Protein AF-A0A0Q9SVJ9-F1 (afdb_monomer_lite)

Sequence (430 aa):
MSITWNEKWIKPFESTWSILEKIKYINQVSTKQLIFDDCLVYCAQCIDVGYHSFLHQLNIIDLCPFHQIKLERICLKCKLELPYRLAPHEFEQGFLCSCGESLLSEQKGASLFIDSWTIELCITDIRISNWLNLSMPKRIRIDKSIVLKQLLKNNTKVIDHLLSTTVESNRKSYINQKKILQKADINLYDEVYNTCRNILISYEKNILKTFLAEHSHCIKRLAGLYKRKGEVHFPDICPLAYAYIFWRESLYNINPFYNETAPLRKKNLKSLELPFYINKESIKDTILNIIASNEVSDRVLNWMISHMVWNVADSHFYEWLRIAKKYAPQSIRPVTKYDDFTANIKLFSFLKNEKDSILEYHVMEDPKTIKRSNIEIFCPYQESKLKYIHEDEISHLPMRLAIQLGLDSEKKKKTAEKYLAGLKVFSIVK

pLDDT: mean 75.58, std 14.05, range [34.28, 94.94]

Secondary structure (DSSP, 8-state):
------GGGPPTT--HHHHHHHHHHHTT--GGGTTB-SB--B-HHHHHTT---GGGGBTT--B-TTT-PBPB-B-TTT-PBPBSS--TTS-SSSSB-TTS-BSS-TTTTTT-SSS----------HHHHHHHT--HHHHHHHHTEEE-HHHHTT-TTHHHHHHHHTS--S--EEEE--------S--HHHHHHHHHHHHHHHHHHHHHHTTTGGGHHHHHHHHTTEEETT-SSPPPPPHHHHHHHHHHHHHHT--TTT-TT--S--SSPPTT--S--TTHHHHHHHHHHHHHHT-S-HHHHHHHHHHHHHHHHHHHHHHHHHHHHHHTTTT-EE---TT-GGGGPPPEEEEEETTTTEEEEEE---TTS--GGG-----TT-SGGGSSPPTTEEE--HHHHHHHTT--HHHHHHHHHHHHHH-STT-EE-

Foldseek 3Di:
DDQDDDPVVDDVVDDPVNVVVVSCVVVVHDPLNAQFDQFDKADLVQVQLVHGDPVRGGQLDQADQQPRHGIDQADPPPRDGHGPDDDPPDDPFPQAGPVRDHSYPPVRRPPNPDDDPPDDGDGPNPLVVCQVPDDPVLVVFLVQKQWQSLLSHNHNCLSVQSSVVSDPDDDKDKDFFDDADPDPDDLLQVVLQVLLVVLLVVLLVVCCVPVCVLPPLLLVCVLLQKDFPPDPDGDFHQLLSQLSQVLCCLFQVDDSLPCVPPDLDDPDDDRQDHSTDECSVSLSVSLVVVVVVVPGYSVVSSVVSSVVSSQSSVQSSLVSSVVSQPCRRVLADEPDDSHPSSHRGWTKIWTQDPVRSMIIIGTDDDPPNQDSVNDPGDGPQSDPVSSDRDPSIHGPRLLVVCVVVVHDPVCSVVSRVVVVVPPPRHPHDD

Radius of gyration: 26.93 Å; chains: 1; bounding box: 60×54×85 Å

Structure (mmCIF, N/CA/C/O backbone):
data_AF-A0A0Q9SVJ9-F1
#
_entry.id   AF-A0A0Q9SVJ9-F1
#
loop_
_atom_site.group_PDB
_atom_site.id
_atom_site.type_symbol
_atom_site.label_atom_id
_atom_site.label_alt_id
_atom_site.label_comp_id
_atom_site.label_asym_id
_atom_site.label_entity_id
_atom_site.label_seq_id
_atom_site.pdbx_PDB_ins_code
_atom_site.Cartn_x
_atom_site.Cartn_y
_atom_site.Cartn_z
_atom_site.occupancy
_atom_site.B_iso_or_equiv
_atom_site.auth_seq_id
_atom_site.auth_comp_id
_atom_site.auth_asym_id
_atom_site.auth_atom_id
_atom_site.pdbx_PDB_model_num
ATOM 1 N N . MET A 1 1 ? 21.377 4.747 -8.757 1.00 39.16 1 MET A N 1
ATOM 2 C CA . MET A 1 1 ? 22.098 3.535 -9.207 1.00 39.16 1 MET A CA 1
ATOM 3 C C . MET A 1 1 ? 22.224 3.638 -10.721 1.00 39.16 1 MET A C 1
ATOM 5 O O . MET A 1 1 ? 21.193 3.705 -11.373 1.00 39.16 1 MET A O 1
ATOM 9 N N . SER A 1 2 ? 23.427 3.789 -11.282 1.00 34.28 2 SER A N 1
ATOM 10 C CA . SER A 1 2 ? 23.587 3.819 -12.744 1.00 34.28 2 SER A CA 1
ATOM 11 C C . SER A 1 2 ? 23.559 2.387 -13.262 1.00 34.28 2 SER A C 1
ATOM 13 O O . SER A 1 2 ? 24.385 1.578 -12.839 1.00 34.28 2 SER A O 1
ATOM 15 N N . ILE A 1 3 ? 22.624 2.069 -14.153 1.00 47.22 3 ILE A N 1
ATOM 16 C CA . ILE A 1 3 ? 22.611 0.769 -14.820 1.00 47.22 3 ILE A CA 1
ATOM 17 C C . ILE A 1 3 ? 23.829 0.713 -15.745 1.00 47.22 3 ILE A C 1
ATOM 19 O O . ILE A 1 3 ? 23.938 1.478 -16.700 1.00 47.22 3 ILE A O 1
ATOM 23 N N . THR A 1 4 ? 24.763 -0.180 -15.444 1.00 56.12 4 THR A N 1
ATOM 24 C CA . THR A 1 4 ? 25.899 -0.496 -16.302 1.00 56.12 4 THR A CA 1
ATOM 25 C C . THR A 1 4 ? 25.384 -1.334 -17.465 1.00 56.12 4 THR A C 1
ATOM 27 O O . THR A 1 4 ? 24.852 -2.431 -17.266 1.00 56.12 4 THR A O 1
ATOM 30 N N . TRP A 1 5 ? 25.526 -0.795 -18.673 1.00 66.31 5 TRP A N 1
ATOM 31 C CA . TRP A 1 5 ? 25.048 -1.387 -19.915 1.00 66.31 5 TRP A CA 1
ATOM 32 C C . TRP A 1 5 ? 26.060 -1.172 -21.042 1.00 66.31 5 TRP A C 1
ATOM 34 O O . TRP A 1 5 ? 26.692 -0.119 -21.123 1.00 66.31 5 TRP A O 1
ATOM 44 N N . ASN A 1 6 ? 26.196 -2.160 -21.925 1.00 65.94 6 ASN A N 1
ATOM 45 C CA . ASN A 1 6 ? 26.972 -2.056 -23.154 1.00 65.94 6 ASN A CA 1
ATOM 46 C C . ASN A 1 6 ? 26.278 -2.881 -24.239 1.00 65.94 6 ASN A C 1
ATOM 48 O O . ASN A 1 6 ? 26.125 -4.093 -24.109 1.00 65.94 6 ASN A O 1
ATOM 52 N N . GLU A 1 7 ? 25.886 -2.223 -25.325 1.00 70.88 7 GLU A N 1
ATOM 53 C CA . GLU A 1 7 ? 25.170 -2.842 -26.446 1.00 70.88 7 GLU A CA 1
ATOM 54 C C . GLU A 1 7 ? 25.976 -3.968 -27.107 1.00 70.88 7 GLU A C 1
ATOM 56 O O . GLU A 1 7 ? 25.402 -4.935 -27.599 1.00 70.88 7 GLU A O 1
ATOM 61 N N . LYS A 1 8 ? 27.313 -3.919 -27.019 1.00 78.06 8 LYS A N 1
ATOM 62 C CA . LYS A 1 8 ? 28.206 -4.979 -27.514 1.00 78.06 8 LYS A CA 1
ATOM 63 C C . LYS A 1 8 ? 28.107 -6.283 -26.712 1.00 78.06 8 LYS A C 1
ATOM 65 O O . LYS A 1 8 ? 28.713 -7.278 -27.100 1.00 78.06 8 LYS A O 1
ATOM 70 N N . TRP A 1 9 ? 27.399 -6.295 -25.579 1.00 72.25 9 TRP A N 1
ATOM 71 C CA . TRP A 1 9 ? 27.166 -7.506 -24.787 1.00 72.25 9 TRP A CA 1
ATOM 72 C C . TRP A 1 9 ? 26.017 -8.367 -25.314 1.00 72.25 9 TRP A C 1
ATOM 74 O O . TRP A 1 9 ? 25.929 -9.530 -24.904 1.00 72.25 9 TRP A O 1
ATOM 84 N N . ILE A 1 10 ? 25.167 -7.825 -26.196 1.00 69.19 10 ILE A N 1
ATOM 85 C CA . ILE A 1 10 ? 24.099 -8.573 -26.863 1.00 69.19 10 ILE A CA 1
ATOM 86 C C . ILE A 1 10 ? 24.696 -9.344 -28.041 1.00 69.19 10 ILE A C 1
ATOM 88 O O . ILE A 1 10 ? 25.285 -8.756 -28.947 1.00 69.19 10 ILE A O 1
ATOM 92 N N . LYS A 1 11 ? 24.524 -10.666 -28.049 1.00 65.50 11 LYS A N 1
ATOM 93 C CA . LYS A 1 11 ? 24.837 -11.505 -29.210 1.00 65.50 11 LYS A CA 1
ATOM 94 C C . LYS A 1 11 ? 23.647 -11.553 -30.181 1.00 65.50 11 LYS A C 1
ATOM 96 O O . LYS A 1 11 ? 22.501 -11.459 -29.738 1.00 65.50 11 LYS A O 1
ATOM 101 N N . PRO A 1 12 ? 23.880 -11.749 -31.492 1.00 60.78 12 PRO A N 1
ATOM 102 C CA . PRO A 1 12 ? 22.803 -12.071 -32.423 1.00 60.78 12 PRO A CA 1
ATOM 103 C C . PRO A 1 12 ? 21.979 -13.257 -31.906 1.00 60.78 12 PRO A C 1
ATOM 105 O O . PRO A 1 12 ? 22.554 -14.232 -31.420 1.00 60.78 12 PRO A O 1
ATOM 108 N N . PHE A 1 13 ? 20.650 -13.154 -32.000 1.00 52.50 13 PHE A N 1
ATOM 109 C CA . PHE A 1 13 ? 19.688 -14.171 -31.538 1.00 52.50 13 PHE A CA 1
ATOM 110 C C . PHE A 1 13 ? 19.706 -14.449 -30.027 1.00 52.50 13 PHE A C 1
ATOM 112 O O . PHE A 1 13 ? 19.127 -15.429 -29.560 1.00 52.50 13 PHE A O 1
ATOM 119 N N . GLU A 1 14 ? 20.358 -13.592 -29.240 1.00 56.16 14 GLU A N 1
ATOM 120 C CA . GLU A 1 14 ? 20.321 -13.706 -27.792 1.00 56.16 14 GLU A CA 1
ATOM 121 C C . GLU A 1 14 ? 18.911 -13.421 -27.269 1.00 56.16 14 GLU A C 1
ATOM 123 O O . GLU A 1 14 ? 18.301 -12.400 -27.595 1.00 56.16 14 GLU A O 1
ATOM 128 N N . SER A 1 15 ? 18.390 -14.326 -26.437 1.00 53.69 15 SER A N 1
ATOM 129 C CA . SER A 1 15 ? 17.069 -14.136 -25.850 1.00 53.69 15 SER A CA 1
ATOM 130 C C . SER A 1 15 ? 17.055 -12.898 -24.959 1.00 53.69 15 SER A C 1
ATOM 132 O O . SER A 1 15 ? 18.019 -12.586 -24.251 1.00 53.69 15 SER A O 1
ATOM 134 N N . THR A 1 16 ? 15.916 -12.216 -24.925 1.00 53.47 16 THR A N 1
ATOM 135 C CA . THR A 1 16 ? 15.714 -11.045 -24.068 1.00 53.47 16 THR A CA 1
ATOM 136 C C . THR A 1 16 ? 15.983 -11.353 -22.589 1.00 53.47 16 THR A C 1
ATOM 138 O O . THR A 1 16 ? 16.441 -10.487 -21.847 1.00 53.47 16 THR A O 1
ATOM 141 N N . TRP A 1 17 ? 15.774 -12.604 -22.165 1.00 51.97 17 TRP A N 1
ATOM 142 C CA . TRP A 1 17 ? 16.113 -13.067 -20.822 1.00 51.97 17 TRP A CA 1
ATOM 143 C C . TRP A 1 17 ? 17.619 -13.154 -20.575 1.00 51.97 17 TRP A C 1
ATOM 145 O O . TRP A 1 17 ? 18.079 -12.730 -19.523 1.00 51.97 17 TRP A O 1
ATOM 155 N N . SER A 1 18 ? 18.404 -13.658 -21.527 1.00 56.38 18 SER A N 1
ATOM 156 C CA . SER A 1 18 ? 19.866 -13.695 -21.388 1.00 56.38 18 SER A CA 1
ATOM 157 C C . SER A 1 18 ? 20.445 -12.278 -21.289 1.00 56.38 18 SER A C 1
ATOM 159 O O . SER A 1 18 ? 21.304 -12.008 -20.447 1.00 56.38 18 SER A O 1
ATOM 161 N N . ILE A 1 19 ? 19.885 -11.335 -22.053 1.00 69.06 19 ILE A N 1
ATOM 162 C CA . ILE A 1 19 ? 20.212 -9.908 -21.950 1.00 69.06 19 ILE A CA 1
ATOM 163 C C . ILE A 1 19 ? 19.853 -9.363 -20.556 1.00 69.06 19 ILE A C 1
ATOM 165 O O . ILE A 1 19 ? 20.673 -8.695 -19.923 1.00 69.06 19 ILE A O 1
ATOM 169 N N . LEU A 1 20 ? 18.662 -9.683 -20.040 1.00 63.94 20 LEU A N 1
ATOM 170 C CA . LEU A 1 20 ? 18.225 -9.283 -18.701 1.00 63.94 20 LEU A CA 1
ATOM 171 C C . LEU A 1 20 ? 19.105 -9.889 -17.597 1.00 63.94 20 LEU A C 1
ATOM 173 O O . LEU A 1 20 ? 19.511 -9.171 -16.690 1.00 63.94 20 LEU A O 1
ATOM 177 N N . GLU A 1 21 ? 19.419 -11.182 -17.650 1.00 61.88 21 GLU A N 1
ATOM 178 C CA . GLU A 1 21 ? 20.285 -11.850 -16.673 1.00 61.88 21 GLU A CA 1
ATOM 179 C C . GLU A 1 21 ? 21.684 -11.239 -16.664 1.00 61.88 21 GLU A C 1
ATOM 181 O O . GLU A 1 21 ? 22.246 -11.039 -15.591 1.00 61.88 21 GLU A O 1
ATOM 186 N N . LYS A 1 22 ? 22.217 -10.843 -17.825 1.00 72.19 22 LYS A N 1
ATOM 187 C CA . LYS A 1 22 ? 23.472 -10.086 -17.899 1.00 72.19 22 LYS A CA 1
ATOM 188 C C . LYS A 1 22 ? 23.347 -8.720 -17.236 1.00 72.19 22 LYS A C 1
ATOM 190 O O . LYS A 1 22 ? 24.195 -8.374 -16.420 1.00 72.19 22 LYS A O 1
ATOM 195 N N . ILE A 1 23 ? 22.285 -7.964 -17.522 1.00 66.56 23 ILE A N 1
ATOM 196 C CA . ILE A 1 23 ? 22.036 -6.669 -16.868 1.00 66.56 23 ILE A CA 1
ATOM 197 C C . ILE A 1 23 ? 21.938 -6.858 -15.352 1.00 66.56 23 ILE A C 1
ATOM 199 O O . ILE A 1 23 ? 22.600 -6.147 -14.602 1.00 66.56 23 ILE A O 1
ATOM 203 N N . LYS A 1 24 ? 21.168 -7.842 -14.890 1.00 65.88 24 LYS A N 1
ATOM 204 C CA . LYS A 1 24 ? 21.011 -8.194 -13.475 1.00 65.88 24 LYS A CA 1
ATOM 205 C C . LYS A 1 24 ? 22.327 -8.546 -12.819 1.00 65.88 24 LYS A C 1
ATOM 207 O O . LYS A 1 24 ? 22.658 -7.981 -11.785 1.00 65.88 24 LYS A O 1
ATOM 212 N N . TYR A 1 25 ? 23.067 -9.460 -13.430 1.00 65.12 25 TYR A N 1
ATOM 213 C CA . TYR A 1 25 ? 24.343 -9.941 -12.934 1.00 65.12 25 TYR A CA 1
ATOM 214 C C . TYR A 1 25 ? 25.348 -8.794 -12.801 1.00 65.12 25 TYR A C 1
ATOM 216 O O . TYR A 1 25 ? 25.916 -8.588 -11.732 1.00 65.12 25 TYR A O 1
ATOM 224 N N . ILE A 1 26 ? 25.495 -7.987 -13.854 1.00 72.75 26 ILE A N 1
ATOM 225 C CA . ILE A 1 26 ? 26.450 -6.874 -13.909 1.00 72.75 26 ILE A CA 1
ATOM 226 C C . ILE A 1 26 ? 26.078 -5.770 -12.917 1.00 72.75 26 ILE A C 1
ATOM 228 O O . ILE A 1 26 ? 26.954 -5.156 -12.315 1.00 72.75 26 ILE A O 1
ATOM 232 N N . ASN A 1 27 ? 24.782 -5.542 -12.709 1.00 61.56 27 ASN A N 1
ATOM 233 C CA . ASN A 1 27 ? 24.285 -4.529 -11.780 1.00 61.56 27 ASN A CA 1
ATOM 234 C C . ASN A 1 27 ? 24.004 -5.077 -10.372 1.00 61.56 27 ASN A C 1
ATOM 236 O O . ASN A 1 27 ? 23.490 -4.344 -9.530 1.00 61.56 27 ASN A O 1
ATOM 240 N N . GLN A 1 28 ? 24.328 -6.350 -10.114 1.00 57.19 28 GLN A N 1
ATOM 241 C CA . GLN A 1 28 ? 24.055 -7.060 -8.859 1.00 57.19 28 GLN A CA 1
ATOM 242 C C . GLN A 1 28 ? 22.589 -6.942 -8.396 1.00 57.19 28 GLN A C 1
ATOM 244 O O . GLN A 1 28 ? 22.295 -6.859 -7.203 1.00 57.19 28 GLN A O 1
ATOM 249 N N . VAL A 1 29 ? 21.651 -6.942 -9.349 1.00 52.97 29 VAL A N 1
ATOM 250 C CA . VAL A 1 29 ? 20.211 -6.830 -9.091 1.00 52.97 29 VAL A CA 1
ATOM 251 C C . VAL A 1 29 ? 19.557 -8.209 -9.176 1.00 52.97 29 VAL A C 1
ATOM 253 O O . VAL A 1 29 ? 19.593 -8.886 -10.201 1.00 52.97 29 VAL A O 1
ATOM 256 N N . SER A 1 30 ? 18.912 -8.638 -8.097 1.00 51.91 30 SER A N 1
ATOM 257 C CA . SER A 1 30 ? 18.114 -9.870 -8.062 1.00 51.91 30 SER A CA 1
ATOM 258 C C . SER A 1 30 ? 16.785 -9.719 -8.816 1.00 51.91 30 SER A C 1
ATOM 260 O O . SER A 1 30 ? 16.233 -8.625 -8.903 1.00 51.91 30 SER A O 1
ATOM 262 N N . THR A 1 31 ? 16.199 -10.827 -9.298 1.00 48.56 31 THR A N 1
ATOM 263 C CA . THR A 1 31 ? 14.846 -10.823 -9.909 1.00 48.56 31 THR A CA 1
ATOM 264 C C . THR A 1 31 ? 13.824 -10.175 -8.983 1.00 48.56 31 THR A C 1
ATOM 266 O O . THR A 1 31 ? 13.029 -9.359 -9.416 1.00 48.56 31 THR A O 1
ATOM 269 N N . LYS A 1 32 ? 13.921 -10.461 -7.677 1.00 48.50 32 LYS A N 1
ATOM 270 C CA . LYS A 1 32 ? 13.047 -9.895 -6.644 1.00 48.50 32 LYS A CA 1
ATOM 271 C C . LYS A 1 32 ? 13.205 -8.387 -6.477 1.00 48.50 32 LYS A C 1
ATOM 273 O O . LYS A 1 32 ? 12.332 -7.772 -5.874 1.00 48.50 32 LYS A O 1
ATOM 278 N N . GLN A 1 33 ? 14.334 -7.802 -6.872 1.00 50.84 33 GLN A N 1
ATOM 279 C CA . GLN A 1 33 ? 14.562 -6.353 -6.854 1.00 50.84 33 GLN A CA 1
ATOM 280 C C . GLN A 1 33 ? 14.087 -5.682 -8.141 1.00 50.84 33 GLN A C 1
ATOM 282 O O . GLN A 1 33 ? 13.906 -4.468 -8.148 1.00 50.84 33 GLN A O 1
ATOM 287 N N . LEU A 1 34 ? 13.851 -6.457 -9.195 1.00 56.59 34 LEU A N 1
ATOM 288 C CA . LEU A 1 34 ? 13.285 -5.956 -10.425 1.00 56.59 34 LEU A CA 1
ATOM 289 C C . LEU A 1 34 ? 11.763 -6.139 -10.436 1.00 56.59 34 LEU A C 1
ATOM 291 O O . LEU A 1 34 ? 11.203 -7.028 -9.801 1.00 56.59 34 LEU A O 1
ATOM 295 N N . ILE A 1 35 ? 11.087 -5.267 -11.170 1.00 68.50 35 ILE A N 1
ATOM 296 C CA . ILE A 1 35 ? 9.631 -5.232 -11.318 1.00 68.50 35 ILE A CA 1
ATOM 297 C C . ILE A 1 35 ? 9.210 -6.296 -12.354 1.00 68.50 35 ILE A C 1
ATOM 299 O O . ILE A 1 35 ? 8.547 -5.956 -13.323 1.00 68.50 35 ILE A O 1
ATOM 303 N N . PHE A 1 36 ? 9.654 -7.552 -12.211 1.00 75.06 36 PHE A N 1
ATOM 304 C CA . PHE A 1 36 ? 9.292 -8.648 -13.126 1.00 75.06 36 PHE A CA 1
ATOM 305 C C . PHE A 1 36 ? 8.482 -9.731 -12.438 1.00 75.06 36 PHE A C 1
ATOM 307 O O . PHE A 1 36 ? 8.621 -9.966 -11.233 1.00 75.06 36 PHE A O 1
ATOM 314 N N . ASP A 1 37 ? 7.653 -10.393 -13.234 1.00 74.12 37 ASP A N 1
ATOM 315 C CA . ASP A 1 37 ? 6.854 -11.514 -12.778 1.00 74.12 37 ASP A CA 1
ATOM 316 C C . ASP A 1 37 ? 7.733 -12.769 -12.813 1.00 74.12 37 ASP A C 1
ATOM 318 O O . ASP A 1 37 ? 8.612 -12.915 -13.667 1.00 74.12 37 ASP A O 1
ATOM 322 N N . ASP A 1 38 ? 7.518 -13.682 -11.868 1.00 75.69 38 ASP A N 1
ATOM 323 C CA . ASP A 1 38 ? 8.218 -14.976 -11.847 1.00 75.69 38 ASP A CA 1
ATOM 324 C C . ASP A 1 38 ? 7.547 -15.999 -12.799 1.00 75.69 38 ASP A C 1
ATOM 326 O O . ASP A 1 38 ? 8.106 -17.059 -13.101 1.00 75.69 38 ASP A O 1
ATOM 330 N N . CYS A 1 39 ? 6.351 -15.667 -13.298 1.00 83.94 39 CYS A N 1
ATOM 331 C CA . CYS A 1 39 ? 5.562 -16.446 -14.256 1.00 83.94 39 CYS A CA 1
ATOM 332 C C . CYS A 1 39 ? 5.635 -15.832 -15.657 1.00 83.94 39 CYS A C 1
ATOM 334 O O . CYS A 1 39 ? 5.761 -14.621 -15.781 1.00 83.94 39 CYS A O 1
ATOM 336 N N . LEU A 1 40 ? 5.505 -16.631 -16.717 1.00 85.56 40 LEU A N 1
ATOM 337 C CA . LEU A 1 40 ? 5.358 -16.132 -18.081 1.00 85.56 40 LEU A CA 1
ATOM 338 C C . LEU A 1 40 ? 4.070 -15.325 -18.211 1.00 85.56 40 LEU A C 1
ATOM 340 O O . LEU A 1 40 ? 2.971 -15.873 -18.140 1.00 85.56 40 LEU A O 1
ATOM 344 N N . VAL A 1 41 ? 4.230 -14.024 -18.443 1.00 90.00 41 VAL A N 1
ATOM 345 C CA . VAL A 1 41 ? 3.128 -13.110 -18.728 1.00 90.00 41 VAL A CA 1
ATOM 346 C C . VAL A 1 41 ? 3.126 -12.813 -20.218 1.00 90.00 41 VAL A C 1
ATOM 348 O O . VAL A 1 41 ? 4.145 -12.403 -20.770 1.00 90.00 41 VAL A O 1
ATOM 351 N N . TYR A 1 42 ? 2.009 -13.041 -20.901 1.00 90.56 42 TYR A N 1
ATOM 352 C CA . TYR A 1 42 ? 1.941 -12.954 -22.357 1.00 90.56 42 TYR A CA 1
ATOM 353 C C . TYR A 1 42 ? 0.648 -12.304 -22.845 1.00 90.56 42 TYR A C 1
ATOM 355 O O . TYR A 1 42 ? -0.358 -12.226 -22.145 1.00 90.56 42 TYR A O 1
ATOM 363 N N . CYS A 1 43 ? 0.684 -11.824 -24.084 1.00 92.62 43 CYS A N 1
ATOM 364 C CA . CYS A 1 43 ? -0.491 -11.355 -24.800 1.00 92.62 43 CYS A CA 1
ATOM 365 C C . CYS A 1 43 ? -0.927 -12.442 -25.780 1.00 92.62 43 CYS A C 1
ATOM 367 O O . CYS A 1 43 ? -0.112 -12.871 -26.596 1.00 92.62 43 CYS A O 1
ATOM 369 N N . ALA A 1 44 ? -2.199 -12.847 -25.729 1.00 90.62 44 ALA A N 1
ATOM 370 C CA . ALA A 1 44 ? -2.745 -13.882 -26.607 1.00 90.62 44 ALA A CA 1
ATOM 371 C C . ALA A 1 44 ? -2.563 -13.551 -28.102 1.00 90.62 44 ALA A C 1
ATOM 373 O O . ALA A 1 44 ? -2.260 -14.432 -28.894 1.00 90.62 44 ALA A O 1
ATOM 374 N N . GLN A 1 45 ? -2.671 -12.275 -28.485 1.00 89.75 45 GLN A N 1
ATOM 375 C CA . GLN A 1 45 ? -2.485 -11.848 -29.878 1.00 89.75 45 GLN A CA 1
ATOM 376 C C . GLN A 1 45 ? -1.009 -11.784 -30.292 1.00 89.75 45 GLN A C 1
ATOM 378 O O . GLN A 1 45 ? -0.672 -12.130 -31.417 1.00 89.75 45 GLN A O 1
ATOM 383 N N . CYS A 1 46 ? -0.111 -11.370 -29.389 1.00 87.06 46 CYS A N 1
ATOM 384 C CA . CYS A 1 46 ? 1.326 -11.382 -29.674 1.00 87.06 46 CYS A CA 1
ATOM 385 C C . CYS A 1 46 ? 1.851 -12.813 -29.814 1.00 87.06 46 CYS A C 1
ATOM 387 O O . CYS A 1 46 ? 2.591 -13.111 -30.748 1.00 87.06 46 CYS A O 1
ATOM 389 N N . ILE A 1 47 ? 1.468 -13.695 -28.888 1.00 84.44 47 ILE A N 1
ATOM 390 C CA . ILE A 1 47 ? 1.985 -15.061 -28.874 1.00 84.44 47 ILE A CA 1
ATOM 391 C C . ILE A 1 47 ? 1.451 -15.866 -30.062 1.00 84.44 47 ILE A C 1
ATOM 393 O O . ILE A 1 47 ? 2.195 -16.664 -30.611 1.00 84.44 47 ILE A O 1
ATOM 397 N N . ASP A 1 48 ? 0.229 -15.586 -30.539 1.00 80.75 48 ASP A N 1
ATOM 398 C CA . ASP A 1 48 ? -0.341 -16.210 -31.744 1.00 80.75 48 ASP A CA 1
ATOM 399 C C . ASP A 1 48 ? 0.529 -16.015 -32.998 1.00 80.75 48 ASP A C 1
ATOM 401 O O . ASP A 1 48 ? 0.552 -16.860 -33.889 1.00 80.75 48 ASP A O 1
ATOM 405 N N . VAL A 1 49 ? 1.277 -14.912 -33.063 1.00 78.38 49 VAL A N 1
ATOM 406 C CA . VAL A 1 49 ? 2.212 -14.619 -34.159 1.00 78.38 49 VAL A CA 1
ATOM 407 C C . VAL A 1 49 ? 3.665 -14.962 -33.807 1.00 78.38 49 VAL A C 1
ATOM 409 O O . VAL A 1 49 ? 4.586 -14.526 -34.488 1.00 78.38 49 VAL A O 1
ATOM 412 N N . GLY A 1 50 ? 3.890 -15.726 -32.735 1.00 77.00 50 GLY A N 1
ATOM 413 C CA . GLY A 1 50 ? 5.223 -16.114 -32.269 1.00 77.00 50 GLY A CA 1
ATOM 414 C C . GLY A 1 50 ? 6.011 -14.993 -31.586 1.00 77.00 50 GLY A C 1
ATOM 415 O O . GLY A 1 50 ? 7.214 -15.137 -31.375 1.00 77.00 50 GLY A O 1
ATOM 416 N N . TYR A 1 51 ? 5.366 -13.879 -31.222 1.00 82.00 51 TYR A N 1
ATOM 417 C CA . TYR A 1 51 ? 6.019 -12.731 -30.597 1.00 82.00 51 TYR A CA 1
ATOM 418 C C . TYR A 1 51 ? 5.772 -12.673 -29.084 1.00 82.00 51 TYR A C 1
ATOM 420 O O . TYR A 1 51 ? 4.642 -12.743 -28.597 1.00 82.00 51 TYR A O 1
ATOM 428 N N . HIS A 1 52 ? 6.834 -12.436 -28.315 1.00 84.56 52 HIS A N 1
ATOM 429 C CA . HIS A 1 52 ? 6.743 -12.126 -26.890 1.00 84.56 52 HIS A CA 1
ATOM 430 C C . HIS A 1 52 ? 7.576 -10.890 -26.574 1.00 84.56 52 HIS A C 1
ATOM 432 O O . HIS A 1 52 ? 8.783 -10.855 -26.803 1.00 84.56 52 HIS A O 1
ATOM 438 N N . SER A 1 53 ? 6.915 -9.850 -26.069 1.00 84.94 53 SER A N 1
ATOM 439 C CA . SER A 1 53 ? 7.597 -8.627 -25.672 1.00 84.94 53 SER A CA 1
ATOM 440 C C . SER A 1 53 ? 8.097 -8.715 -24.245 1.00 84.94 53 SER A C 1
ATOM 442 O O . SER A 1 53 ? 7.360 -9.087 -23.333 1.00 84.94 53 SER A O 1
ATOM 444 N N . PHE A 1 54 ? 9.303 -8.197 -24.043 1.00 82.56 54 PHE A N 1
ATOM 445 C CA . PHE A 1 54 ? 9.847 -7.895 -22.727 1.00 82.56 54 PHE A CA 1
ATOM 446 C C . PHE A 1 54 ? 8.883 -7.128 -21.816 1.00 82.56 54 PHE A C 1
ATOM 448 O O . PHE A 1 54 ? 8.820 -7.382 -20.617 1.00 82.56 54 PHE A O 1
ATOM 455 N N . LEU A 1 55 ? 8.133 -6.182 -22.392 1.00 85.25 55 LEU A N 1
ATOM 456 C CA . LEU A 1 55 ? 7.231 -5.305 -21.651 1.00 85.25 55 LEU A CA 1
ATOM 457 C C . LEU A 1 55 ? 6.097 -6.081 -20.978 1.00 85.25 55 LEU A C 1
ATOM 459 O O . LEU A 1 55 ? 5.600 -5.642 -19.948 1.00 85.25 55 LEU A O 1
ATOM 463 N N . HIS A 1 56 ? 5.717 -7.247 -21.509 1.00 89.06 56 HIS A N 1
ATOM 464 C CA . HIS A 1 56 ? 4.709 -8.093 -20.872 1.00 89.06 56 HIS A CA 1
ATOM 465 C C . HIS A 1 56 ? 5.165 -8.610 -19.508 1.00 89.06 56 HIS A C 1
ATOM 467 O O . HIS A 1 56 ? 4.334 -8.870 -18.653 1.00 89.06 56 HIS A O 1
ATOM 473 N N . GLN A 1 57 ? 6.476 -8.742 -19.298 1.00 86.25 57 GLN A N 1
ATOM 474 C CA . GLN A 1 57 ? 7.030 -9.332 -18.087 1.00 86.25 57 GLN A CA 1
ATOM 475 C C . GLN A 1 57 ? 7.131 -8.333 -16.922 1.00 86.25 57 GLN A C 1
ATOM 477 O O . GLN A 1 57 ? 7.514 -8.732 -15.825 1.00 86.25 57 GLN A O 1
ATOM 482 N N . LEU A 1 58 ? 6.823 -7.046 -17.143 1.00 82.44 58 LEU A N 1
ATOM 483 C CA . LEU A 1 58 ? 6.902 -5.995 -16.127 1.00 82.44 58 LEU A CA 1
ATOM 484 C C . LEU A 1 58 ? 5.623 -5.933 -15.270 1.00 82.44 58 LEU A C 1
ATOM 486 O O . LEU A 1 58 ? 4.558 -5.626 -15.791 1.00 82.44 58 LEU A O 1
ATOM 490 N N . ASN A 1 59 ? 5.724 -6.057 -13.940 1.00 81.56 59 ASN A N 1
ATOM 491 C CA . ASN A 1 59 ? 4.559 -6.116 -13.015 1.00 81.56 59 ASN A CA 1
ATOM 492 C C . ASN A 1 59 ? 3.751 -4.811 -12.914 1.00 81.56 59 ASN A C 1
ATOM 494 O O . ASN A 1 59 ? 2.727 -4.751 -12.230 1.00 81.56 59 ASN A O 1
ATOM 498 N N . ILE A 1 60 ? 4.250 -3.744 -13.537 1.00 81.44 60 ILE A N 1
ATOM 499 C CA . ILE A 1 60 ? 3.589 -2.437 -13.649 1.00 81.44 60 ILE A CA 1
ATOM 500 C C . ILE A 1 60 ? 2.777 -2.305 -14.945 1.00 81.44 60 ILE A C 1
ATOM 502 O O . ILE A 1 60 ? 2.110 -1.289 -15.128 1.00 81.44 60 ILE A O 1
ATOM 506 N N . ILE A 1 61 ? 2.825 -3.310 -15.826 1.00 87.00 61 ILE A N 1
ATOM 507 C CA . ILE A 1 61 ? 2.102 -3.376 -17.097 1.00 87.00 61 ILE A CA 1
ATOM 508 C C . ILE A 1 61 ? 1.114 -4.546 -17.021 1.00 87.00 61 ILE A C 1
ATOM 510 O O . ILE A 1 61 ? 1.510 -5.701 -16.951 1.00 87.00 61 ILE A O 1
ATOM 514 N N . ASP A 1 62 ? -0.186 -4.251 -17.026 1.00 89.44 62 ASP A N 1
ATOM 515 C CA . ASP A 1 62 ? -1.269 -5.248 -16.999 1.00 89.44 62 ASP A CA 1
ATOM 516 C C . ASP A 1 62 ? -1.969 -5.430 -18.353 1.00 89.44 62 ASP A C 1
ATOM 518 O O . ASP A 1 62 ? -2.659 -6.430 -18.573 1.00 89.44 62 ASP A O 1
ATOM 522 N N . LEU A 1 63 ? -1.778 -4.471 -19.261 1.00 93.31 63 LEU A N 1
ATOM 523 C CA . LEU A 1 63 ? -2.280 -4.487 -20.629 1.00 93.31 63 LEU A CA 1
ATOM 524 C C . LEU A 1 63 ? -1.119 -4.594 -21.616 1.00 93.31 63 LEU A C 1
ATOM 526 O O . LEU A 1 63 ? -0.080 -3.958 -21.458 1.00 93.31 63 LEU A O 1
ATOM 530 N N . CYS A 1 64 ? -1.309 -5.375 -22.674 1.00 94.44 64 CYS A N 1
ATOM 531 C CA . CYS A 1 64 ? -0.357 -5.474 -23.766 1.00 94.44 64 CYS A CA 1
ATOM 532 C C . CYS A 1 64 ? -0.128 -4.086 -24.391 1.00 94.44 64 CYS A C 1
ATOM 534 O O . CYS A 1 64 ? -1.087 -3.494 -24.887 1.00 94.44 64 CYS A O 1
ATOM 536 N N . PRO A 1 65 ? 1.117 -3.584 -24.461 1.00 92.88 65 PRO A N 1
ATOM 537 C CA . PRO A 1 65 ? 1.389 -2.248 -24.986 1.00 92.88 65 PRO A CA 1
ATOM 538 C C . PRO A 1 65 ? 1.135 -2.116 -26.493 1.00 92.88 65 PRO A C 1
ATOM 540 O O . PRO A 1 65 ? 1.096 -0.997 -26.994 1.00 92.88 65 PRO A O 1
ATOM 543 N N . PHE A 1 66 ? 0.956 -3.231 -27.206 1.00 92.69 66 PHE A N 1
ATOM 544 C CA . PHE A 1 66 ? 0.659 -3.271 -28.641 1.00 92.69 66 PHE A CA 1
ATOM 545 C C . PHE A 1 66 ? -0.846 -3.404 -28.906 1.00 92.69 66 PHE A C 1
ATOM 547 O O . PHE A 1 66 ? -1.393 -2.684 -29.735 1.00 92.69 66 PHE A O 1
ATOM 554 N N . HIS A 1 67 ? -1.531 -4.273 -28.157 1.00 94.19 67 HIS A N 1
ATOM 555 C CA . HIS A 1 67 ? -2.924 -4.660 -28.424 1.00 94.19 67 HIS A CA 1
ATOM 556 C C . HIS A 1 67 ? -3.947 -4.103 -27.417 1.00 94.19 67 HIS A C 1
ATOM 558 O O . HIS A 1 67 ? -5.143 -4.275 -27.615 1.00 94.19 67 HIS A O 1
ATOM 564 N N . GLN A 1 68 ? -3.507 -3.470 -26.321 1.00 94.31 68 GLN A N 1
ATOM 565 C CA . GLN A 1 68 ? -4.358 -2.953 -25.232 1.00 94.31 68 GLN A CA 1
ATOM 566 C C . GLN A 1 68 ? -5.287 -3.992 -24.575 1.00 94.31 68 GLN A C 1
ATOM 568 O O . GLN A 1 68 ? -6.265 -3.636 -23.919 1.00 94.31 68 GLN A O 1
ATOM 573 N N . ILE A 1 69 ? -4.978 -5.284 -24.712 1.00 94.69 69 ILE A N 1
ATOM 574 C CA . ILE A 1 69 ? -5.705 -6.372 -24.049 1.00 94.69 69 ILE A CA 1
ATOM 575 C C . ILE A 1 69 ? -4.991 -6.816 -22.777 1.00 94.69 69 ILE A C 1
ATOM 577 O O . ILE A 1 69 ? -3.774 -6.674 -22.662 1.00 94.69 69 ILE A O 1
ATOM 581 N N . LYS A 1 70 ? -5.745 -7.383 -21.834 1.00 94.94 70 LYS A N 1
ATOM 582 C CA . LYS A 1 70 ? -5.201 -7.909 -20.581 1.00 94.94 70 LYS A CA 1
ATOM 583 C C . LYS A 1 70 ? -4.146 -8.982 -20.849 1.00 94.94 70 LYS A C 1
ATOM 585 O O . LYS A 1 70 ? -4.347 -9.860 -21.685 1.00 94.94 70 LYS A O 1
ATOM 590 N N . LEU A 1 71 ? -3.033 -8.892 -20.131 1.00 93.50 71 LEU A N 1
ATOM 591 C CA . LEU A 1 71 ? -1.994 -9.908 -20.164 1.00 93.50 71 LEU A CA 1
ATOM 592 C C . LEU A 1 71 ? -2.405 -11.139 -19.351 1.00 93.50 71 LEU A C 1
ATOM 594 O O . LEU A 1 71 ? -2.975 -11.032 -18.261 1.00 93.50 71 LEU A O 1
ATOM 598 N N . GLU A 1 72 ? -2.087 -12.307 -19.893 1.00 92.62 72 GLU A N 1
ATOM 599 C CA . GLU A 1 72 ? -2.398 -13.608 -19.318 1.00 92.62 72 GLU A CA 1
ATOM 600 C C . GLU A 1 72 ? -1.158 -14.223 -18.671 1.00 92.62 72 GLU A C 1
ATOM 602 O O . GLU A 1 72 ? -0.034 -14.018 -19.125 1.00 92.62 72 GLU A O 1
ATOM 607 N N . ARG A 1 73 ? -1.374 -14.999 -17.606 1.00 90.69 73 ARG A N 1
ATOM 608 C CA . ARG A 1 73 ? -0.318 -15.735 -16.880 1.00 90.69 73 ARG A CA 1
ATOM 609 C C . ARG A 1 73 ? -0.607 -17.225 -16.719 1.00 90.69 73 ARG A C 1
ATOM 611 O O . ARG A 1 73 ? 0.202 -17.960 -16.162 1.00 90.69 73 ARG A O 1
ATOM 618 N N . ILE A 1 74 ? -1.785 -17.657 -17.165 1.00 91.00 74 ILE A N 1
ATOM 619 C CA . ILE A 1 74 ? -2.269 -19.027 -17.014 1.00 91.00 74 ILE A CA 1
ATOM 620 C C . ILE A 1 74 ? -2.334 -19.730 -18.366 1.00 91.00 74 ILE A C 1
ATOM 622 O O . ILE A 1 74 ? -2.571 -19.110 -19.406 1.00 91.00 74 ILE A O 1
ATOM 626 N N . CYS A 1 75 ? -2.166 -21.046 -18.341 1.00 87.56 75 CYS A N 1
ATOM 627 C CA . CYS A 1 75 ? -2.480 -21.894 -19.481 1.00 87.56 75 CYS A CA 1
ATOM 628 C C . CYS A 1 75 ? -3.999 -21.974 -19.684 1.00 87.56 75 CYS A C 1
ATOM 630 O O . CYS A 1 75 ? -4.752 -22.203 -18.734 1.00 87.56 75 CYS A O 1
ATOM 632 N N . LEU A 1 76 ? -4.466 -21.865 -20.930 1.00 86.19 76 LEU A N 1
ATOM 633 C CA . LEU A 1 76 ? -5.893 -21.968 -21.243 1.00 86.19 76 LEU A CA 1
ATOM 634 C C . LEU A 1 76 ? -6.465 -23.373 -21.002 1.00 86.19 76 LEU A C 1
ATOM 636 O O . LEU A 1 76 ? -7.650 -23.473 -20.679 1.00 86.19 76 LEU A O 1
ATOM 640 N N . LYS A 1 77 ? -5.640 -24.424 -21.079 1.00 89.06 77 LYS A N 1
ATOM 641 C CA . LYS A 1 77 ? -6.044 -25.820 -20.866 1.00 89.06 77 LYS A CA 1
ATOM 642 C C . LYS A 1 77 ? -5.974 -26.250 -19.406 1.00 89.06 77 LYS A C 1
ATOM 644 O O . LYS A 1 77 ? -7.005 -26.550 -18.816 1.00 89.06 77 LYS A O 1
ATOM 649 N N . CYS A 1 78 ? -4.785 -26.252 -18.799 1.00 89.81 78 CYS A N 1
ATOM 650 C CA . CYS A 1 78 ? -4.621 -26.750 -17.426 1.00 89.81 78 CYS A CA 1
ATOM 651 C C . CYS A 1 78 ? -4.934 -25.711 -16.338 1.00 89.81 78 CYS A C 1
ATOM 653 O O . CYS A 1 78 ? -4.998 -26.071 -15.167 1.00 89.81 78 CYS A O 1
ATOM 655 N N . LYS A 1 79 ? -5.123 -24.431 -16.703 1.00 91.69 79 LYS A N 1
ATOM 656 C CA . LYS A 1 79 ? -5.389 -23.304 -15.785 1.00 91.69 79 LYS A CA 1
ATOM 657 C C . LYS A 1 79 ? -4.299 -23.042 -14.734 1.00 91.69 79 LYS A C 1
ATOM 659 O O . LYS A 1 79 ? -4.514 -22.233 -13.835 1.00 91.69 79 LYS A O 1
ATOM 664 N N . LEU A 1 80 ? -3.135 -23.679 -14.859 1.00 88.94 80 LEU A N 1
ATOM 665 C CA . LEU A 1 80 ? -1.974 -23.424 -14.008 1.00 88.94 80 LEU A CA 1
ATOM 666 C C . LEU A 1 80 ? -1.202 -22.196 -14.500 1.00 88.94 80 LEU A C 1
ATOM 668 O O . LEU A 1 80 ? -1.195 -21.900 -15.699 1.00 88.94 80 LEU A O 1
ATOM 672 N N . GLU A 1 81 ? -0.554 -21.497 -13.566 1.00 88.69 81 GLU A N 1
ATOM 673 C CA . GLU A 1 81 ? 0.391 -20.429 -13.889 1.00 88.69 81 GLU A CA 1
ATOM 674 C C . GLU A 1 81 ? 1.578 -20.995 -14.670 1.00 88.69 81 GLU A C 1
ATOM 676 O O . GLU A 1 81 ? 2.096 -22.070 -14.362 1.00 88.69 81 GLU A O 1
ATOM 681 N N . LEU A 1 82 ? 1.991 -20.274 -15.707 1.00 84.00 82 LEU A N 1
ATOM 682 C CA . LEU A 1 82 ? 3.101 -20.681 -16.554 1.00 84.00 82 LEU A CA 1
ATOM 683 C C . LEU A 1 82 ? 4.409 -20.232 -15.901 1.00 84.00 82 LEU A C 1
ATOM 685 O O . LEU A 1 82 ? 4.602 -19.028 -15.742 1.00 84.00 82 LEU A O 1
ATOM 689 N N . PRO A 1 83 ? 5.332 -21.131 -15.528 1.00 77.69 83 PRO A N 1
ATOM 690 C CA . PRO A 1 83 ? 6.632 -20.703 -15.028 1.00 77.69 83 PRO A CA 1
ATOM 691 C C . PRO A 1 83 ? 7.386 -19.956 -16.135 1.00 77.69 83 PRO A C 1
ATOM 693 O O . PRO A 1 83 ? 7.422 -20.410 -17.276 1.00 77.69 83 PRO A O 1
ATOM 696 N N . TYR A 1 84 ? 8.018 -18.818 -15.815 1.00 70.88 84 TYR A N 1
ATOM 697 C CA . TYR A 1 84 ? 8.811 -18.083 -16.813 1.00 70.88 84 TYR A CA 1
ATOM 698 C C . TYR A 1 84 ? 10.018 -18.906 -17.297 1.00 70.88 84 TYR A C 1
ATOM 700 O O . TYR A 1 84 ? 10.434 -18.826 -18.451 1.00 70.88 84 TYR A O 1
ATOM 708 N N . ARG A 1 85 ? 10.574 -19.742 -16.408 1.00 64.56 85 ARG A N 1
ATOM 709 C CA . ARG A 1 85 ? 11.593 -20.736 -16.756 1.00 64.56 85 ARG A CA 1
ATOM 710 C C . ARG A 1 85 ? 10.919 -21.990 -17.299 1.00 64.56 85 ARG A C 1
ATOM 712 O O . ARG A 1 85 ? 10.511 -22.860 -16.536 1.00 64.56 85 ARG A O 1
ATOM 719 N N . LEU A 1 86 ? 10.850 -22.070 -18.618 1.00 56.62 86 LEU A N 1
ATOM 720 C CA . LEU A 1 86 ? 10.555 -23.304 -19.331 1.00 56.62 86 LEU A CA 1
ATOM 721 C C . LEU A 1 86 ? 11.742 -24.275 -19.148 1.00 56.62 86 LEU A C 1
ATOM 723 O O . LEU A 1 86 ? 12.900 -23.857 -19.228 1.00 56.62 86 LEU A O 1
ATOM 727 N N . ALA A 1 87 ? 11.473 -25.537 -18.796 1.00 50.28 87 ALA A N 1
ATOM 728 C CA . ALA A 1 87 ? 12.498 -26.531 -18.474 1.00 50.28 87 ALA A CA 1
ATOM 729 C C . ALA A 1 87 ? 13.529 -26.698 -19.621 1.00 50.28 87 ALA A C 1
ATOM 731 O O . ALA A 1 87 ? 13.133 -26.738 -20.786 1.00 50.28 87 ALA A O 1
ATOM 732 N N . PRO A 1 88 ? 14.843 -26.834 -19.330 1.00 50.66 88 PRO A N 1
ATOM 733 C CA . PRO A 1 88 ? 15.905 -26.811 -20.348 1.00 50.66 88 PRO A CA 1
ATOM 734 C C . PRO A 1 88 ? 15.880 -27.952 -21.380 1.00 50.66 88 PRO A C 1
ATOM 736 O O . PRO A 1 88 ? 16.678 -27.927 -22.310 1.00 50.66 88 PRO A O 1
ATOM 739 N N . HIS A 1 89 ? 15.041 -28.972 -21.190 1.00 45.78 89 HIS A N 1
ATOM 740 C CA . HIS A 1 89 ? 15.073 -30.237 -21.938 1.00 45.78 89 HIS A CA 1
ATOM 741 C C . HIS A 1 89 ? 13.748 -30.567 -22.647 1.00 45.78 89 HIS A C 1
ATOM 743 O O . HIS A 1 89 ? 13.639 -31.636 -23.235 1.00 45.78 89 HIS A O 1
ATOM 749 N N . GLU A 1 90 ? 12.748 -29.680 -22.606 1.00 44.91 90 GLU A N 1
ATOM 750 C CA . GLU A 1 90 ? 11.380 -30.004 -23.055 1.00 44.91 90 GLU A CA 1
ATOM 751 C C . GLU A 1 90 ? 10.942 -29.308 -24.357 1.00 44.91 90 GLU A C 1
ATOM 753 O O . GLU A 1 90 ? 9.820 -29.522 -24.806 1.00 44.91 90 GLU A O 1
ATOM 758 N N . PHE A 1 91 ? 11.792 -28.500 -25.003 1.00 49.16 91 PHE A N 1
ATOM 759 C CA . PHE A 1 91 ? 11.330 -27.588 -26.058 1.00 49.16 91 PHE A CA 1
ATOM 760 C C . PHE A 1 91 ? 12.191 -27.620 -27.324 1.00 49.16 91 PHE A C 1
ATOM 762 O O . PHE A 1 91 ? 13.021 -26.745 -27.551 1.00 49.16 91 PHE A O 1
ATOM 769 N N . GLU A 1 92 ? 11.910 -28.582 -28.206 1.00 50.84 92 GLU A N 1
ATOM 770 C CA . GLU A 1 92 ? 12.116 -28.398 -29.654 1.00 50.84 92 GLU A CA 1
ATOM 771 C C . GLU A 1 92 ? 11.137 -27.344 -30.227 1.00 50.84 92 GLU A C 1
ATOM 773 O O . GLU A 1 92 ? 11.330 -26.845 -31.332 1.00 50.84 92 GLU A O 1
ATOM 778 N N . GLN A 1 93 ? 10.105 -26.961 -29.460 1.00 57.03 93 GLN A N 1
ATOM 779 C CA . GLN A 1 93 ? 9.082 -25.975 -29.820 1.00 57.03 93 GLN A CA 1
ATOM 780 C C . GLN A 1 93 ? 8.935 -24.927 -28.704 1.00 57.03 93 GLN A C 1
ATOM 782 O O . GLN A 1 93 ? 8.724 -25.270 -27.541 1.00 57.03 93 GLN A O 1
ATOM 787 N N . GLY A 1 94 ? 9.065 -23.639 -29.038 1.00 65.94 94 GLY A N 1
ATOM 788 C CA . GLY A 1 94 ? 8.898 -22.540 -28.078 1.00 65.94 94 GLY A CA 1
ATOM 789 C C . GLY A 1 94 ? 7.447 -22.367 -27.601 1.00 65.94 94 GLY A C 1
ATOM 790 O O . GLY A 1 94 ? 6.513 -22.775 -28.281 1.00 65.94 94 GLY A O 1
ATOM 791 N N . PHE A 1 95 ? 7.258 -21.708 -26.450 1.00 74.56 95 PHE A N 1
ATOM 792 C CA . PHE A 1 95 ? 5.942 -21.329 -25.901 1.00 74.56 95 PHE A CA 1
ATOM 793 C C . PHE A 1 95 ? 4.969 -22.490 -25.619 1.00 74.56 95 PHE A C 1
ATOM 795 O O . PHE A 1 95 ? 3.771 -22.390 -25.874 1.00 74.56 95 PHE A O 1
ATOM 802 N N . LEU A 1 96 ? 5.467 -23.580 -25.045 1.00 78.12 96 LEU A N 1
ATOM 803 C CA . LEU A 1 96 ? 4.658 -24.715 -24.602 1.00 78.12 96 LEU A CA 1
ATOM 804 C C . LEU A 1 96 ? 4.456 -24.676 -23.073 1.00 78.12 96 LEU A C 1
ATOM 806 O O . LEU A 1 96 ? 5.350 -24.318 -22.304 1.00 78.12 96 LEU A O 1
ATOM 810 N N . CYS A 1 97 ? 3.265 -25.052 -22.614 1.00 80.94 97 CYS A N 1
ATOM 811 C CA . CYS A 1 97 ? 2.968 -25.265 -21.200 1.00 80.94 97 CYS A CA 1
ATOM 812 C C . CYS A 1 97 ? 3.484 -26.637 -20.732 1.00 80.94 97 CYS A C 1
ATOM 814 O O . CYS A 1 97 ? 3.481 -27.591 -21.502 1.00 80.94 97 CYS A O 1
ATOM 816 N N . SER A 1 98 ? 3.778 -26.797 -19.436 1.00 80.94 98 SER A N 1
ATOM 817 C CA . SER A 1 98 ? 4.114 -28.098 -18.824 1.00 80.94 98 SER A CA 1
ATOM 818 C C . SER A 1 98 ? 3.021 -29.171 -18.962 1.00 80.94 98 SER A C 1
ATOM 820 O O . SER A 1 98 ? 3.287 -30.344 -18.737 1.00 80.94 98 SER A O 1
ATOM 822 N N . CYS A 1 99 ? 1.783 -28.802 -19.321 1.00 83.69 99 CYS A N 1
ATOM 823 C CA . CYS A 1 99 ? 0.730 -29.770 -19.661 1.00 83.69 99 CYS A CA 1
ATOM 824 C C . CYS A 1 99 ? 0.752 -30.229 -21.134 1.00 83.69 99 CYS A C 1
ATOM 826 O O . CYS A 1 99 ? -0.158 -30.939 -21.561 1.00 83.69 99 CYS A O 1
ATOM 828 N N . GLY A 1 100 ? 1.745 -29.789 -21.913 1.00 80.81 100 GLY A N 1
ATOM 829 C CA . GLY A 1 100 ? 1.882 -30.057 -23.345 1.00 80.81 100 GLY A CA 1
ATOM 830 C C . GLY A 1 100 ? 1.056 -29.137 -24.248 1.00 80.81 100 GLY A C 1
ATOM 831 O O . GLY A 1 100 ? 1.104 -29.283 -25.462 1.00 80.81 100 GLY A O 1
ATOM 832 N N . GLU A 1 101 ? 0.288 -28.198 -23.686 1.00 84.81 101 GLU A N 1
ATOM 833 C CA . GLU A 1 101 ? -0.488 -27.248 -24.487 1.00 84.81 101 GLU A CA 1
ATOM 834 C C . GLU A 1 101 ? 0.408 -26.188 -25.127 1.00 84.81 101 GLU A C 1
ATOM 836 O O . GLU A 1 101 ? 1.147 -25.497 -24.420 1.00 84.81 101 GLU A O 1
ATOM 841 N N . SER A 1 102 ? 0.287 -26.019 -26.442 1.00 81.00 102 SER A N 1
ATOM 842 C CA . SER A 1 102 ? 0.923 -24.919 -27.160 1.00 81.00 102 SER A CA 1
ATOM 843 C C . SER A 1 102 ? 0.203 -23.605 -26.911 1.00 81.00 102 SER A C 1
ATOM 845 O O . SER A 1 102 ? -1.021 -23.527 -26.980 1.00 81.00 102 SER A O 1
ATOM 847 N N . LEU A 1 103 ? 0.971 -22.552 -26.636 1.00 79.69 103 LEU A N 1
ATOM 848 C CA . LEU A 1 103 ? 0.445 -21.189 -26.620 1.00 79.69 103 LEU A CA 1
ATOM 849 C C . LEU A 1 103 ? 0.388 -20.589 -28.035 1.00 79.69 103 LEU A C 1
ATOM 851 O O . LEU A 1 103 ? -0.266 -19.568 -28.228 1.00 79.69 103 LEU A O 1
ATOM 855 N N . LEU A 1 104 ? 1.062 -21.208 -29.013 1.00 76.62 104 LEU A N 1
ATOM 856 C CA . LEU A 1 104 ? 0.950 -20.873 -30.433 1.00 76.62 104 LEU A CA 1
ATOM 857 C C . LEU A 1 104 ? -0.294 -21.542 -31.018 1.00 76.62 104 LEU A C 1
ATOM 859 O O . LEU A 1 104 ? -0.544 -22.716 -30.733 1.00 76.62 104 LEU A O 1
ATOM 863 N N . SER A 1 105 ? -1.024 -20.850 -31.894 1.00 67.50 105 SER A N 1
ATOM 864 C CA . SER A 1 105 ? -2.073 -21.507 -32.673 1.00 67.50 105 SER A CA 1
ATOM 865 C C . SER A 1 105 ? -1.480 -22.529 -33.649 1.00 67.50 105 SER A C 1
ATOM 867 O O . SER A 1 105 ? -0.435 -22.310 -34.271 1.00 67.50 105 SER A O 1
ATOM 869 N N . GLU A 1 106 ? -2.179 -23.657 -33.802 1.00 57.06 106 GLU A N 1
ATOM 870 C CA . GLU A 1 106 ? -1.767 -24.812 -34.617 1.00 57.06 106 GLU A CA 1
ATOM 871 C C . GLU A 1 106 ? -1.443 -24.455 -36.080 1.00 57.06 106 GLU A C 1
ATOM 873 O O . GLU A 1 106 ? -0.686 -25.162 -36.738 1.00 57.06 106 GLU A O 1
ATOM 878 N N . GLN A 1 107 ? -1.963 -23.335 -36.594 1.00 51.62 107 GLN A N 1
ATOM 879 C CA . GLN A 1 107 ? -1.779 -22.918 -37.986 1.00 51.62 107 GLN A CA 1
ATOM 880 C C . GLN A 1 107 ? -0.430 -22.237 -38.279 1.00 51.62 107 GLN A C 1
ATOM 882 O O . GLN A 1 107 ? -0.086 -22.090 -39.448 1.00 51.62 107 GLN A O 1
ATOM 887 N N . LYS A 1 108 ? 0.336 -21.807 -37.264 1.00 53.78 108 LYS A N 1
ATOM 888 C CA . LYS A 1 108 ? 1.535 -20.960 -37.463 1.00 53.78 108 LYS A CA 1
ATOM 889 C C . LYS A 1 108 ? 2.823 -21.508 -36.837 1.00 53.78 108 LYS A C 1
ATOM 891 O O . LYS A 1 108 ? 3.902 -20.997 -37.125 1.00 53.78 108 LYS A O 1
ATOM 896 N N . GLY A 1 109 ? 2.741 -22.563 -36.023 1.00 49.75 109 GLY A N 1
ATOM 897 C CA . GLY A 1 109 ? 3.876 -23.085 -35.245 1.00 49.75 109 GLY A CA 1
ATOM 898 C C . GLY A 1 109 ? 5.040 -23.669 -36.061 1.00 49.75 109 GLY A C 1
ATOM 899 O O . GLY A 1 109 ? 6.159 -23.708 -35.559 1.00 49.75 109 GLY A O 1
ATOM 900 N N . ALA A 1 110 ? 4.812 -24.077 -37.315 1.00 46.94 110 ALA A N 1
ATOM 901 C CA . ALA A 1 110 ? 5.833 -24.717 -38.155 1.00 46.94 110 ALA A CA 1
ATOM 902 C C . ALA A 1 110 ? 6.458 -23.794 -39.221 1.00 46.94 110 ALA A C 1
ATOM 904 O O . ALA A 1 110 ? 7.569 -24.056 -39.669 1.00 46.94 110 ALA A O 1
ATOM 905 N N . SER A 1 111 ? 5.785 -22.707 -39.622 1.00 49.94 111 SER A N 1
ATOM 906 C CA . SER A 1 111 ? 6.234 -21.823 -40.715 1.00 49.94 111 SER A CA 1
ATOM 907 C C . SER A 1 111 ? 6.899 -20.522 -40.247 1.00 49.94 111 SER A C 1
ATOM 909 O O . SER A 1 111 ? 7.329 -19.726 -41.075 1.00 49.94 111 SER A O 1
ATOM 911 N N . LEU A 1 112 ? 6.965 -20.271 -38.935 1.00 50.97 112 LEU A N 1
ATOM 912 C CA . LEU A 1 112 ? 7.503 -19.027 -38.369 1.00 50.97 112 LEU A CA 1
ATOM 913 C C . LEU A 1 112 ? 9.031 -19.008 -38.238 1.00 50.97 112 LEU A C 1
ATOM 915 O O . LEU A 1 112 ? 9.590 -17.981 -37.867 1.00 50.97 112 LEU A O 1
ATOM 919 N N . PHE A 1 113 ? 9.741 -20.094 -38.531 1.00 53.41 113 PHE A N 1
ATOM 920 C CA . PHE A 1 113 ? 11.194 -20.103 -38.394 1.00 53.41 113 PHE A CA 1
ATOM 921 C C . PHE A 1 113 ? 11.874 -19.704 -39.712 1.00 53.41 113 PHE A C 1
ATOM 923 O O . PHE A 1 113 ? 11.989 -20.502 -40.633 1.00 53.41 113 PHE A O 1
ATOM 930 N N . ILE A 1 114 ? 12.365 -18.455 -39.708 1.00 51.75 114 ILE A N 1
ATOM 931 C CA . ILE A 1 114 ? 13.565 -17.925 -40.389 1.00 51.75 114 ILE A CA 1
ATOM 932 C C . ILE A 1 114 ? 13.344 -16.966 -41.577 1.00 51.75 114 ILE A C 1
ATOM 934 O O . ILE A 1 114 ? 14.006 -15.930 -41.582 1.00 51.75 114 ILE A O 1
ATOM 938 N N . ASP A 1 115 ? 12.383 -17.162 -42.485 1.00 48.91 115 ASP A N 1
ATOM 939 C CA . ASP A 1 115 ? 12.431 -16.393 -43.753 1.00 48.91 115 ASP A CA 1
ATOM 940 C C . ASP A 1 115 ? 11.562 -15.117 -43.830 1.00 48.91 115 ASP A C 1
ATOM 942 O O . ASP A 1 115 ? 11.752 -14.301 -44.732 1.00 48.91 115 ASP A O 1
ATOM 946 N N . SER A 1 116 ? 10.642 -14.870 -42.886 1.00 49.25 116 SER A N 1
ATOM 947 C CA . SER A 1 116 ? 9.777 -13.673 -42.939 1.00 49.25 116 SER A CA 1
ATOM 948 C C . SER A 1 116 ? 9.238 -13.209 -41.577 1.00 49.25 116 SER A C 1
ATOM 950 O O . SER A 1 116 ? 8.026 -13.104 -41.374 1.00 49.25 116 SER A O 1
ATOM 952 N N . TRP A 1 117 ? 10.115 -12.897 -40.618 1.00 56.31 117 TRP A N 1
ATOM 953 C CA . TRP A 1 117 ? 9.710 -12.136 -39.422 1.00 56.31 117 TRP A CA 1
ATOM 954 C C . TRP A 1 117 ? 9.433 -10.670 -39.802 1.00 56.31 117 TRP A C 1
ATOM 956 O O . TRP A 1 117 ? 10.219 -9.777 -39.510 1.00 56.31 117 TRP A O 1
ATOM 966 N N . THR A 1 118 ? 8.316 -10.414 -40.485 1.00 56.38 118 THR A N 1
ATOM 967 C CA . THR A 1 118 ? 7.878 -9.073 -40.922 1.00 56.38 118 THR A CA 1
ATOM 968 C C . THR A 1 118 ? 6.766 -8.515 -40.034 1.00 56.38 118 THR A C 1
ATOM 970 O O . THR A 1 118 ? 5.882 -7.798 -40.498 1.00 56.38 118 THR A O 1
ATOM 973 N N . ILE A 1 119 ? 6.749 -8.895 -38.756 1.00 66.62 119 ILE A N 1
ATOM 974 C CA . ILE A 1 119 ? 5.724 -8.436 -37.820 1.00 66.62 119 ILE A CA 1
ATOM 975 C C . ILE A 1 119 ? 6.092 -7.026 -37.351 1.00 66.62 119 ILE A C 1
ATOM 977 O O . ILE A 1 119 ? 6.956 -6.842 -36.494 1.00 66.62 119 ILE A O 1
ATOM 981 N N . GLU A 1 120 ? 5.409 -6.027 -37.904 1.00 74.56 120 GLU A N 1
ATOM 982 C CA . GLU A 1 120 ? 5.469 -4.650 -37.421 1.00 74.56 120 GLU A CA 1
ATOM 983 C C . GLU A 1 120 ? 4.456 -4.456 -36.287 1.00 74.56 120 GLU A C 1
ATOM 985 O O . GLU A 1 120 ? 3.266 -4.231 -36.509 1.00 74.56 120 GLU A O 1
ATOM 990 N N . LEU A 1 121 ? 4.928 -4.559 -35.043 1.00 80.81 121 LEU A N 1
ATOM 991 C CA . LEU A 1 121 ? 4.147 -4.188 -33.864 1.00 80.81 121 LEU A CA 1
ATOM 992 C C . LEU A 1 121 ? 4.592 -2.820 -33.354 1.00 80.81 121 LEU A C 1
ATOM 994 O O . LEU A 1 121 ? 5.710 -2.647 -32.868 1.00 80.81 121 LEU A O 1
ATOM 998 N N . CYS A 1 122 ? 3.676 -1.858 -33.406 1.00 87.38 122 CYS A N 1
ATOM 999 C CA . CYS A 1 122 ? 3.869 -0.528 -32.841 1.00 87.38 122 CYS A CA 1
ATOM 1000 C C . CYS A 1 122 ? 3.265 -0.449 -31.436 1.00 87.38 122 CYS A C 1
ATOM 1002 O O . CYS A 1 122 ? 2.193 -0.993 -31.170 1.00 87.38 122 CYS A O 1
ATOM 1004 N N . ILE A 1 123 ? 3.945 0.250 -30.526 1.00 89.12 123 ILE A N 1
ATOM 1005 C CA . ILE A 1 123 ? 3.422 0.506 -29.180 1.00 89.12 123 ILE A CA 1
ATOM 1006 C C . ILE A 1 123 ? 2.243 1.474 -29.296 1.00 89.12 123 ILE A C 1
ATOM 1008 O O . ILE A 1 123 ? 2.418 2.638 -29.654 1.00 89.12 123 ILE A O 1
ATOM 1012 N N . THR A 1 124 ? 1.049 0.985 -28.974 1.00 92.56 124 THR A N 1
ATOM 1013 C CA . THR A 1 124 ? -0.202 1.751 -28.970 1.00 92.56 124 THR A CA 1
ATOM 1014 C C . THR A 1 124 ? -0.495 2.373 -27.605 1.00 92.56 124 THR A C 1
ATOM 1016 O O . THR A 1 124 ? -1.229 3.358 -27.534 1.00 92.56 124 THR A O 1
ATOM 1019 N N . ASP A 1 125 ? 0.092 1.854 -26.517 1.00 89.44 125 ASP A N 1
ATOM 1020 C CA . ASP A 1 125 ? -0.051 2.468 -25.192 1.00 89.44 125 ASP A CA 1
ATOM 1021 C C . ASP A 1 125 ? 0.736 3.783 -25.140 1.00 89.44 125 ASP A C 1
ATOM 1023 O O . ASP A 1 125 ? 1.970 3.792 -25.077 1.00 89.44 125 ASP A O 1
ATOM 1027 N N . ILE A 1 126 ? 0.018 4.906 -25.117 1.00 90.19 126 ILE A N 1
ATOM 1028 C CA . ILE A 1 126 ? 0.620 6.240 -25.051 1.00 90.19 126 ILE A CA 1
ATOM 1029 C C . ILE A 1 126 ? 1.482 6.435 -23.797 1.00 90.19 126 ILE A C 1
ATOM 1031 O O . ILE A 1 126 ? 2.487 7.139 -23.849 1.00 90.19 126 ILE A O 1
ATOM 1035 N N . ARG A 1 127 ? 1.143 5.795 -22.672 1.00 89.44 127 ARG A N 1
ATOM 1036 C CA . ARG A 1 127 ? 1.901 5.903 -21.416 1.00 89.44 127 ARG A CA 1
ATOM 1037 C C . ARG A 1 127 ? 3.242 5.200 -21.558 1.00 89.44 127 ARG A C 1
ATOM 1039 O O . ARG A 1 127 ? 4.277 5.780 -21.239 1.00 89.44 127 ARG A O 1
ATOM 1046 N N . ILE A 1 128 ? 3.231 3.979 -22.093 1.00 84.75 128 ILE A N 1
ATOM 1047 C CA . ILE A 1 128 ? 4.456 3.209 -22.345 1.00 84.75 128 ILE A CA 1
ATOM 1048 C C . ILE A 1 128 ? 5.312 3.902 -23.402 1.00 84.75 128 ILE A C 1
ATOM 1050 O O . ILE A 1 128 ? 6.514 4.059 -23.204 1.00 84.75 128 ILE A O 1
ATOM 1054 N N . SER A 1 129 ? 4.695 4.387 -24.481 1.00 86.06 129 SER A N 1
ATOM 1055 C CA . SER A 1 129 ? 5.388 5.156 -25.514 1.00 86.06 129 SER A CA 1
ATOM 1056 C C . SER A 1 129 ? 6.059 6.404 -24.928 1.00 86.06 129 SER A C 1
ATOM 1058 O O . SER A 1 129 ? 7.255 6.613 -25.126 1.00 86.06 129 SER A O 1
ATOM 1060 N N . ASN A 1 130 ? 5.342 7.192 -24.122 1.00 86.00 130 ASN A N 1
ATOM 1061 C CA . ASN A 1 130 ? 5.900 8.373 -23.459 1.00 86.00 130 ASN A CA 1
ATOM 1062 C C . ASN A 1 130 ? 7.044 8.025 -22.501 1.00 86.00 130 ASN A C 1
ATOM 1064 O O . ASN A 1 130 ? 8.022 8.767 -22.422 1.00 86.00 130 ASN A O 1
ATOM 1068 N N . TRP A 1 131 ? 6.934 6.909 -21.778 1.00 81.06 131 TRP A N 1
ATOM 1069 C CA . TRP A 1 131 ? 7.968 6.438 -20.859 1.00 81.06 131 TRP A CA 1
ATOM 1070 C C . TRP A 1 131 ? 9.251 6.022 -21.586 1.00 81.06 131 TRP A C 1
ATOM 1072 O O . TRP A 1 131 ? 10.342 6.452 -21.204 1.00 81.06 131 TRP A O 1
ATOM 1082 N N . LEU A 1 132 ? 9.138 5.262 -22.675 1.00 78.94 132 LEU A N 1
ATOM 1083 C CA . LEU A 1 132 ? 10.294 4.854 -23.479 1.00 78.94 132 LEU A CA 1
ATOM 1084 C C . LEU A 1 132 ? 10.948 6.051 -24.191 1.00 78.94 132 LEU A C 1
ATOM 1086 O O . LEU A 1 132 ? 12.173 6.111 -24.317 1.00 78.94 132 LEU A O 1
ATOM 1090 N N . ASN A 1 133 ? 10.154 7.055 -24.570 1.00 81.06 133 ASN A N 1
ATOM 1091 C CA . ASN A 1 133 ? 10.608 8.256 -25.275 1.00 81.06 133 ASN A CA 1
ATOM 1092 C C . ASN A 1 133 ? 10.993 9.432 -24.353 1.00 81.06 133 ASN A C 1
ATOM 1094 O O . ASN A 1 133 ? 11.110 10.572 -24.807 1.00 81.06 133 ASN A O 1
ATOM 1098 N N . LEU A 1 134 ? 11.217 9.195 -23.055 1.00 76.19 134 LEU A N 1
ATOM 1099 C CA . LEU A 1 134 ? 11.671 10.247 -22.141 1.00 76.19 134 LEU A CA 1
ATOM 1100 C C . LEU A 1 134 ? 13.023 10.836 -22.564 1.00 76.19 134 LEU A C 1
ATOM 1102 O O . LEU A 1 134 ? 13.965 10.101 -22.863 1.00 76.19 134 LEU A O 1
ATOM 1106 N N . SER A 1 135 ? 13.152 12.164 -22.490 1.00 82.75 135 SER A N 1
ATOM 1107 C CA . SER A 1 135 ? 14.433 12.849 -22.686 1.00 82.75 135 SER A CA 1
ATOM 1108 C C . SER A 1 135 ? 15.433 12.505 -21.578 1.00 82.75 135 SER A C 1
ATOM 1110 O O . SER A 1 135 ? 15.044 12.187 -20.451 1.00 82.75 135 SER A O 1
ATOM 1112 N N . MET A 1 136 ? 16.735 12.616 -21.866 1.00 75.44 136 MET A N 1
ATOM 1113 C CA . MET A 1 136 ? 17.789 12.265 -20.904 1.00 75.44 136 MET A CA 1
ATOM 1114 C C . MET A 1 136 ? 17.643 12.966 -19.536 1.00 75.44 136 MET A C 1
ATOM 1116 O O . MET A 1 136 ? 17.710 12.274 -18.519 1.00 75.44 136 MET A O 1
ATOM 1120 N N . PRO A 1 137 ? 17.333 14.279 -19.452 1.00 78.81 137 PRO A N 1
ATOM 1121 C CA . PRO A 1 137 ? 17.091 14.928 -18.160 1.00 78.81 137 PRO A CA 1
ATOM 1122 C C . PRO A 1 137 ? 15.916 14.321 -17.377 1.00 78.81 137 PRO A C 1
ATOM 1124 O O . PRO A 1 137 ? 15.979 14.205 -16.154 1.00 78.81 137 PRO A O 1
ATOM 1127 N N . LYS A 1 138 ? 14.846 13.899 -18.067 1.00 79.88 138 LYS A N 1
ATOM 1128 C CA . LYS A 1 138 ? 13.688 13.254 -17.431 1.00 79.88 138 LYS A CA 1
ATOM 1129 C C . LYS A 1 138 ? 14.013 11.834 -16.959 1.00 79.88 138 LYS A C 1
ATOM 1131 O O . LYS A 1 138 ? 13.562 11.454 -15.883 1.00 79.88 138 LYS A O 1
ATOM 1136 N N . ARG A 1 139 ? 14.819 11.079 -17.718 1.00 73.00 139 ARG A N 1
ATOM 1137 C CA . ARG A 1 139 ? 15.299 9.739 -17.324 1.00 73.00 139 ARG A CA 1
ATOM 1138 C C . ARG A 1 139 ? 16.143 9.803 -16.055 1.00 73.00 139 ARG A C 1
ATOM 1140 O O . ARG A 1 139 ? 15.791 9.161 -15.075 1.00 73.00 139 ARG A O 1
ATOM 1147 N N . ILE A 1 140 ? 17.154 10.677 -16.024 1.00 70.25 140 ILE A N 1
ATOM 1148 C CA . ILE A 1 140 ? 18.007 10.892 -14.838 1.00 70.25 140 ILE A CA 1
ATOM 1149 C C . ILE A 1 140 ? 17.156 11.230 -13.607 1.00 70.25 140 ILE A C 1
ATOM 1151 O O . ILE A 1 140 ? 17.402 10.728 -12.511 1.00 70.25 140 ILE A O 1
ATOM 1155 N N . ARG A 1 141 ? 16.128 12.067 -13.784 1.00 76.12 141 ARG A N 1
ATOM 1156 C CA . ARG A 1 141 ? 15.206 12.441 -12.709 1.00 76.12 141 ARG A CA 1
ATOM 1157 C C . ARG A 1 141 ? 14.420 11.241 -12.161 1.00 76.12 141 ARG A C 1
ATOM 1159 O O . ARG A 1 141 ? 14.306 11.124 -10.944 1.00 76.12 141 ARG A O 1
ATOM 1166 N N . ILE A 1 142 ? 13.919 10.349 -13.019 1.00 76.94 142 ILE A N 1
ATOM 1167 C CA . ILE A 1 142 ? 13.239 9.111 -12.595 1.00 76.94 142 ILE A CA 1
ATOM 1168 C C . ILE A 1 142 ? 14.221 8.120 -11.959 1.00 76.94 142 ILE A C 1
ATOM 1170 O O . ILE A 1 142 ? 13.901 7.544 -10.923 1.00 76.94 142 ILE A O 1
ATOM 1174 N N . ASP A 1 143 ? 15.426 7.960 -12.505 1.00 72.44 143 ASP A N 1
ATOM 1175 C CA . ASP A 1 143 ? 16.444 7.033 -11.980 1.00 72.44 143 ASP A CA 1
ATOM 1176 C C . ASP A 1 143 ? 16.904 7.396 -10.560 1.00 72.44 143 ASP A C 1
ATOM 1178 O O . ASP A 1 143 ? 17.363 6.546 -9.793 1.00 72.44 143 ASP A O 1
ATOM 1182 N N . LYS A 1 144 ? 16.781 8.677 -10.199 1.00 73.94 144 LYS A N 1
ATOM 1183 C CA . LYS A 1 144 ? 17.049 9.204 -8.854 1.00 73.94 144 LYS A CA 1
ATOM 1184 C C . LYS A 1 144 ? 15.811 9.248 -7.963 1.00 73.94 144 LYS A C 1
ATOM 1186 O O . LYS A 1 144 ? 15.888 9.754 -6.843 1.00 73.94 144 LYS A O 1
ATOM 1191 N N . SER A 1 145 ? 14.671 8.761 -8.446 1.00 77.94 145 SER A N 1
ATOM 1192 C CA . SER A 1 145 ? 13.455 8.691 -7.650 1.00 77.94 145 SER A CA 1
ATOM 1193 C C . SER A 1 145 ? 13.520 7.534 -6.656 1.00 77.94 145 SER A C 1
ATOM 1195 O O . SER A 1 145 ? 13.970 6.430 -6.959 1.00 77.94 145 SER A O 1
ATOM 1197 N N . ILE A 1 146 ? 13.058 7.793 -5.438 1.00 81.12 146 ILE A N 1
ATOM 1198 C CA . ILE A 1 146 ? 12.932 6.794 -4.384 1.00 81.12 146 ILE A CA 1
ATOM 1199 C C . ILE A 1 146 ? 11.453 6.451 -4.274 1.00 81.12 146 ILE A C 1
ATOM 1201 O O . ILE A 1 146 ? 10.644 7.286 -3.859 1.00 81.12 146 ILE A O 1
ATOM 1205 N N . VAL A 1 147 ? 11.115 5.219 -4.649 1.00 78.69 147 VAL A N 1
ATOM 1206 C CA . VAL A 1 147 ? 9.762 4.657 -4.583 1.00 78.69 147 VAL A CA 1
ATOM 1207 C C . VAL A 1 147 ? 9.775 3.462 -3.637 1.00 78.69 147 VAL A C 1
ATOM 1209 O O . VAL A 1 147 ? 10.704 2.654 -3.645 1.00 78.69 147 VAL A O 1
ATOM 1212 N N . LEU A 1 148 ? 8.737 3.334 -2.809 1.00 76.81 148 LEU A N 1
ATOM 1213 C CA . LEU A 1 148 ? 8.554 2.135 -1.997 1.00 76.81 148 LEU A CA 1
ATOM 1214 C C . LEU A 1 148 ? 8.368 0.922 -2.909 1.00 76.81 148 LEU A C 1
ATOM 1216 O O . LEU A 1 148 ? 7.439 0.885 -3.711 1.00 76.81 148 LEU A O 1
ATOM 1220 N N . LYS A 1 149 ? 9.201 -0.103 -2.736 1.00 75.25 149 LYS A N 1
ATOM 1221 C CA . LYS A 1 149 ? 9.168 -1.320 -3.558 1.00 75.25 149 LYS A CA 1
ATOM 1222 C C . LYS A 1 149 ? 7.777 -1.952 -3.632 1.00 75.25 149 LYS A C 1
ATOM 1224 O O . LYS A 1 149 ? 7.344 -2.367 -4.700 1.00 75.25 149 LYS A O 1
ATOM 1229 N N . GLN A 1 150 ? 7.056 -1.983 -2.514 1.00 74.75 150 GLN A N 1
ATOM 1230 C CA . GLN A 1 150 ? 5.706 -2.538 -2.473 1.00 74.75 150 GLN A CA 1
ATOM 1231 C C . GLN A 1 150 ? 4.703 -1.774 -3.352 1.00 74.75 150 GLN A C 1
ATOM 1233 O O . GLN A 1 150 ? 3.760 -2.378 -3.848 1.00 74.75 150 GLN A O 1
ATOM 1238 N N . LEU A 1 151 ? 4.919 -0.475 -3.585 1.00 74.56 151 LEU A N 1
ATOM 1239 C CA . LEU A 1 151 ? 4.085 0.333 -4.479 1.00 74.56 151 LEU A CA 1
ATOM 1240 C C . LEU A 1 151 ? 4.299 -0.007 -5.955 1.00 74.56 151 LEU A C 1
ATOM 1242 O O . LEU A 1 151 ? 3.443 0.306 -6.771 1.00 74.56 151 LEU A O 1
ATOM 1246 N N . LEU A 1 152 ? 5.425 -0.640 -6.296 1.00 75.00 152 LEU A N 1
ATOM 1247 C CA . LEU A 1 152 ? 5.720 -1.092 -7.656 1.00 75.00 152 LEU A CA 1
ATOM 1248 C C . LEU A 1 152 ? 5.018 -2.414 -7.982 1.00 75.00 152 LEU A C 1
ATOM 1250 O O . LEU A 1 152 ? 4.860 -2.762 -9.147 1.00 75.00 152 LEU A O 1
ATOM 1254 N N . LYS A 1 153 ? 4.609 -3.176 -6.962 1.00 73.12 153 LYS A N 1
ATOM 1255 C CA . LYS A 1 153 ? 3.996 -4.486 -7.155 1.00 73.12 153 LYS A CA 1
ATOM 1256 C C . LYS A 1 153 ? 2.513 -4.323 -7.484 1.00 73.12 153 LYS A C 1
ATOM 1258 O O . LYS A 1 153 ? 1.760 -3.801 -6.668 1.00 73.12 153 LYS A O 1
ATOM 1263 N N . ASN A 1 154 ? 2.095 -4.828 -8.645 1.00 66.44 154 ASN A N 1
ATOM 1264 C CA . ASN A 1 154 ? 0.695 -4.887 -9.080 1.00 66.44 154 ASN A CA 1
ATOM 1265 C C . ASN A 1 154 ? -0.009 -3.519 -9.133 1.00 66.44 154 ASN A C 1
ATOM 1267 O O . ASN A 1 154 ? -1.224 -3.444 -8.946 1.00 66.44 154 ASN A O 1
ATOM 1271 N N . ASN A 1 155 ? 0.738 -2.435 -9.364 1.00 74.94 155 ASN A N 1
ATOM 1272 C CA . ASN A 1 155 ? 0.166 -1.099 -9.462 1.00 74.94 155 ASN A CA 1
ATOM 1273 C C . ASN A 1 155 ? 0.395 -0.513 -10.856 1.00 74.94 155 ASN A C 1
ATOM 1275 O O . ASN A 1 155 ? 1.476 -0.047 -11.208 1.00 74.94 155 ASN A O 1
ATOM 1279 N N . THR A 1 156 ? -0.676 -0.510 -11.638 1.00 77.94 156 THR A N 1
ATOM 1280 C CA . THR A 1 156 ? -0.684 -0.119 -13.053 1.00 77.94 156 THR A CA 1
ATOM 1281 C C . THR A 1 156 ? -0.534 1.385 -13.256 1.00 77.94 156 THR A C 1
ATOM 1283 O O . THR A 1 156 ? -0.304 1.852 -14.367 1.00 77.94 156 THR A O 1
ATOM 1286 N N . LYS A 1 157 ? -0.627 2.161 -12.171 1.00 84.25 157 LYS A N 1
ATOM 1287 C CA . LYS A 1 157 ? -0.507 3.621 -12.184 1.00 84.25 157 LYS A CA 1
ATOM 1288 C C . LYS A 1 157 ? 0.903 4.105 -11.876 1.00 84.25 157 LYS A C 1
ATOM 1290 O O . LYS A 1 157 ? 1.138 5.307 -11.822 1.00 84.25 157 LYS A O 1
ATOM 1295 N N . VAL A 1 158 ? 1.851 3.194 -11.657 1.00 83.12 158 VAL A N 1
ATOM 1296 C CA . VAL A 1 158 ? 3.250 3.551 -11.380 1.00 83.12 158 VAL A CA 1
ATOM 1297 C C . VAL A 1 158 ? 3.839 4.346 -12.534 1.00 83.12 158 VAL A C 1
ATOM 1299 O O . VAL A 1 158 ? 4.481 5.363 -12.296 1.00 83.12 158 VAL A O 1
ATOM 1302 N N . ILE A 1 159 ? 3.581 3.929 -13.775 1.00 84.06 159 ILE A N 1
ATOM 1303 C CA . ILE A 1 159 ? 4.085 4.630 -14.960 1.00 84.06 159 ILE A CA 1
ATOM 1304 C C . ILE A 1 159 ? 3.470 6.027 -15.047 1.00 84.06 159 ILE A C 1
ATOM 1306 O O . ILE A 1 159 ? 4.205 6.998 -15.204 1.00 84.06 159 ILE A O 1
ATOM 1310 N N . ASP A 1 160 ? 2.157 6.148 -14.843 1.00 86.62 160 ASP A N 1
ATOM 1311 C CA . ASP A 1 160 ? 1.468 7.443 -14.808 1.00 86.62 160 ASP A CA 1
ATOM 1312 C C . ASP A 1 160 ? 2.039 8.366 -13.720 1.00 86.62 160 ASP A C 1
ATOM 1314 O O . ASP A 1 160 ? 2.341 9.532 -13.983 1.00 86.62 160 ASP A O 1
ATOM 1318 N N . HIS A 1 161 ? 2.267 7.835 -12.512 1.00 85.62 161 HIS A N 1
ATOM 1319 C CA . HIS A 1 161 ? 2.890 8.566 -11.408 1.00 85.62 161 HIS A CA 1
ATOM 1320 C C . HIS A 1 161 ? 4.292 9.048 -11.788 1.00 85.62 161 HIS A C 1
ATOM 1322 O O . HIS A 1 161 ? 4.566 10.246 -11.714 1.00 85.62 161 HIS A O 1
ATOM 1328 N N . LEU A 1 162 ? 5.164 8.154 -12.261 1.00 83.44 162 LEU A N 1
ATOM 1329 C CA . LEU A 1 162 ? 6.532 8.497 -12.653 1.00 83.44 162 LEU A CA 1
ATOM 1330 C C . LEU A 1 162 ? 6.556 9.552 -13.761 1.00 83.44 162 LEU A C 1
ATOM 1332 O O . LEU A 1 162 ? 7.263 10.551 -13.628 1.00 83.44 162 LEU A O 1
ATOM 1336 N N . LEU A 1 163 ? 5.739 9.392 -14.804 1.00 85.06 163 LEU A N 1
ATOM 1337 C CA . LEU A 1 163 ? 5.604 10.377 -15.876 1.00 85.06 163 LEU A CA 1
ATOM 1338 C C . LEU A 1 163 ? 5.128 11.730 -15.342 1.00 85.06 163 LEU A C 1
ATOM 1340 O O . LEU A 1 163 ? 5.705 12.759 -15.703 1.00 85.06 163 LEU A O 1
ATOM 1344 N N . SER A 1 164 ? 4.151 11.746 -14.432 1.00 86.31 164 SER A N 1
ATOM 1345 C CA . SER A 1 164 ? 3.645 12.983 -13.827 1.00 86.31 164 SER A CA 1
ATOM 1346 C C . SER A 1 164 ? 4.721 13.738 -13.037 1.00 86.31 164 SER A C 1
ATOM 1348 O O . SER A 1 164 ? 4.747 14.968 -13.060 1.00 86.31 164 SER A O 1
ATOM 1350 N N . THR A 1 165 ? 5.677 13.024 -12.426 1.00 82.06 165 THR A N 1
ATOM 1351 C CA . THR A 1 165 ? 6.796 13.642 -11.687 1.00 82.06 165 THR A CA 1
ATOM 1352 C C . THR A 1 165 ? 7.844 14.309 -12.586 1.00 82.06 165 THR A C 1
ATOM 1354 O O . THR A 1 165 ? 8.662 15.108 -12.107 1.00 82.06 165 THR A O 1
ATOM 1357 N N . THR A 1 166 ? 7.829 13.996 -13.889 1.00 81.12 166 THR A N 1
ATOM 1358 C CA . THR A 1 166 ? 8.688 14.641 -14.899 1.00 81.12 166 THR A CA 1
ATOM 1359 C C . THR A 1 166 ? 8.140 15.978 -15.385 1.00 81.12 166 THR A C 1
ATOM 1361 O O . THR A 1 166 ? 8.864 16.729 -16.040 1.00 81.12 166 THR A O 1
ATOM 1364 N N . VAL A 1 167 ? 6.880 16.280 -15.070 1.00 78.81 167 VAL A N 1
ATOM 1365 C CA . VAL A 1 167 ? 6.232 17.554 -15.372 1.00 78.81 167 VAL A CA 1
ATOM 1366 C C . VAL A 1 167 ? 6.274 18.422 -14.114 1.00 78.81 167 VAL A C 1
ATOM 1368 O O . VAL A 1 167 ? 6.056 17.949 -12.997 1.00 78.81 167 VAL A O 1
ATOM 1371 N N . GLU A 1 168 ? 6.562 19.712 -14.265 1.00 63.97 168 GLU A N 1
ATOM 1372 C CA . GLU A 1 168 ? 6.392 20.672 -13.177 1.00 63.97 168 GLU A CA 1
ATOM 1373 C C . GLU A 1 168 ? 4.893 20.823 -12.874 1.00 63.97 168 GLU A C 1
ATOM 1375 O O . GLU A 1 168 ? 4.197 21.584 -13.533 1.00 63.97 168 GLU A O 1
ATOM 1380 N N . SER A 1 169 ? 4.360 20.049 -11.922 1.00 55.31 169 SER A N 1
ATOM 1381 C CA . SER A 1 169 ? 2.946 20.129 -11.527 1.00 55.31 169 SER A CA 1
ATOM 1382 C C . SER A 1 169 ? 2.732 20.257 -10.007 1.00 55.31 169 SER A C 1
ATOM 1384 O O . SER A 1 169 ? 3.653 20.109 -9.201 1.00 55.31 169 SER A O 1
ATOM 1386 N N . ASN A 1 170 ? 1.494 20.613 -9.642 1.00 47.62 170 ASN A N 1
ATOM 1387 C CA . ASN A 1 170 ? 1.106 21.590 -8.609 1.00 47.62 170 ASN A CA 1
ATOM 1388 C C . ASN A 1 170 ? 1.121 21.150 -7.131 1.00 47.62 170 ASN A C 1
ATOM 1390 O O . ASN A 1 170 ? 0.673 21.912 -6.273 1.00 47.62 170 ASN A O 1
ATOM 1394 N N . ARG A 1 171 ? 1.606 19.954 -6.779 1.00 54.59 171 ARG A N 1
ATOM 1395 C CA . ARG A 1 171 ? 1.667 19.517 -5.368 1.00 54.59 171 ARG A CA 1
ATOM 1396 C C . ARG A 1 171 ? 3.016 18.925 -5.024 1.00 54.59 171 ARG A C 1
ATOM 1398 O O . ARG A 1 171 ? 3.201 17.714 -5.003 1.00 54.59 171 ARG A O 1
ATOM 1405 N N . LYS A 1 172 ? 3.942 19.824 -4.722 1.00 66.69 172 LYS A N 1
ATOM 1406 C CA . LYS A 1 172 ? 5.286 19.494 -4.275 1.00 66.69 172 LYS A CA 1
ATOM 1407 C C . LYS A 1 172 ? 5.449 20.013 -2.857 1.00 66.69 172 LYS A C 1
ATOM 1409 O O . LYS A 1 172 ? 5.184 21.183 -2.586 1.00 66.69 172 LYS A O 1
ATOM 1414 N N . SER A 1 173 ? 5.871 19.143 -1.951 1.00 71.00 173 SER A N 1
ATOM 1415 C CA . SER A 1 173 ? 6.524 19.598 -0.730 1.00 71.00 173 SER A CA 1
ATOM 1416 C C . SER A 1 173 ? 8.028 19.433 -0.904 1.00 71.00 173 SER A C 1
ATOM 1418 O O . SER A 1 173 ? 8.496 18.544 -1.620 1.00 71.00 173 SER A O 1
ATOM 1420 N N . TYR A 1 174 ? 8.774 20.339 -0.284 1.00 75.81 174 TYR A N 1
ATOM 1421 C CA . TYR A 1 174 ? 10.207 20.458 -0.482 1.00 75.81 174 TYR A CA 1
ATOM 1422 C C . TYR A 1 174 ? 10.925 20.412 0.854 1.00 75.81 174 TYR A C 1
ATOM 1424 O O . TYR A 1 174 ? 10.451 20.967 1.851 1.00 75.81 174 TYR A O 1
ATOM 1432 N N . ILE A 1 175 ? 12.106 19.808 0.857 1.00 77.88 175 ILE A N 1
ATOM 1433 C CA . ILE A 1 175 ? 13.055 19.957 1.951 1.00 77.88 175 ILE A CA 1
ATOM 1434 C C . ILE A 1 175 ? 14.454 20.218 1.404 1.00 77.88 175 ILE A C 1
ATOM 1436 O O . ILE A 1 175 ? 14.910 19.568 0.465 1.00 77.88 175 ILE A O 1
ATOM 1440 N N . ASN A 1 176 ? 15.130 21.202 1.995 1.00 73.31 176 ASN A N 1
ATOM 1441 C CA . ASN A 1 176 ? 16.490 21.568 1.624 1.00 73.31 176 ASN A CA 1
ATOM 1442 C C . ASN A 1 176 ? 17.493 20.609 2.293 1.00 73.31 176 ASN A C 1
ATOM 1444 O O . ASN A 1 176 ? 17.456 20.422 3.517 1.00 73.31 176 ASN A O 1
ATOM 1448 N N . GLN A 1 177 ? 18.383 20.008 1.500 1.00 64.62 177 GLN A N 1
ATOM 1449 C CA . GLN A 1 177 ? 19.479 19.183 2.001 1.00 64.62 177 GLN A CA 1
ATOM 1450 C C . GLN A 1 177 ? 20.602 20.086 2.544 1.00 64.62 177 GLN A C 1
ATOM 1452 O O . GLN A 1 177 ? 21.495 20.508 1.814 1.00 64.62 177 GLN A O 1
ATOM 1457 N N . LYS A 1 178 ? 20.603 20.378 3.854 1.00 65.50 178 LYS A N 1
ATOM 1458 C CA . LYS A 1 178 ? 21.806 20.940 4.503 1.00 65.50 178 LYS A CA 1
ATOM 1459 C C . LYS A 1 178 ? 22.944 19.907 4.481 1.00 65.50 178 LYS A C 1
ATOM 1461 O O . LYS A 1 178 ? 22.669 18.711 4.598 1.00 65.50 178 LYS A O 1
ATOM 1466 N N . LYS A 1 179 ? 24.199 20.380 4.375 1.00 57.00 179 LYS A N 1
ATOM 1467 C CA . LYS A 1 179 ? 25.422 19.551 4.427 1.00 57.00 179 LYS A CA 1
ATOM 1468 C C . LYS A 1 179 ? 25.359 18.545 5.583 1.00 57.00 179 LYS A C 1
ATOM 1470 O O . LYS A 1 179 ? 24.970 18.908 6.693 1.00 57.00 179 LYS A O 1
ATOM 1475 N N . ILE A 1 180 ? 25.762 17.307 5.294 1.00 56.72 180 ILE A N 1
ATOM 1476 C CA . ILE A 1 180 ? 25.886 16.209 6.256 1.00 56.72 180 ILE A CA 1
ATOM 1477 C C . ILE A 1 180 ? 26.919 16.633 7.305 1.00 56.72 180 ILE A C 1
ATOM 1479 O O . ILE A 1 180 ? 28.117 16.656 7.037 1.00 56.72 180 ILE A O 1
ATOM 1483 N N . LEU A 1 181 ? 26.454 17.029 8.488 1.00 46.34 181 LEU A N 1
ATOM 1484 C CA . LEU A 1 181 ? 27.312 17.119 9.660 1.00 46.34 181 LEU A CA 1
ATOM 1485 C C . LEU A 1 181 ? 27.421 15.694 10.192 1.00 46.34 181 LEU A C 1
ATOM 1487 O O . LEU A 1 181 ? 26.414 15.143 10.628 1.00 46.34 181 LEU A O 1
ATOM 1491 N N . GLN A 1 182 ? 28.610 15.093 10.108 1.00 49.12 182 GLN A N 1
ATOM 1492 C CA . GLN A 1 182 ? 28.886 13.816 10.764 1.00 49.12 182 GLN A CA 1
ATOM 1493 C C . GLN A 1 182 ? 28.636 13.998 12.263 1.00 49.12 182 GLN A C 1
ATOM 1495 O O . GLN A 1 182 ? 29.441 14.606 12.967 1.00 49.12 182 GLN A O 1
ATOM 1500 N N . LYS A 1 183 ? 27.483 13.536 12.747 1.00 50.59 183 LYS A N 1
ATOM 1501 C CA . LYS A 1 183 ? 27.246 13.402 14.178 1.00 50.59 183 LYS A CA 1
ATOM 1502 C C . LYS A 1 183 ? 27.739 12.035 14.619 1.00 50.59 183 LYS A C 1
ATOM 1504 O O . LYS A 1 183 ? 27.322 11.016 14.079 1.00 50.59 183 LYS A O 1
ATOM 1509 N N . ALA A 1 184 ? 28.614 12.054 15.615 1.00 47.09 184 ALA A N 1
ATOM 1510 C CA . ALA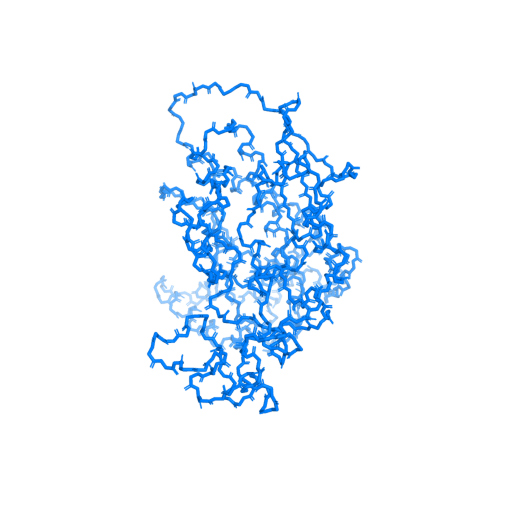 A 1 184 ? 28.946 10.896 16.421 1.00 47.09 184 ALA A CA 1
ATOM 1511 C C . ALA A 1 184 ? 27.767 10.548 17.358 1.00 47.09 184 ALA A C 1
ATOM 1513 O O . ALA A 1 184 ? 27.108 11.439 17.897 1.00 47.09 184 ALA A O 1
ATOM 1514 N N . ASP A 1 185 ? 27.539 9.246 17.538 1.00 50.41 185 ASP A N 1
ATOM 1515 C CA . ASP A 1 185 ? 26.922 8.612 18.715 1.00 50.41 185 ASP A CA 1
ATOM 1516 C C . ASP A 1 185 ? 25.425 8.802 19.027 1.00 50.41 185 ASP A C 1
ATOM 1518 O O . ASP A 1 185 ? 25.009 8.647 20.176 1.00 50.41 185 ASP A O 1
ATOM 1522 N N . ILE A 1 186 ? 24.559 9.016 18.031 1.00 56.53 186 ILE A N 1
ATOM 1523 C CA . ILE A 1 186 ? 23.118 8.737 18.199 1.00 56.53 186 ILE A CA 1
ATOM 1524 C C . ILE A 1 186 ? 22.796 7.404 17.524 1.00 56.53 186 ILE A C 1
ATOM 1526 O O . ILE A 1 186 ? 23.135 7.192 16.361 1.00 56.53 186 ILE A O 1
ATOM 1530 N N . ASN A 1 187 ? 22.128 6.500 18.250 1.00 77.00 187 ASN A N 1
ATOM 1531 C CA . ASN A 1 187 ? 21.591 5.264 17.687 1.00 77.00 187 ASN A CA 1
ATOM 1532 C C . ASN A 1 187 ? 20.510 5.621 16.654 1.00 77.00 187 ASN A C 1
ATOM 1534 O O . ASN A 1 187 ? 19.334 5.755 16.992 1.00 77.00 187 ASN A O 1
ATOM 1538 N N . LEU A 1 188 ? 20.919 5.803 15.395 1.00 79.38 188 LEU A N 1
ATOM 1539 C CA . LEU A 1 188 ? 20.070 6.155 14.251 1.00 79.38 188 LEU A CA 1
ATOM 1540 C C . LEU A 1 188 ? 18.790 5.306 14.193 1.00 79.38 188 LEU A C 1
ATOM 1542 O O . LEU A 1 188 ? 17.728 5.790 13.810 1.00 79.38 188 LEU A O 1
ATOM 1546 N N . TYR A 1 189 ? 18.855 4.047 14.629 1.00 81.44 189 TYR A N 1
ATOM 1547 C CA . TYR A 1 189 ? 17.696 3.159 14.670 1.00 81.44 189 TYR A CA 1
ATOM 1548 C C . TYR A 1 189 ? 16.655 3.555 15.717 1.00 81.44 189 TYR A C 1
ATOM 1550 O O . TYR A 1 189 ? 15.458 3.460 15.440 1.00 81.44 189 TYR A O 1
ATOM 1558 N N . ASP A 1 190 ? 17.081 4.037 16.885 1.00 82.81 190 ASP A N 1
ATOM 1559 C CA . ASP A 1 190 ? 16.162 4.562 17.896 1.00 82.81 190 ASP A CA 1
ATOM 1560 C C . ASP A 1 190 ? 15.487 5.838 17.391 1.00 82.81 190 ASP A C 1
ATOM 1562 O O . ASP A 1 190 ? 14.296 6.049 17.628 1.00 82.81 190 ASP A O 1
ATOM 1566 N N . GLU A 1 191 ? 16.216 6.679 16.655 1.00 85.81 191 GLU A N 1
ATOM 1567 C CA . GLU A 1 191 ? 15.651 7.870 16.023 1.00 85.81 191 GLU A CA 1
ATOM 1568 C C . GLU A 1 191 ? 14.608 7.495 14.964 1.00 85.81 191 GLU A C 1
ATOM 1570 O O . GLU A 1 191 ? 13.476 7.974 15.030 1.00 85.81 191 GLU A O 1
ATOM 1575 N N . VAL A 1 192 ? 14.927 6.557 14.066 1.00 87.56 192 VAL A N 1
ATOM 1576 C CA . VAL A 1 192 ? 13.984 6.028 13.068 1.00 87.56 192 VAL A CA 1
ATOM 1577 C C . VAL A 1 192 ? 12.727 5.466 13.740 1.00 87.56 192 VAL A C 1
ATOM 1579 O O . VAL A 1 192 ? 11.608 5.805 13.335 1.00 87.56 192 VAL A O 1
ATOM 1582 N N . TYR A 1 193 ? 12.880 4.648 14.788 1.00 89.44 193 TYR A N 1
ATOM 1583 C CA . TYR A 1 193 ? 11.752 4.083 15.533 1.00 89.44 193 TYR A CA 1
ATOM 1584 C C . TYR A 1 193 ? 10.883 5.180 16.157 1.00 89.44 193 TYR A C 1
ATOM 1586 O O . TYR A 1 193 ? 9.656 5.171 16.008 1.00 89.44 193 TYR A O 1
ATOM 1594 N N . ASN A 1 194 ? 11.505 6.143 16.842 1.00 88.62 194 ASN A N 1
ATOM 1595 C CA . ASN A 1 194 ? 10.801 7.232 17.511 1.00 88.62 194 ASN A CA 1
ATOM 1596 C C . ASN A 1 194 ? 10.096 8.153 16.511 1.00 88.62 194 ASN A C 1
ATOM 1598 O O . ASN A 1 194 ? 8.946 8.524 16.754 1.00 88.62 194 ASN A O 1
ATOM 1602 N N . THR A 1 195 ? 10.720 8.459 15.373 1.00 91.50 195 THR A N 1
ATOM 1603 C CA . THR A 1 195 ? 10.101 9.206 14.272 1.00 91.50 195 THR A CA 1
ATOM 1604 C C . THR A 1 195 ? 8.862 8.474 13.769 1.00 91.50 195 THR A C 1
ATOM 1606 O O . THR A 1 195 ? 7.769 9.042 13.794 1.00 91.50 195 THR A O 1
ATOM 1609 N N . CYS A 1 196 ? 8.977 7.186 13.420 1.00 92.31 196 CYS A N 1
ATOM 1610 C CA . CYS A 1 196 ? 7.831 6.380 12.986 1.00 92.31 196 CYS A CA 1
ATOM 1611 C C . CYS A 1 196 ? 6.700 6.395 14.025 1.00 92.31 196 CYS A C 1
ATOM 1613 O O . CYS A 1 196 ? 5.540 6.644 13.701 1.00 92.31 196 CYS A O 1
ATOM 1615 N N . ARG A 1 197 ? 7.037 6.170 15.299 1.00 91.00 197 ARG A N 1
ATOM 1616 C CA . ARG A 1 197 ? 6.074 6.118 16.403 1.00 91.00 197 ARG A CA 1
ATOM 1617 C C . ARG A 1 197 ? 5.357 7.450 16.596 1.00 91.00 197 ARG A C 1
ATOM 1619 O O . ARG A 1 197 ? 4.139 7.473 16.759 1.00 91.00 197 ARG A O 1
ATOM 1626 N N . ASN A 1 198 ? 6.097 8.554 16.606 1.00 92.50 198 ASN A N 1
ATOM 1627 C CA . ASN A 1 198 ? 5.532 9.883 16.818 1.00 92.50 198 ASN A CA 1
ATOM 1628 C C . ASN A 1 198 ? 4.597 10.275 15.672 1.00 92.50 198 ASN A C 1
ATOM 1630 O O . ASN A 1 198 ? 3.541 10.858 15.921 1.00 92.50 198 ASN A O 1
ATOM 1634 N N . ILE A 1 199 ? 4.936 9.900 14.437 1.00 94.69 199 ILE A N 1
ATOM 1635 C CA . ILE A 1 199 ? 4.083 10.116 13.266 1.00 94.69 199 ILE A CA 1
ATOM 1636 C C . ILE A 1 199 ? 2.790 9.312 13.371 1.00 94.69 199 ILE A C 1
ATOM 1638 O O . ILE A 1 199 ? 1.720 9.886 13.187 1.00 94.69 199 ILE A O 1
ATOM 1642 N N . LEU A 1 200 ? 2.852 8.037 13.761 1.00 92.94 200 LEU A N 1
ATOM 1643 C CA . LEU A 1 200 ? 1.652 7.219 13.961 1.00 92.94 200 LEU A CA 1
ATOM 1644 C C . LEU A 1 200 ? 0.747 7.748 15.079 1.00 92.94 200 LEU A C 1
ATOM 1646 O O . LEU A 1 200 ? -0.463 7.840 14.892 1.00 92.94 200 LEU A O 1
ATOM 1650 N N . ILE A 1 201 ? 1.320 8.183 16.205 1.00 91.31 201 ILE A N 1
ATOM 1651 C CA . ILE A 1 201 ? 0.560 8.831 17.287 1.00 91.31 201 ILE A CA 1
ATOM 1652 C C . ILE A 1 201 ? -0.094 10.127 16.794 1.00 91.31 201 ILE A C 1
ATOM 1654 O O . ILE A 1 201 ? -1.226 10.440 17.163 1.00 91.31 201 ILE A O 1
ATOM 1658 N N . SER A 1 202 ? 0.620 10.904 15.979 1.00 94.56 202 SER A N 1
ATOM 1659 C CA . SER A 1 202 ? 0.114 12.168 15.439 1.00 94.56 202 SER A CA 1
ATOM 1660 C C . SER A 1 202 ? -1.011 11.926 14.434 1.00 94.56 202 SER A C 1
ATOM 1662 O O . SER A 1 202 ? -2.032 12.609 14.491 1.00 94.56 202 SER A O 1
ATOM 1664 N N . TYR A 1 203 ? -0.864 10.914 13.577 1.00 94.19 203 TYR A N 1
ATOM 1665 C CA . TYR A 1 203 ? -1.901 10.454 12.660 1.00 94.19 203 TYR A CA 1
ATOM 1666 C C . TYR A 1 203 ? -3.149 9.983 13.417 1.00 94.19 203 TYR A C 1
ATOM 1668 O O . TYR A 1 203 ? -4.252 10.445 13.134 1.00 94.19 203 TYR A O 1
ATOM 1676 N N . GLU A 1 204 ? -2.977 9.142 14.439 1.00 92.88 204 GLU A N 1
ATOM 1677 C CA . GLU A 1 204 ? -4.071 8.645 15.276 1.00 92.88 204 GLU A CA 1
ATOM 1678 C C . GLU A 1 204 ? -4.839 9.790 15.957 1.00 92.88 204 GLU A C 1
ATOM 1680 O O . GLU A 1 204 ? -6.067 9.860 15.901 1.00 92.88 204 GLU A O 1
ATOM 1685 N N . LYS A 1 205 ? -4.121 10.748 16.555 1.00 92.75 205 LYS A N 1
ATOM 1686 C CA . LYS A 1 205 ? -4.741 11.947 17.138 1.00 92.75 205 LYS A CA 1
ATOM 1687 C C . LYS A 1 205 ? -5.484 12.766 16.087 1.00 92.75 205 LYS A C 1
ATOM 1689 O O . LYS A 1 205 ? -6.551 13.297 16.385 1.00 92.75 205 LYS A O 1
ATOM 1694 N N . ASN A 1 206 ? -4.927 12.885 14.884 1.00 93.50 206 ASN A N 1
ATOM 1695 C CA . ASN A 1 206 ? -5.549 13.618 13.792 1.00 93.50 206 ASN A CA 1
ATOM 1696 C C . ASN A 1 206 ? -6.878 12.974 13.376 1.00 93.50 206 ASN A C 1
ATOM 1698 O O . ASN A 1 206 ? -7.885 13.676 13.330 1.00 93.50 206 ASN A O 1
ATOM 1702 N N . ILE A 1 207 ? -6.924 11.656 13.147 1.00 92.19 207 ILE A N 1
ATOM 1703 C CA . ILE A 1 207 ? -8.179 10.974 12.780 1.00 92.19 207 ILE A CA 1
ATOM 1704 C C . ILE A 1 207 ? -9.218 11.040 13.905 1.00 92.19 207 ILE A C 1
ATOM 1706 O O . ILE A 1 207 ? -10.388 11.277 13.620 1.00 92.19 207 ILE A O 1
ATOM 1710 N N . LEU A 1 208 ? -8.803 10.927 15.174 1.00 90.88 208 LEU A N 1
ATOM 1711 C CA . LEU A 1 208 ? -9.702 11.023 16.330 1.00 90.88 208 LEU A CA 1
ATOM 1712 C C . LEU A 1 208 ? -10.303 12.421 16.506 1.00 90.88 208 LEU A C 1
ATOM 1714 O O . LEU A 1 208 ? -11.469 12.538 16.860 1.00 90.88 208 LEU A O 1
ATOM 1718 N N . LYS A 1 209 ? -9.525 13.478 16.249 1.00 91.19 209 LYS A N 1
ATOM 1719 C CA . LYS A 1 209 ? -9.978 14.873 16.390 1.00 91.19 209 LYS A CA 1
ATOM 1720 C C . LYS A 1 209 ? -10.742 15.410 15.187 1.00 91.19 209 LYS A C 1
ATOM 1722 O O . LYS A 1 209 ? -11.420 16.419 15.319 1.00 91.19 209 LYS A O 1
ATOM 1727 N N . THR A 1 210 ? -10.581 14.793 14.022 1.00 88.50 210 THR A N 1
ATOM 1728 C CA . THR A 1 210 ? -11.210 15.266 12.784 1.00 88.50 210 THR A CA 1
ATOM 1729 C C . THR A 1 210 ? -12.331 14.326 12.375 1.00 88.50 210 THR A C 1
ATOM 1731 O O . THR A 1 210 ? -13.501 14.612 12.592 1.00 88.50 210 THR A O 1
ATOM 1734 N N . PHE A 1 211 ? -11.974 13.174 11.822 1.00 84.19 211 PHE A N 1
ATOM 1735 C CA . PHE A 1 211 ? -12.906 12.262 11.175 1.00 84.19 211 PHE A CA 1
ATOM 1736 C C . PHE A 1 211 ? -13.764 11.455 12.159 1.00 84.19 211 PHE A C 1
ATOM 1738 O O . PHE A 1 211 ? -14.901 11.114 11.855 1.00 84.19 211 PHE A O 1
ATOM 1745 N N . LEU A 1 212 ? -13.235 11.159 13.347 1.00 89.69 212 LEU A N 1
ATOM 1746 C CA . LEU A 1 212 ? -13.887 10.315 14.353 1.00 89.69 212 LEU A CA 1
ATOM 1747 C C . LEU A 1 212 ? -14.334 11.098 15.597 1.00 89.69 212 LEU A C 1
ATOM 1749 O O . LEU A 1 212 ? -14.711 10.472 16.589 1.00 89.69 212 LEU A O 1
ATOM 1753 N N . ALA A 1 213 ? -14.311 12.436 15.560 1.00 89.31 213 ALA A N 1
ATOM 1754 C CA . ALA A 1 213 ? -14.610 13.281 16.722 1.00 89.31 213 ALA A CA 1
ATOM 1755 C C . ALA A 1 213 ? -15.991 12.960 17.323 1.00 89.31 213 ALA A C 1
ATOM 1757 O O . ALA A 1 213 ? -16.115 12.679 18.517 1.00 89.31 213 ALA A O 1
ATOM 1758 N N . GLU A 1 214 ? -17.001 12.857 16.458 1.00 89.12 214 GLU A N 1
ATOM 1759 C CA . GLU A 1 214 ? -18.379 12.515 16.829 1.00 89.12 214 GLU A CA 1
ATOM 1760 C C . GLU A 1 214 ? -18.592 11.022 17.128 1.00 89.12 214 GLU A C 1
ATOM 1762 O O . GLU A 1 214 ? -19.661 10.628 17.589 1.00 89.12 214 GLU A O 1
ATOM 1767 N N . HIS A 1 215 ? -17.580 10.178 16.912 1.00 91.38 215 HIS A N 1
ATOM 1768 C CA . HIS A 1 215 ? -17.662 8.718 17.037 1.00 91.38 215 HIS A CA 1
ATOM 1769 C C . HIS A 1 215 ? -16.844 8.159 18.203 1.00 91.38 215 HIS A C 1
ATOM 1771 O O . HIS A 1 215 ? -16.728 6.942 18.349 1.00 91.38 215 HIS A O 1
ATOM 1777 N N . SER A 1 216 ? -16.318 9.020 19.077 1.00 89.56 216 SER A N 1
ATOM 1778 C CA . SER A 1 216 ? -15.614 8.615 20.302 1.00 89.56 216 SER A CA 1
ATOM 1779 C C . SER A 1 216 ? -16.430 7.629 21.153 1.00 89.56 216 SER A C 1
ATOM 1781 O O . SER A 1 216 ? -15.908 6.611 21.613 1.00 89.56 216 SER A O 1
ATOM 1783 N N . HIS A 1 217 ? -17.735 7.870 21.290 1.00 89.62 217 HIS A N 1
ATOM 1784 C CA . HIS A 1 217 ? -18.656 6.977 21.991 1.00 89.62 217 HIS A CA 1
ATOM 1785 C C . HIS A 1 217 ? -18.857 5.635 21.266 1.00 89.62 217 HIS A C 1
ATOM 1787 O O . HIS A 1 217 ? -18.856 4.592 21.915 1.00 89.62 217 HIS A O 1
ATOM 1793 N N . CYS A 1 218 ? -18.956 5.636 19.930 1.00 91.62 218 CYS A N 1
ATOM 1794 C CA . CYS A 1 218 ? -19.054 4.417 19.122 1.00 91.62 218 CYS A CA 1
ATOM 1795 C C . CYS A 1 218 ? -17.813 3.536 19.310 1.00 91.62 218 CYS A C 1
ATOM 1797 O O . CYS A 1 218 ? -17.925 2.322 19.470 1.00 91.62 218 CYS A O 1
ATOM 1799 N N . ILE A 1 219 ? -16.629 4.159 19.312 1.00 90.88 219 ILE A N 1
ATOM 1800 C CA . ILE A 1 219 ? -15.349 3.484 19.547 1.00 90.88 219 ILE A CA 1
ATOM 1801 C C . ILE A 1 219 ? -15.344 2.860 20.940 1.00 90.88 219 ILE A C 1
ATOM 1803 O O . ILE A 1 219 ? -15.025 1.683 21.071 1.00 90.88 219 ILE A O 1
ATOM 1807 N N . LYS A 1 220 ? -15.751 3.610 21.971 1.00 87.62 220 LYS A N 1
ATOM 1808 C CA . LYS A 1 220 ? -15.837 3.101 23.347 1.00 87.62 220 LYS A CA 1
ATOM 1809 C C . LYS A 1 220 ? -16.831 1.939 23.474 1.00 87.62 220 LYS A C 1
ATOM 1811 O O . LYS A 1 220 ? -16.509 0.945 24.121 1.00 87.62 220 LYS A O 1
ATOM 1816 N N . ARG A 1 221 ? -18.006 2.043 22.842 1.00 88.81 221 ARG A N 1
ATOM 1817 C CA . ARG A 1 221 ? -19.041 0.995 22.828 1.00 88.81 221 ARG A CA 1
ATOM 1818 C C . ARG A 1 221 ? -18.512 -0.294 22.194 1.00 88.81 221 ARG A C 1
ATOM 1820 O O . ARG A 1 221 ? -18.636 -1.356 22.799 1.00 88.81 221 ARG A O 1
ATOM 1827 N N . LEU A 1 222 ? -17.874 -0.189 21.026 1.00 88.38 222 LEU A N 1
ATOM 1828 C CA . LEU A 1 222 ? -17.321 -1.337 20.307 1.00 88.38 222 LEU A CA 1
ATOM 1829 C C . LEU A 1 222 ? -16.108 -1.944 21.026 1.00 88.38 222 LEU A C 1
ATOM 1831 O O . LEU A 1 222 ? -16.081 -3.150 21.244 1.00 88.38 222 LEU A O 1
ATOM 1835 N N . ALA A 1 223 ? -15.135 -1.126 21.442 1.00 86.69 223 ALA A N 1
ATOM 1836 C CA . ALA A 1 223 ? -13.950 -1.597 22.166 1.00 86.69 223 ALA A CA 1
ATOM 1837 C C . ALA A 1 223 ? -14.327 -2.281 23.485 1.00 86.69 223 ALA A C 1
ATOM 1839 O O . ALA A 1 223 ? -13.753 -3.305 23.835 1.00 86.69 223 ALA A O 1
ATOM 1840 N N . GLY A 1 224 ? -15.329 -1.747 24.188 1.00 84.75 224 GLY A N 1
ATOM 1841 C CA . GLY A 1 224 ? -15.825 -2.307 25.438 1.00 84.75 224 GLY A CA 1
ATOM 1842 C C . GLY A 1 224 ? -16.816 -3.463 25.286 1.00 84.75 224 GLY A C 1
ATOM 1843 O O . GLY A 1 224 ? -17.257 -3.987 26.312 1.00 84.75 224 GLY A O 1
ATOM 1844 N N . LEU A 1 225 ? -17.184 -3.843 24.054 1.00 85.62 225 LEU A N 1
ATOM 1845 C CA . LEU A 1 225 ? -18.228 -4.833 23.758 1.00 85.62 225 LEU A CA 1
ATOM 1846 C C . LEU A 1 225 ? -19.481 -4.607 24.620 1.00 85.62 225 LEU A C 1
ATOM 1848 O O . LEU A 1 225 ? -19.947 -5.515 25.309 1.00 85.62 225 LEU A O 1
ATOM 1852 N N . TYR A 1 226 ? -19.969 -3.367 24.670 1.00 87.00 226 TYR A N 1
ATOM 1853 C CA . TYR A 1 226 ? -21.126 -3.029 25.496 1.00 87.00 226 TYR A CA 1
ATOM 1854 C C . TYR A 1 226 ? -22.415 -3.579 24.888 1.00 87.00 226 TYR A C 1
ATOM 1856 O O . TYR A 1 226 ? -22.610 -3.541 23.672 1.00 87.00 226 TYR A O 1
ATOM 1864 N N . LYS A 1 227 ? -23.284 -4.090 25.757 1.00 86.88 227 LYS A N 1
ATOM 1865 C CA . LYS A 1 227 ? -24.590 -4.646 25.407 1.00 86.88 227 LYS A CA 1
ATOM 1866 C C . LYS A 1 227 ? -25.532 -4.507 26.601 1.00 86.88 227 LYS A C 1
ATOM 1868 O O . LYS A 1 227 ? -25.086 -4.613 27.747 1.00 86.88 227 LYS A O 1
ATOM 1873 N N . ARG A 1 228 ? -26.823 -4.270 26.359 1.00 84.88 228 ARG A N 1
ATOM 1874 C CA . ARG A 1 228 ? -27.807 -4.169 27.444 1.00 84.88 228 ARG A CA 1
ATOM 1875 C C . ARG A 1 228 ? -28.064 -5.519 28.090 1.00 84.88 228 ARG A C 1
ATOM 1877 O O . ARG A 1 228 ? -28.070 -6.571 27.440 1.00 84.88 228 ARG A O 1
ATOM 1884 N N . LYS A 1 229 ? -28.304 -5.490 29.397 1.00 81.00 229 LYS A N 1
ATOM 1885 C CA . LYS A 1 229 ? -28.627 -6.689 30.168 1.00 81.00 229 LYS A CA 1
ATOM 1886 C C . LYS A 1 229 ? -29.915 -7.336 29.636 1.00 81.00 229 LYS A C 1
ATOM 1888 O O . LYS A 1 229 ? -30.963 -6.708 29.602 1.00 81.00 229 LYS A O 1
ATOM 1893 N N . GLY A 1 230 ? -29.832 -8.613 29.258 1.00 78.19 230 GLY A N 1
ATOM 1894 C CA . GLY A 1 230 ? -30.979 -9.399 28.782 1.00 78.19 230 GLY A CA 1
ATOM 1895 C C . GLY A 1 230 ? -31.179 -9.415 27.263 1.00 78.19 230 GLY A C 1
ATOM 1896 O O . GLY A 1 230 ? -31.937 -10.248 26.775 1.00 78.19 230 GLY A O 1
ATOM 1897 N N . GLU A 1 231 ? -30.469 -8.583 26.495 1.00 82.75 231 GLU A N 1
ATOM 1898 C CA . GLU A 1 231 ? -30.513 -8.677 25.034 1.00 82.75 231 GLU A CA 1
ATOM 1899 C C . GLU A 1 231 ? -29.829 -9.959 24.539 1.00 82.75 231 GLU A C 1
ATOM 1901 O O . GLU A 1 231 ? -28.891 -10.476 25.154 1.00 82.75 231 GLU A O 1
ATOM 1906 N N . VAL A 1 232 ? -30.268 -10.483 23.393 1.00 78.88 232 VAL A N 1
ATOM 1907 C CA . VAL A 1 232 ? -29.660 -11.673 22.769 1.00 78.88 232 VAL A CA 1
ATOM 1908 C C . VAL A 1 232 ? -28.498 -11.275 21.856 1.00 78.88 232 VAL A C 1
ATOM 1910 O O . VAL A 1 232 ? -27.426 -11.883 21.9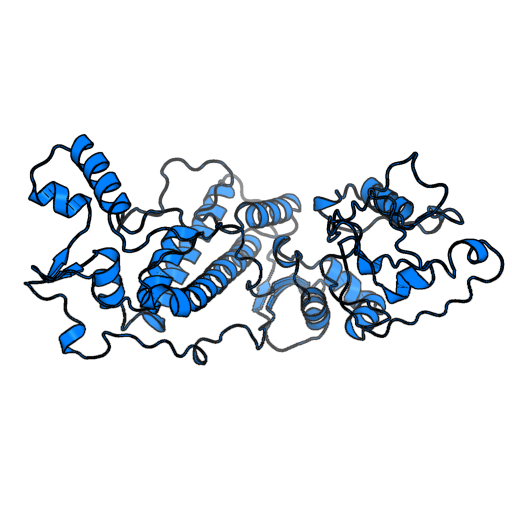16 1.00 78.88 232 VAL A O 1
ATOM 1913 N N . HIS A 1 233 ? -28.645 -10.189 21.099 1.00 80.81 233 HIS A N 1
ATOM 1914 C CA . HIS A 1 233 ? -27.662 -9.723 20.117 1.00 80.81 233 HIS A CA 1
ATOM 1915 C C . HIS A 1 233 ? -26.873 -8.508 20.617 1.00 80.81 233 HIS A C 1
ATOM 1917 O O . HIS A 1 233 ? -27.308 -7.817 21.530 1.00 80.81 233 HIS A O 1
ATOM 1923 N N . PHE A 1 234 ? -25.677 -8.296 20.065 1.00 83.69 234 PHE A N 1
ATOM 1924 C CA . PHE A 1 234 ? -24.940 -7.049 20.274 1.00 83.69 234 PHE A CA 1
ATOM 1925 C C . PHE A 1 234 ? -25.581 -5.933 19.447 1.00 83.69 234 PHE A C 1
ATOM 1927 O O . PHE A 1 234 ? -26.193 -6.234 18.419 1.00 83.69 234 PHE A O 1
ATOM 1934 N N . PRO A 1 235 ? -25.444 -4.670 19.874 1.00 85.31 235 PRO A N 1
ATOM 1935 C CA . PRO A 1 235 ? -26.021 -3.558 19.142 1.00 85.31 235 PRO A CA 1
ATOM 1936 C C . PRO A 1 235 ? -25.260 -3.318 17.829 1.00 85.31 235 PRO A C 1
ATOM 1938 O O . PRO A 1 235 ? -24.112 -3.747 17.669 1.00 85.31 235 PRO A O 1
ATOM 1941 N N . ASP A 1 236 ? -25.896 -2.609 16.896 1.00 89.12 236 ASP A N 1
ATOM 1942 C CA . ASP A 1 236 ? -25.348 -2.363 15.560 1.00 89.12 236 ASP A CA 1
ATOM 1943 C C . ASP A 1 236 ? -23.955 -1.733 15.608 1.00 89.12 236 ASP A C 1
ATOM 1945 O O . ASP A 1 236 ? -23.667 -0.823 16.390 1.00 89.12 236 ASP A O 1
ATOM 1949 N N . ILE A 1 237 ? -23.054 -2.181 14.738 1.00 91.19 237 ILE A N 1
ATOM 1950 C CA . ILE A 1 237 ? -21.680 -1.692 14.761 1.00 91.19 237 ILE A CA 1
ATOM 1951 C C . ILE A 1 237 ? -21.540 -0.466 13.859 1.00 91.19 237 ILE A C 1
ATOM 1953 O O . ILE A 1 237 ? -21.729 -0.532 12.647 1.00 91.19 237 ILE A O 1
ATOM 1957 N N . CYS A 1 238 ? -21.113 0.656 14.443 1.00 92.50 238 CYS A N 1
ATOM 1958 C CA . CYS A 1 238 ? -20.722 1.836 13.680 1.00 92.50 238 CYS A CA 1
ATOM 1959 C C . CYS A 1 238 ? -19.514 1.518 12.774 1.00 92.50 238 CYS A C 1
ATOM 1961 O O . CYS A 1 238 ? -18.445 1.183 13.301 1.00 92.50 238 CYS A O 1
ATOM 1963 N N . PRO A 1 239 ? -19.616 1.679 11.438 1.00 93.44 239 PRO A N 1
ATOM 1964 C CA . PRO A 1 239 ? -18.517 1.333 10.537 1.00 93.44 239 PRO A CA 1
ATOM 1965 C C . PRO A 1 239 ? -17.251 2.177 10.767 1.00 93.44 239 PRO A C 1
ATOM 1967 O O . PRO A 1 239 ? -16.141 1.697 10.557 1.00 93.44 239 PRO A O 1
ATOM 1970 N N . LEU A 1 240 ? -17.381 3.409 11.268 1.00 93.00 240 LEU A N 1
ATOM 1971 C CA . LEU A 1 240 ? -16.233 4.260 11.608 1.00 93.00 240 LEU A CA 1
ATOM 1972 C C . LEU A 1 240 ? -15.465 3.743 12.829 1.00 93.00 240 LEU A C 1
ATOM 1974 O O . LEU A 1 240 ? -14.234 3.690 12.820 1.00 93.00 240 LEU A O 1
ATOM 1978 N N . ALA A 1 241 ? -16.190 3.312 13.863 1.00 92.75 241 ALA A N 1
ATOM 1979 C CA . ALA A 1 241 ? -15.588 2.685 15.035 1.00 92.75 241 ALA A CA 1
ATOM 1980 C C . ALA A 1 241 ? -14.946 1.340 14.679 1.00 92.75 241 ALA A C 1
ATOM 1982 O O . ALA A 1 241 ? -13.831 1.061 15.120 1.00 92.75 241 ALA A O 1
ATOM 1983 N N . TYR A 1 242 ? -15.624 0.549 13.839 1.00 93.19 242 TYR A N 1
ATOM 1984 C CA . TYR A 1 242 ? -15.104 -0.704 13.297 1.00 93.19 242 TYR A CA 1
ATOM 1985 C C . TYR A 1 242 ? -13.772 -0.471 12.580 1.00 93.19 242 TYR A C 1
ATOM 1987 O O . TYR A 1 242 ? -12.768 -1.092 12.923 1.00 93.19 242 TYR A O 1
ATOM 1995 N N . ALA A 1 243 ? -13.743 0.465 11.626 1.00 92.94 243 ALA A N 1
ATOM 1996 C CA . ALA A 1 243 ? -12.547 0.761 10.852 1.00 92.94 243 ALA A CA 1
ATOM 1997 C C . ALA A 1 243 ? -11.377 1.170 11.750 1.00 92.94 243 ALA A C 1
ATOM 1999 O O . ALA A 1 243 ? -10.284 0.642 11.594 1.00 92.94 243 ALA A O 1
ATOM 2000 N N . TYR A 1 244 ? -11.606 2.055 12.724 1.00 93.38 244 TYR A N 1
ATOM 2001 C CA . TYR A 1 244 ? -10.565 2.498 13.654 1.00 93.38 244 TYR A CA 1
ATOM 2002 C C . TYR A 1 244 ? -10.007 1.359 14.516 1.00 93.38 244 TYR A C 1
ATOM 2004 O O . TYR A 1 244 ? -8.788 1.216 14.628 1.00 93.38 244 TYR A O 1
ATOM 2012 N N . ILE A 1 245 ? -10.880 0.541 15.110 1.00 90.31 245 ILE A N 1
ATOM 2013 C CA . ILE A 1 245 ? -10.464 -0.553 15.995 1.00 90.31 245 ILE A CA 1
ATOM 2014 C C . ILE A 1 245 ? -9.624 -1.579 15.236 1.00 90.31 245 ILE A C 1
ATOM 2016 O O . ILE A 1 245 ? -8.525 -1.922 15.679 1.00 90.31 245 ILE A O 1
ATOM 2020 N N . PHE A 1 246 ? -10.094 -2.014 14.068 1.00 89.81 246 PHE A N 1
ATOM 2021 C CA . PHE A 1 246 ? -9.389 -3.031 13.297 1.00 89.81 246 PHE A CA 1
ATOM 2022 C C . PHE A 1 246 ? -8.175 -2.481 12.543 1.00 89.81 246 PHE A C 1
ATOM 2024 O O . PHE A 1 246 ? -7.191 -3.204 12.386 1.00 89.81 246 PHE A O 1
ATOM 2031 N N . TRP A 1 247 ? -8.169 -1.194 12.178 1.00 91.25 247 TRP A N 1
ATOM 2032 C CA . TRP A 1 247 ? -6.969 -0.491 11.714 1.00 91.25 247 TRP A CA 1
ATOM 2033 C C . TRP A 1 247 ? -5.872 -0.487 12.779 1.00 91.25 247 TRP A C 1
ATOM 2035 O O . TRP A 1 247 ? -4.730 -0.816 12.471 1.00 91.25 247 TRP A O 1
ATOM 2045 N N . ARG A 1 248 ? -6.196 -0.173 14.043 1.00 88.69 248 ARG A N 1
ATOM 2046 C CA . ARG A 1 248 ? -5.209 -0.217 15.137 1.00 88.69 248 ARG A CA 1
ATOM 2047 C C . ARG A 1 248 ? -4.703 -1.621 15.394 1.00 88.69 248 ARG A C 1
ATOM 2049 O O . ARG A 1 248 ? -3.500 -1.804 15.571 1.00 88.69 248 ARG A O 1
ATOM 2056 N N . GLU A 1 249 ? -5.610 -2.591 15.424 1.00 85.88 249 GLU A N 1
ATOM 2057 C CA . GLU A 1 249 ? -5.252 -3.994 15.600 1.00 85.88 249 GLU A CA 1
ATOM 2058 C C . GLU A 1 249 ? -4.251 -4.444 14.540 1.00 85.88 249 GLU A C 1
ATOM 2060 O O . GLU A 1 249 ? -3.186 -4.944 14.884 1.00 85.88 249 GLU A O 1
ATOM 2065 N N . SER A 1 250 ? -4.558 -4.219 13.265 1.00 86.19 250 SER A N 1
ATOM 2066 C CA . SER A 1 250 ? -3.709 -4.646 12.149 1.00 86.19 250 SER A CA 1
ATOM 2067 C C . SER A 1 250 ? -2.411 -3.851 12.034 1.00 86.19 250 SER A C 1
ATOM 2069 O O . SER A 1 250 ? -1.363 -4.421 11.733 1.00 86.19 250 SER A O 1
ATOM 2071 N N . LEU A 1 251 ? -2.439 -2.549 12.322 1.00 87.06 251 LEU A N 1
ATOM 2072 C CA . LEU A 1 251 ? -1.250 -1.707 12.266 1.00 87.06 251 LEU A CA 1
ATOM 2073 C C . LEU A 1 251 ? -0.252 -2.054 13.378 1.00 87.06 251 LEU A C 1
ATOM 2075 O O . LEU A 1 251 ? 0.947 -2.141 13.114 1.00 87.06 251 LEU A O 1
ATOM 2079 N N . TYR A 1 252 ? -0.733 -2.267 14.606 1.00 84.00 252 TYR A N 1
ATOM 2080 C CA . TYR A 1 252 ? 0.111 -2.469 15.790 1.00 84.00 252 TYR A CA 1
ATOM 2081 C C . TYR A 1 252 ? 0.211 -3.929 16.253 1.00 84.00 252 TYR A C 1
ATOM 2083 O O . TYR A 1 252 ? 0.945 -4.206 17.202 1.00 84.00 252 TYR A O 1
ATOM 2091 N N . ASN A 1 253 ? -0.509 -4.851 15.609 1.00 80.94 253 ASN A N 1
ATOM 2092 C CA . ASN A 1 253 ? -0.682 -6.240 16.041 1.00 80.94 253 ASN A CA 1
ATOM 2093 C C . ASN A 1 253 ? -1.095 -6.338 17.524 1.00 80.94 253 ASN A C 1
ATOM 2095 O O . ASN A 1 253 ? -0.487 -7.057 18.319 1.00 80.94 253 ASN A O 1
ATOM 2099 N N . ILE A 1 254 ? -2.097 -5.542 17.910 1.00 77.75 254 ILE A N 1
ATOM 2100 C CA . ILE A 1 254 ? -2.658 -5.515 19.268 1.00 77.75 254 ILE A CA 1
ATOM 2101 C C . ILE A 1 254 ? -4.073 -6.074 19.254 1.00 77.75 254 ILE A C 1
ATOM 2103 O O . ILE A 1 254 ? -4.854 -5.738 18.373 1.00 77.75 254 ILE A O 1
ATOM 2107 N N . ASN A 1 255 ? -4.443 -6.873 20.254 1.00 76.25 255 ASN A N 1
ATOM 2108 C CA . ASN A 1 255 ? -5.836 -7.283 20.376 1.00 76.25 255 ASN A CA 1
ATOM 2109 C C . ASN A 1 255 ? -6.664 -6.128 20.980 1.00 76.25 255 ASN A C 1
ATOM 2111 O O . ASN A 1 255 ? -6.401 -5.736 22.127 1.00 76.25 255 ASN A O 1
ATOM 2115 N N . PRO A 1 256 ? -7.663 -5.600 20.251 1.00 73.12 256 PRO A N 1
ATOM 2116 C CA . PRO A 1 256 ? -8.403 -4.416 20.671 1.00 73.12 256 PRO A CA 1
ATOM 2117 C C . PRO A 1 256 ? -9.288 -4.653 21.903 1.00 73.12 256 PRO A C 1
ATOM 2119 O O . PRO A 1 256 ? -9.671 -3.689 22.557 1.00 73.12 256 PRO A O 1
ATOM 2122 N N . PHE A 1 257 ? -9.562 -5.913 22.258 1.00 74.00 257 PHE A N 1
ATOM 2123 C CA . PHE A 1 257 ? -10.448 -6.295 23.364 1.00 74.00 257 PHE A CA 1
ATOM 2124 C C . PHE A 1 257 ? -9.708 -6.720 24.643 1.00 74.00 257 PHE A C 1
ATOM 2126 O O . PHE A 1 257 ? -10.335 -7.060 25.644 1.00 74.00 257 PHE A O 1
ATOM 2133 N N . TYR A 1 258 ? -8.374 -6.714 24.641 1.00 63.88 258 TYR A N 1
ATOM 2134 C CA . TYR A 1 258 ? -7.583 -6.968 25.856 1.00 63.88 258 TYR A CA 1
ATOM 2135 C C . TYR A 1 258 ? -6.828 -5.734 26.336 1.00 63.88 258 TYR A C 1
ATOM 2137 O O . TYR A 1 258 ? -6.632 -5.569 27.537 1.00 63.88 258 TYR A O 1
ATOM 2145 N N . ASN A 1 259 ? -6.407 -4.874 25.408 1.00 58.00 259 ASN A N 1
ATOM 2146 C CA . ASN A 1 259 ? -5.446 -3.813 25.672 1.00 58.00 259 ASN A CA 1
ATOM 2147 C C . ASN A 1 259 ? -5.939 -2.470 25.115 1.00 58.00 259 ASN A C 1
ATOM 2149 O O . ASN A 1 259 ? -5.407 -1.971 24.125 1.00 58.00 259 ASN A O 1
ATOM 2153 N N . GLU A 1 260 ? -6.914 -1.845 25.783 1.00 52.38 260 GLU A N 1
ATOM 2154 C CA . GLU A 1 260 ? -7.372 -0.484 25.441 1.00 52.38 260 GLU A CA 1
ATOM 2155 C C . GLU A 1 260 ? -6.212 0.542 25.485 1.00 52.38 260 GLU A C 1
ATOM 2157 O O . GLU A 1 260 ? -6.212 1.530 24.747 1.00 52.38 260 GLU A O 1
ATOM 2162 N N . THR A 1 261 ? -5.192 0.289 26.316 1.00 50.75 261 THR A N 1
ATOM 2163 C CA . THR A 1 261 ? -4.138 1.250 26.685 1.00 50.75 261 THR A CA 1
ATOM 2164 C C . THR A 1 261 ? -2.706 0.746 26.493 1.00 50.75 261 THR A C 1
ATOM 2166 O O . THR A 1 261 ? -1.781 1.407 26.972 1.00 50.75 261 THR A O 1
ATOM 2169 N N . ALA A 1 262 ? -2.478 -0.391 25.815 1.00 54.50 262 ALA A N 1
ATOM 2170 C CA . ALA A 1 262 ? -1.112 -0.903 25.659 1.00 54.50 262 ALA A CA 1
ATOM 2171 C C . ALA A 1 262 ? -0.217 0.173 25.017 1.00 54.50 262 ALA A C 1
ATOM 2173 O O . ALA A 1 262 ? -0.484 0.614 23.893 1.00 54.50 262 ALA A O 1
ATOM 2174 N N . PRO A 1 263 ? 0.830 0.638 25.719 1.00 53.12 263 PRO A N 1
ATOM 2175 C CA . PRO A 1 263 ? 1.677 1.684 25.191 1.00 53.12 263 PRO A CA 1
ATOM 2176 C C . PRO A 1 263 ? 2.425 1.152 23.968 1.00 53.12 263 PRO A C 1
ATOM 2178 O O . PRO A 1 263 ? 2.995 0.065 24.005 1.00 53.12 263 PRO A O 1
ATOM 2181 N N . LEU A 1 264 ? 2.543 1.974 22.921 1.00 58.97 264 LEU A N 1
ATOM 2182 C CA . LEU A 1 264 ? 3.428 1.736 21.763 1.00 58.97 264 LEU A CA 1
ATOM 2183 C C . LEU A 1 264 ? 4.929 1.728 22.134 1.00 58.97 264 LEU A C 1
ATOM 2185 O O . LEU A 1 264 ? 5.794 1.999 21.301 1.00 58.97 264 LEU A O 1
ATOM 2189 N N . ARG A 1 265 ? 5.267 1.559 23.414 1.00 57.84 265 ARG A N 1
ATOM 2190 C CA . ARG A 1 265 ? 6.617 1.705 23.948 1.00 57.84 265 ARG A CA 1
ATOM 2191 C C . ARG A 1 265 ? 7.146 0.328 24.325 1.00 57.84 265 ARG A C 1
ATOM 2193 O O . ARG A 1 265 ? 6.765 -0.224 25.353 1.00 57.84 265 ARG A O 1
ATOM 2200 N N . LYS A 1 266 ? 8.045 -0.204 23.498 1.00 61.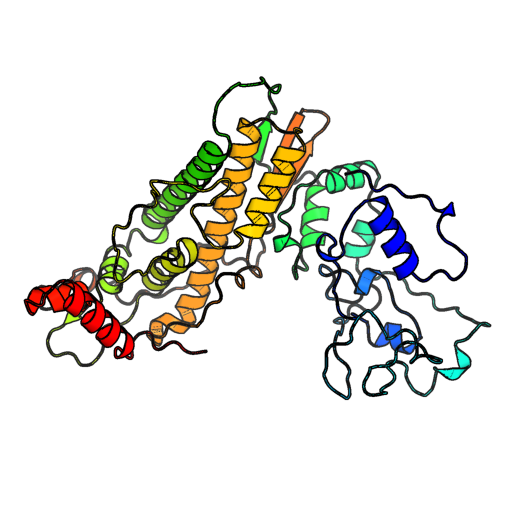81 266 LYS A N 1
ATOM 2201 C CA . LYS A 1 266 ? 8.867 -1.366 23.843 1.00 61.81 266 LYS A CA 1
ATOM 2202 C C . LYS A 1 266 ? 10.076 -0.894 24.651 1.00 61.81 266 LYS A C 1
ATOM 2204 O O . LYS A 1 266 ? 10.651 0.144 24.339 1.00 61.81 266 LYS A O 1
ATOM 2209 N N . LYS A 1 267 ? 10.417 -1.622 25.721 1.00 55.75 267 LYS A N 1
ATOM 2210 C CA . LYS A 1 267 ? 11.566 -1.302 26.589 1.00 55.75 267 LYS A CA 1
ATOM 2211 C C . LYS A 1 267 ? 12.904 -1.816 26.035 1.00 55.75 267 LYS A C 1
ATOM 2213 O O . LYS A 1 267 ? 13.925 -1.284 26.431 1.00 55.75 267 LYS A O 1
ATOM 2218 N N . ASN A 1 268 ? 12.879 -2.759 25.086 1.00 61.97 268 ASN A N 1
ATOM 2219 C CA . ASN A 1 268 ? 14.057 -3.328 24.426 1.00 61.97 268 ASN A CA 1
ATOM 2220 C C . ASN A 1 268 ? 13.799 -3.377 22.915 1.00 61.97 268 ASN A C 1
ATOM 2222 O O . ASN A 1 268 ? 13.078 -4.262 22.452 1.00 61.97 268 ASN A O 1
ATOM 2226 N N . LEU A 1 269 ? 14.320 -2.403 22.167 1.00 65.31 269 LEU A N 1
ATOM 2227 C CA . LEU A 1 269 ? 14.196 -2.374 20.711 1.00 65.31 269 LEU A CA 1
ATOM 2228 C C . LEU A 1 269 ? 15.279 -3.252 20.094 1.00 65.31 269 LEU A C 1
ATOM 2230 O O . LEU A 1 269 ? 16.458 -3.111 20.415 1.00 65.31 269 LEU A O 1
ATOM 2234 N N . LYS A 1 270 ? 14.886 -4.158 19.197 1.00 68.88 270 LYS A N 1
ATOM 2235 C CA . LYS A 1 270 ? 15.862 -4.785 18.299 1.00 68.88 270 LYS A CA 1
ATOM 2236 C C . LYS A 1 270 ? 16.295 -3.758 17.249 1.00 68.88 270 LYS A C 1
ATOM 2238 O O . LYS A 1 270 ? 15.511 -2.885 16.876 1.00 68.88 270 LYS A O 1
ATOM 2243 N N . SER A 1 271 ? 17.517 -3.880 16.734 1.00 67.25 271 SER A N 1
ATOM 2244 C CA . SER A 1 271 ? 18.001 -3.029 15.639 1.00 67.25 271 SER A CA 1
ATOM 2245 C C . SER A 1 271 ? 17.014 -3.048 14.462 1.00 67.25 271 SER A C 1
ATOM 2247 O O . SER A 1 271 ? 16.610 -4.124 14.012 1.00 67.25 271 SER A O 1
ATOM 2249 N N . LEU A 1 272 ? 16.619 -1.863 13.974 1.00 69.25 272 LEU A N 1
ATOM 2250 C CA . LEU A 1 272 ? 15.641 -1.680 12.883 1.00 69.25 272 LEU A CA 1
ATOM 2251 C C . LEU A 1 272 ? 14.242 -2.265 13.119 1.00 69.25 272 LEU A C 1
ATOM 2253 O O . LEU A 1 272 ? 13.507 -2.580 12.177 1.00 69.25 272 LEU A O 1
ATOM 2257 N N . GLU A 1 273 ? 13.832 -2.407 14.373 1.00 82.31 273 GL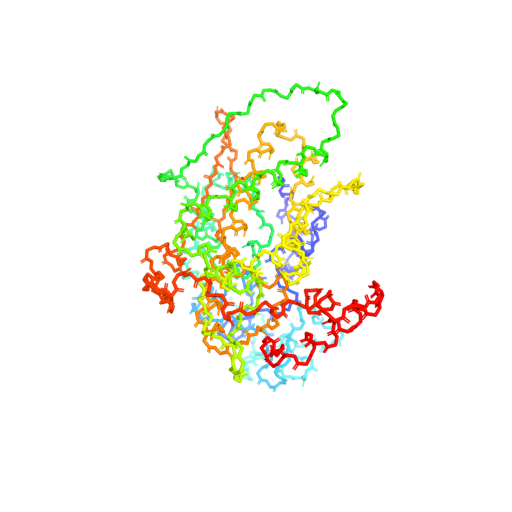U A N 1
ATOM 2258 C CA . GLU A 1 273 ? 12.429 -2.658 14.660 1.00 82.31 273 GLU A CA 1
ATOM 2259 C C . GLU A 1 273 ? 11.579 -1.439 14.256 1.00 82.31 273 GLU A C 1
ATOM 2261 O O . GLU A 1 273 ? 11.980 -0.297 14.458 1.00 82.31 273 GLU A O 1
ATOM 2266 N N . LEU A 1 274 ? 10.402 -1.673 13.668 1.00 85.19 274 LEU A N 1
ATOM 2267 C CA . LEU A 1 274 ? 9.421 -0.629 13.356 1.00 85.19 274 LEU A CA 1
ATOM 2268 C C . LEU A 1 274 ? 8.223 -0.760 14.310 1.00 85.19 274 LEU A C 1
ATOM 2270 O O . LEU A 1 274 ? 7.882 -1.880 14.704 1.00 85.19 274 LEU A O 1
ATOM 2274 N N . PRO A 1 275 ? 7.554 0.347 14.684 1.00 85.38 275 PRO A N 1
ATOM 2275 C CA . PRO A 1 275 ? 6.441 0.327 15.636 1.00 85.38 275 PRO A CA 1
ATOM 2276 C C . PRO A 1 275 ? 5.116 -0.175 15.035 1.00 85.38 275 PRO A C 1
ATOM 2278 O O . PRO A 1 275 ? 4.075 -0.045 15.672 1.00 85.38 275 PRO A O 1
ATOM 2281 N N . PHE A 1 276 ? 5.137 -0.720 13.818 1.00 84.88 276 PHE A N 1
ATOM 2282 C CA . PHE A 1 276 ? 3.973 -1.206 13.085 1.00 84.88 276 PHE A CA 1
ATOM 2283 C C . PHE A 1 276 ? 4.342 -2.425 12.227 1.00 84.88 276 PHE A C 1
ATOM 2285 O O . PHE A 1 276 ? 5.523 -2.700 11.997 1.00 84.88 276 PHE A O 1
ATOM 2292 N N . TYR A 1 277 ? 3.331 -3.159 11.764 1.00 84.56 277 TYR A N 1
ATOM 2293 C CA . TYR A 1 277 ? 3.515 -4.443 11.072 1.00 84.56 277 TYR A CA 1
ATOM 2294 C C . TYR A 1 277 ? 3.270 -4.382 9.561 1.00 84.56 277 TYR A C 1
ATOM 2296 O O . TYR A 1 277 ? 3.807 -5.199 8.823 1.00 84.56 277 TYR A O 1
ATOM 2304 N N . ILE A 1 278 ? 2.527 -3.387 9.086 1.00 81.62 278 ILE A N 1
ATOM 2305 C CA . ILE A 1 278 ? 2.102 -3.295 7.684 1.00 81.62 278 ILE A CA 1
ATOM 2306 C C . ILE A 1 278 ? 3.240 -2.814 6.800 1.00 81.62 278 ILE A C 1
ATOM 2308 O O . ILE A 1 278 ? 3.843 -1.781 7.084 1.00 81.62 278 ILE A O 1
ATOM 2312 N N . ASN A 1 279 ? 3.518 -3.545 5.717 1.00 77.00 279 ASN A N 1
ATOM 2313 C CA . ASN A 1 279 ? 4.633 -3.274 4.800 1.00 77.00 279 ASN A CA 1
ATOM 2314 C C . ASN A 1 279 ? 5.978 -3.110 5.516 1.00 77.00 279 ASN A C 1
ATOM 2316 O O . ASN A 1 279 ? 6.875 -2.427 5.012 1.00 77.00 279 ASN A O 1
ATOM 2320 N N . LYS A 1 280 ? 6.112 -3.715 6.702 1.00 85.19 280 LYS A N 1
ATOM 2321 C CA . LYS A 1 280 ? 7.250 -3.513 7.593 1.00 85.19 280 LYS A CA 1
ATOM 2322 C C . LYS A 1 280 ? 8.564 -3.788 6.871 1.00 85.19 280 LYS A C 1
ATOM 2324 O O . LYS A 1 280 ? 9.442 -2.934 6.895 1.00 85.19 280 LYS A O 1
ATOM 2329 N N . GLU A 1 281 ? 8.678 -4.930 6.195 1.00 83.56 281 GLU A N 1
ATOM 2330 C CA . GLU A 1 281 ? 9.915 -5.304 5.501 1.00 83.56 281 GLU A CA 1
ATOM 2331 C C . GLU A 1 281 ? 10.201 -4.380 4.309 1.00 83.56 281 GLU A C 1
ATOM 2333 O O . GLU A 1 281 ? 11.320 -3.901 4.178 1.00 83.56 281 GLU A O 1
ATOM 2338 N N . SER A 1 282 ? 9.195 -4.000 3.508 1.00 81.12 282 SER A N 1
ATOM 2339 C CA . SER A 1 282 ? 9.425 -3.062 2.396 1.00 81.12 282 SER A CA 1
ATOM 2340 C C . SER A 1 282 ? 9.874 -1.681 2.876 1.00 81.12 282 SER A C 1
ATOM 2342 O O . SER A 1 282 ? 10.723 -1.072 2.232 1.00 81.12 282 SER A O 1
ATOM 2344 N N . ILE A 1 283 ? 9.298 -1.157 3.962 1.00 84.75 283 ILE A N 1
ATOM 2345 C CA . ILE A 1 283 ? 9.693 0.147 4.510 1.00 84.75 283 ILE A CA 1
ATOM 2346 C C . ILE A 1 283 ? 11.082 0.057 5.130 1.00 84.75 283 ILE A C 1
ATOM 2348 O O . ILE A 1 283 ? 11.908 0.938 4.903 1.00 84.75 283 ILE A O 1
ATOM 2352 N N . LYS A 1 284 ? 11.350 -1.017 5.874 1.00 86.25 284 LYS A N 1
ATOM 2353 C CA . LYS A 1 284 ? 12.654 -1.304 6.466 1.00 86.25 284 LYS A CA 1
ATOM 2354 C C . LYS A 1 284 ? 13.746 -1.374 5.397 1.00 86.25 284 LYS A C 1
ATOM 2356 O O . LYS A 1 284 ? 14.751 -0.686 5.538 1.00 86.25 284 LYS A O 1
ATOM 2361 N N . ASP A 1 285 ? 13.521 -2.121 4.318 1.00 83.56 285 ASP A N 1
ATOM 2362 C CA . ASP A 1 285 ? 14.449 -2.237 3.189 1.00 83.56 285 ASP A CA 1
ATOM 2363 C C . ASP A 1 285 ? 14.692 -0.880 2.521 1.00 83.56 285 ASP A C 1
ATOM 2365 O O . ASP A 1 285 ? 15.832 -0.516 2.241 1.00 83.56 285 ASP A O 1
ATOM 2369 N N . THR A 1 286 ? 13.639 -0.085 2.295 1.00 83.62 286 THR A N 1
ATOM 2370 C CA . THR A 1 286 ? 13.792 1.261 1.728 1.00 83.62 286 THR A CA 1
ATOM 2371 C C . THR A 1 286 ? 14.604 2.172 2.648 1.00 83.62 286 THR A C 1
ATOM 2373 O O . THR A 1 286 ? 15.511 2.845 2.168 1.00 83.62 286 THR A O 1
ATOM 2376 N N . ILE A 1 287 ? 14.335 2.172 3.957 1.00 85.38 287 ILE A N 1
ATOM 2377 C CA . ILE A 1 287 ? 15.103 2.959 4.933 1.00 85.38 287 ILE A CA 1
ATOM 2378 C C . ILE A 1 287 ? 16.568 2.513 4.947 1.00 85.38 287 ILE A C 1
ATOM 2380 O O . ILE A 1 287 ? 17.456 3.358 4.884 1.00 85.38 287 ILE A O 1
ATOM 2384 N N . LEU A 1 288 ? 16.828 1.203 4.967 1.00 84.12 288 LEU A N 1
ATOM 2385 C CA . LEU A 1 288 ? 18.179 0.644 4.918 1.00 84.12 288 LEU A CA 1
ATOM 2386 C C . LEU A 1 288 ? 18.938 1.071 3.667 1.00 84.12 288 LEU A C 1
ATOM 2388 O O . LEU A 1 288 ? 20.085 1.487 3.777 1.00 84.12 288 LEU A O 1
ATOM 2392 N N . ASN A 1 289 ? 18.298 1.021 2.500 1.00 81.06 289 ASN A N 1
ATOM 2393 C CA . ASN A 1 289 ? 18.919 1.441 1.246 1.00 81.06 289 ASN A CA 1
ATOM 2394 C C . ASN A 1 289 ? 19.237 2.942 1.242 1.00 81.06 289 ASN A C 1
ATOM 2396 O O . ASN A 1 289 ? 20.295 3.345 0.764 1.00 81.06 289 ASN A O 1
ATOM 2400 N N . ILE A 1 290 ? 18.353 3.772 1.808 1.00 81.75 290 ILE A N 1
ATOM 2401 C CA . ILE A 1 290 ? 18.597 5.213 1.944 1.00 81.75 290 ILE A CA 1
ATOM 2402 C C . ILE A 1 290 ? 19.783 5.466 2.883 1.00 81.75 290 ILE A C 1
ATOM 2404 O O . ILE A 1 290 ? 20.679 6.227 2.525 1.00 81.75 290 ILE A O 1
ATOM 2408 N N . ILE A 1 291 ? 19.820 4.807 4.045 1.00 82.44 291 ILE A N 1
ATOM 2409 C CA . ILE A 1 291 ? 20.923 4.931 5.009 1.00 82.44 291 ILE A CA 1
ATOM 2410 C C . ILE A 1 291 ? 22.237 4.460 4.373 1.00 82.44 291 ILE A C 1
ATOM 2412 O O . ILE A 1 291 ? 23.221 5.187 4.402 1.00 82.44 291 ILE A O 1
ATOM 2416 N N . ALA A 1 292 ? 22.243 3.289 3.732 1.00 78.88 292 ALA A N 1
ATOM 2417 C CA . ALA A 1 292 ? 23.430 2.718 3.097 1.00 78.88 292 ALA A CA 1
ATOM 2418 C C . ALA A 1 292 ? 23.983 3.589 1.958 1.00 78.88 292 ALA A C 1
ATOM 2420 O O . ALA A 1 292 ? 25.186 3.579 1.713 1.00 78.88 292 ALA A O 1
ATOM 2421 N N . SER A 1 293 ? 23.125 4.360 1.278 1.00 77.00 293 SER A N 1
ATOM 2422 C CA . SER A 1 293 ? 23.563 5.284 0.227 1.00 77.00 293 SER A CA 1
ATOM 2423 C C . SER A 1 293 ? 24.401 6.453 0.760 1.00 77.00 293 SER A C 1
ATOM 2425 O O . SER A 1 293 ? 25.190 7.020 0.010 1.00 77.00 293 SER A O 1
ATOM 2427 N N . ASN A 1 294 ? 24.239 6.835 2.037 1.00 73.06 294 ASN A N 1
ATOM 2428 C CA . ASN A 1 294 ? 24.823 8.048 2.627 1.00 73.06 294 ASN A CA 1
ATOM 2429 C C . ASN A 1 294 ? 24.556 9.339 1.813 1.00 73.06 294 ASN A C 1
ATOM 2431 O O . ASN A 1 294 ? 25.275 10.329 1.946 1.00 73.06 294 ASN A O 1
ATOM 2435 N N . GLU A 1 295 ? 23.515 9.362 0.969 1.00 75.38 295 GLU A N 1
ATOM 2436 C CA . GLU A 1 295 ? 23.228 10.489 0.068 1.00 75.38 295 GLU A CA 1
ATOM 2437 C C . GLU A 1 295 ? 22.311 11.564 0.678 1.00 75.38 295 GLU A C 1
ATOM 2439 O O . GLU A 1 295 ? 22.094 12.617 0.063 1.00 75.38 295 GLU A O 1
ATOM 2444 N N . VAL A 1 296 ? 21.738 11.302 1.857 1.00 80.25 296 VAL A N 1
ATOM 2445 C CA . VAL A 1 296 ? 20.766 12.175 2.530 1.00 80.25 296 VAL A CA 1
ATOM 2446 C C . VAL A 1 296 ? 21.177 12.451 3.975 1.00 80.25 296 VAL A C 1
ATOM 2448 O O . VAL A 1 296 ? 21.767 11.604 4.634 1.00 80.25 296 VAL A O 1
ATOM 2451 N N . SER A 1 297 ? 20.845 13.638 4.487 1.00 84.00 297 SER A N 1
ATOM 2452 C CA . SER A 1 297 ? 21.039 13.968 5.905 1.00 84.00 297 SER A CA 1
ATOM 2453 C C . SER A 1 297 ? 19.921 13.400 6.785 1.00 84.00 297 SER A C 1
ATOM 2455 O O . SER A 1 297 ? 18.802 13.200 6.309 1.00 84.00 297 SER A O 1
ATOM 2457 N N . ASP A 1 298 ? 20.171 13.240 8.089 1.00 83.81 298 ASP A N 1
ATOM 2458 C CA . ASP A 1 298 ? 19.191 12.723 9.068 1.00 83.81 298 ASP A CA 1
ATOM 2459 C C . ASP A 1 298 ? 17.863 13.488 9.042 1.00 83.81 298 ASP A C 1
ATOM 2461 O O . ASP A 1 298 ? 16.776 12.915 9.117 1.00 83.81 298 ASP A O 1
ATOM 2465 N N . ARG A 1 299 ? 17.927 14.813 8.859 1.00 86.12 299 ARG A N 1
ATOM 2466 C CA . ARG A 1 299 ? 16.736 15.661 8.726 1.00 86.12 299 ARG A CA 1
ATOM 2467 C C . ARG A 1 299 ? 15.888 15.262 7.516 1.00 86.12 299 ARG A C 1
ATOM 2469 O O . ARG A 1 299 ? 14.661 15.258 7.600 1.00 86.12 299 ARG A O 1
ATOM 2476 N N . VAL A 1 300 ? 16.536 14.979 6.391 1.00 87.19 300 VAL A N 1
ATOM 2477 C CA . VAL A 1 300 ? 15.875 14.587 5.142 1.00 87.19 300 VAL A CA 1
ATOM 2478 C C . VAL A 1 300 ? 15.328 13.171 5.275 1.00 87.19 300 VAL A C 1
ATOM 2480 O O . VAL A 1 300 ? 14.175 12.945 4.922 1.00 87.19 300 VAL A O 1
ATOM 2483 N N . LEU A 1 301 ? 16.095 12.257 5.874 1.00 88.00 301 LEU A N 1
ATOM 2484 C CA . LEU A 1 301 ? 15.648 10.902 6.186 1.00 88.00 301 LEU A CA 1
ATOM 2485 C C . LEU A 1 301 ? 14.392 10.913 7.070 1.00 88.00 301 LEU A C 1
ATOM 2487 O O . LEU A 1 301 ? 13.387 10.306 6.711 1.00 88.00 301 LEU A O 1
ATOM 2491 N N . ASN A 1 302 ? 14.397 11.662 8.175 1.00 90.19 302 ASN A N 1
ATOM 2492 C CA . ASN A 1 302 ? 13.231 11.801 9.052 1.00 90.19 302 ASN A CA 1
ATOM 2493 C C . ASN A 1 302 ? 12.015 12.379 8.322 1.00 90.19 302 ASN A C 1
ATOM 2495 O O . ASN A 1 302 ? 10.889 11.931 8.544 1.00 90.19 302 ASN A O 1
ATOM 2499 N N . TRP A 1 303 ? 12.222 13.356 7.439 1.00 91.94 303 TRP A N 1
ATOM 2500 C CA . TRP A 1 303 ? 11.150 13.923 6.625 1.00 91.94 303 TRP A CA 1
ATOM 2501 C C . TRP A 1 303 ? 10.575 12.900 5.637 1.00 91.94 303 TRP A C 1
ATOM 2503 O O . TRP A 1 303 ? 9.354 12.766 5.546 1.00 91.94 303 TRP A O 1
ATOM 2513 N N . MET A 1 304 ? 11.428 12.120 4.966 1.00 90.81 304 MET A N 1
ATOM 2514 C CA . MET A 1 304 ? 11.002 11.030 4.083 1.00 90.81 304 MET A CA 1
ATOM 2515 C C . MET A 1 304 ? 10.217 9.964 4.851 1.00 90.81 304 MET A C 1
ATOM 2517 O O . MET A 1 304 ? 9.100 9.631 4.460 1.00 90.81 304 MET A O 1
ATOM 2521 N N . ILE A 1 305 ? 10.750 9.488 5.983 1.00 91.50 305 ILE A N 1
ATOM 2522 C CA . ILE A 1 305 ? 10.085 8.514 6.861 1.00 91.50 305 ILE A CA 1
ATOM 2523 C C . ILE A 1 305 ? 8.725 9.044 7.311 1.00 91.50 305 ILE A C 1
ATOM 2525 O O . ILE A 1 305 ? 7.739 8.311 7.281 1.00 91.50 305 ILE A O 1
ATOM 2529 N N . SER A 1 306 ? 8.648 10.323 7.685 1.00 93.00 306 SER A N 1
ATOM 2530 C CA . SER A 1 306 ? 7.401 10.942 8.137 1.00 93.00 306 SER A CA 1
ATOM 2531 C C . SER A 1 306 ? 6.310 10.868 7.075 1.00 93.00 306 SER A C 1
ATOM 2533 O O . SER A 1 306 ? 5.196 10.440 7.375 1.00 93.00 306 SER A O 1
ATOM 2535 N N . HIS A 1 307 ? 6.633 11.212 5.826 1.00 91.88 307 HIS A N 1
ATOM 2536 C CA . HIS A 1 307 ? 5.686 11.078 4.719 1.00 91.88 307 HIS A CA 1
ATOM 2537 C C . HIS A 1 307 ? 5.368 9.613 4.427 1.00 91.88 307 HIS A C 1
ATOM 2539 O O . HIS A 1 307 ? 4.198 9.257 4.329 1.00 91.88 307 HIS A O 1
ATOM 2545 N N . MET A 1 308 ? 6.369 8.734 4.354 1.00 90.25 308 MET A N 1
ATOM 2546 C CA . MET A 1 308 ? 6.163 7.303 4.092 1.00 90.25 308 MET A CA 1
ATOM 2547 C C . MET A 1 308 ? 5.184 6.671 5.085 1.00 90.25 308 MET A C 1
ATOM 2549 O O . MET A 1 308 ? 4.181 6.079 4.686 1.00 90.25 308 MET A O 1
ATOM 2553 N N . VAL A 1 309 ? 5.453 6.837 6.381 1.00 91.94 309 VAL A N 1
ATOM 2554 C CA . VAL A 1 309 ? 4.642 6.274 7.465 1.00 91.94 309 VAL A CA 1
ATOM 2555 C C . VAL A 1 309 ? 3.243 6.883 7.464 1.00 91.94 309 VAL A C 1
ATOM 2557 O O . VAL A 1 309 ? 2.267 6.150 7.620 1.00 91.94 309 VAL A O 1
ATOM 2560 N N . TRP A 1 310 ? 3.122 8.195 7.229 1.00 92.56 310 TRP A N 1
ATOM 2561 C CA . TRP A 1 310 ? 1.821 8.855 7.148 1.00 92.56 310 TRP A CA 1
ATOM 2562 C C . TRP A 1 310 ? 0.955 8.292 6.016 1.00 92.56 310 TRP A C 1
ATOM 2564 O O . TRP A 1 310 ? -0.198 7.953 6.260 1.00 92.56 310 TRP A O 1
ATOM 2574 N N . ASN A 1 311 ? 1.482 8.134 4.795 1.00 88.81 311 ASN A N 1
ATOM 2575 C CA . ASN A 1 311 ? 0.682 7.605 3.678 1.00 88.81 311 ASN A CA 1
ATOM 2576 C C . ASN A 1 311 ? 0.273 6.158 3.873 1.00 88.81 311 ASN A C 1
ATOM 2578 O O . ASN A 1 311 ? -0.832 5.786 3.480 1.00 88.81 311 ASN A O 1
ATOM 2582 N N . VAL A 1 312 ? 1.157 5.341 4.443 1.00 88.00 312 VAL A N 1
ATOM 2583 C CA . VAL A 1 312 ? 0.850 3.936 4.706 1.00 88.00 312 VAL A CA 1
ATOM 2584 C C . VAL A 1 312 ? -0.234 3.837 5.773 1.00 88.00 312 VAL A C 1
ATOM 2586 O O . VAL A 1 312 ? -1.224 3.147 5.550 1.00 88.00 312 VAL A O 1
ATOM 2589 N N . ALA A 1 313 ? -0.117 4.592 6.870 1.00 90.81 313 ALA A N 1
ATOM 2590 C CA . ALA A 1 313 ? -1.149 4.660 7.901 1.00 90.81 313 ALA A CA 1
ATOM 2591 C C . ALA A 1 313 ? -2.490 5.169 7.349 1.00 90.81 313 ALA A C 1
ATOM 2593 O O . ALA A 1 313 ? -3.530 4.578 7.646 1.00 90.81 313 ALA A O 1
ATOM 2594 N N . ASP A 1 314 ? -2.447 6.218 6.521 1.00 90.06 314 ASP A N 1
ATOM 2595 C CA . ASP A 1 314 ? -3.621 6.848 5.923 1.00 90.06 314 ASP A CA 1
ATOM 2596 C C . ASP A 1 314 ? -4.345 5.927 4.950 1.00 90.06 314 ASP A C 1
ATOM 2598 O O . ASP A 1 314 ? -5.530 5.647 5.118 1.00 90.06 314 ASP A O 1
ATOM 2602 N N . SER A 1 315 ? -3.620 5.383 3.977 1.00 86.94 315 SER A N 1
ATOM 2603 C CA . SER A 1 315 ? -4.190 4.471 2.984 1.00 86.94 315 SER A CA 1
ATOM 2604 C C . SER A 1 315 ? -4.761 3.214 3.640 1.00 86.94 315 SER A C 1
ATOM 2606 O O . SER A 1 315 ? -5.847 2.760 3.287 1.00 86.94 315 SER A O 1
ATOM 2608 N N . HIS A 1 316 ? -4.066 2.688 4.649 1.00 88.50 316 HIS A N 1
ATOM 2609 C CA . HIS A 1 316 ? -4.525 1.531 5.400 1.00 88.50 316 HIS A CA 1
ATOM 2610 C C . HIS A 1 316 ? -5.812 1.816 6.194 1.00 88.50 316 HIS A C 1
ATOM 2612 O O . HIS A 1 316 ? -6.710 0.976 6.232 1.00 88.50 316 HIS A O 1
ATOM 2618 N N . PHE A 1 317 ? -5.952 3.005 6.790 1.00 90.94 317 PHE A N 1
ATOM 2619 C CA . PHE A 1 317 ? -7.193 3.399 7.463 1.00 90.94 317 PHE A CA 1
ATOM 2620 C C . PHE A 1 317 ? -8.372 3.484 6.483 1.00 90.94 317 PHE A C 1
ATOM 2622 O O . PHE A 1 317 ? -9.455 2.975 6.777 1.00 90.94 317 PHE A O 1
ATOM 2629 N N . TYR A 1 318 ? -8.164 4.056 5.293 1.00 87.88 318 TYR A N 1
ATOM 2630 C CA . TYR A 1 318 ? -9.199 4.103 4.252 1.00 87.88 318 TYR A CA 1
ATOM 2631 C C . TYR A 1 318 ? -9.612 2.728 3.743 1.00 87.88 318 TYR A C 1
ATOM 2633 O O . TYR A 1 318 ? -10.793 2.503 3.471 1.00 87.88 318 TYR A O 1
ATOM 2641 N N . GLU A 1 319 ? -8.675 1.790 3.662 1.00 86.75 319 GLU A N 1
ATOM 2642 C CA . GLU A 1 319 ? -9.016 0.422 3.296 1.00 86.75 319 GLU A CA 1
ATOM 2643 C C . GLU A 1 319 ? -9.881 -0.245 4.373 1.00 86.75 319 GLU A C 1
ATOM 2645 O O . GLU A 1 319 ? -10.892 -0.874 4.055 1.00 86.75 319 GLU A O 1
ATOM 2650 N N . TRP A 1 320 ? -9.590 -0.006 5.654 1.00 89.88 320 TRP A N 1
ATOM 2651 C CA . TRP A 1 320 ? -10.475 -0.441 6.736 1.00 89.88 320 TRP A CA 1
ATOM 2652 C C . TRP A 1 320 ? -11.847 0.222 6.710 1.00 89.88 320 TRP A C 1
ATOM 2654 O O . TRP A 1 320 ? -12.827 -0.441 7.041 1.00 89.88 320 TRP A O 1
ATOM 2664 N N . LEU A 1 321 ? -11.964 1.477 6.274 1.00 89.69 321 LEU A N 1
ATOM 2665 C CA . LEU A 1 321 ? -13.270 2.112 6.067 1.00 89.69 321 LEU A CA 1
ATOM 2666 C C . LEU A 1 321 ? -14.079 1.410 4.973 1.00 89.69 321 LEU A C 1
ATOM 2668 O O . LEU A 1 321 ? -15.273 1.158 5.148 1.00 89.69 321 LEU A O 1
ATOM 2672 N N . ARG A 1 322 ? -13.426 1.036 3.868 1.00 87.19 322 ARG A N 1
ATOM 2673 C CA . ARG A 1 322 ? -14.051 0.269 2.784 1.00 87.19 322 ARG A CA 1
ATOM 2674 C C . ARG A 1 322 ? -14.528 -1.099 3.272 1.00 87.19 322 ARG A C 1
ATOM 2676 O O . ARG A 1 322 ? -15.657 -1.495 2.988 1.00 87.19 322 ARG A O 1
ATOM 2683 N N . ILE A 1 323 ? -13.688 -1.798 4.035 1.00 87.75 323 ILE A N 1
ATOM 2684 C CA . ILE A 1 323 ? -14.014 -3.084 4.662 1.00 87.75 323 ILE A CA 1
ATOM 2685 C C . ILE A 1 323 ? -15.192 -2.913 5.631 1.00 87.75 323 ILE A C 1
ATOM 2687 O O . ILE A 1 323 ? -16.169 -3.659 5.559 1.00 87.75 323 ILE A O 1
ATOM 2691 N N . ALA A 1 324 ? -15.151 -1.900 6.495 1.00 90.75 324 ALA A N 1
ATOM 2692 C CA . ALA A 1 324 ? -16.169 -1.667 7.511 1.00 90.75 324 ALA A CA 1
ATOM 2693 C C . ALA A 1 324 ? -17.573 -1.510 6.920 1.00 90.75 324 ALA A C 1
ATOM 2695 O O . ALA A 1 324 ? -18.524 -2.050 7.480 1.00 90.75 324 ALA A O 1
ATOM 2696 N N . LYS A 1 325 ? -17.709 -0.855 5.759 1.00 88.69 325 LYS A N 1
ATOM 2697 C CA . LYS A 1 325 ? -19.001 -0.710 5.067 1.00 88.69 325 LYS A CA 1
ATOM 2698 C C . LYS A 1 325 ? -19.669 -2.058 4.775 1.00 88.69 325 LYS A C 1
ATOM 2700 O O . LYS A 1 325 ? -20.889 -2.159 4.847 1.00 88.69 325 LYS A O 1
ATOM 2705 N N . LYS A 1 326 ? -18.882 -3.093 4.463 1.00 87.94 326 LYS A N 1
ATOM 2706 C CA . LYS A 1 326 ? -19.390 -4.442 4.181 1.00 87.94 326 LYS A CA 1
ATOM 2707 C C . LYS A 1 326 ? -19.610 -5.258 5.456 1.00 87.94 326 LYS A C 1
ATOM 2709 O O . LYS A 1 326 ? -20.625 -5.940 5.562 1.00 87.94 326 LYS A O 1
ATOM 2714 N N . TYR A 1 327 ? -18.660 -5.223 6.390 1.00 89.56 327 TYR A N 1
ATOM 2715 C CA . TYR A 1 327 ? -18.599 -6.201 7.484 1.00 89.56 327 TYR A CA 1
ATOM 2716 C C . TYR A 1 327 ? -19.180 -5.712 8.816 1.00 89.56 327 TYR A C 1
ATOM 2718 O O . TYR A 1 327 ? -19.654 -6.540 9.593 1.00 89.56 327 TYR A O 1
ATOM 2726 N N . ALA A 1 328 ? -19.219 -4.399 9.067 1.00 89.88 328 ALA A N 1
ATOM 2727 C CA . ALA A 1 328 ? -19.799 -3.865 10.300 1.00 89.88 328 ALA A CA 1
ATOM 2728 C C . ALA A 1 328 ? -21.301 -4.197 10.451 1.00 89.88 328 ALA A C 1
ATOM 2730 O O . ALA A 1 328 ? -21.662 -4.690 11.518 1.00 89.88 328 ALA A O 1
ATOM 2731 N N . PRO A 1 329 ? -22.163 -4.069 9.412 1.00 88.19 329 PRO A N 1
ATOM 2732 C CA . PRO A 1 329 ? -23.578 -4.457 9.521 1.00 88.19 329 PRO A CA 1
ATOM 2733 C C . PRO A 1 329 ? -23.784 -5.952 9.787 1.00 88.19 329 PRO A C 1
ATOM 2735 O O . PRO A 1 329 ? -24.774 -6.357 10.380 1.00 88.19 329 PRO A O 1
ATOM 2738 N N . GLN A 1 330 ? -22.837 -6.785 9.353 1.00 85.62 330 GLN A N 1
ATOM 2739 C CA . GLN A 1 330 ? -22.898 -8.233 9.545 1.00 85.62 330 GLN A CA 1
ATOM 2740 C C . GLN A 1 330 ? -22.342 -8.661 10.908 1.00 85.62 330 GLN A C 1
ATOM 2742 O O . GLN A 1 330 ? -22.459 -9.827 11.270 1.00 85.62 330 GLN A O 1
ATOM 2747 N N . SER A 1 331 ? -21.718 -7.748 11.662 1.00 84.50 331 SER A N 1
ATOM 2748 C CA . SER A 1 331 ? -21.005 -8.065 12.906 1.00 84.50 331 SER A CA 1
ATOM 2749 C C . SER A 1 331 ? -19.943 -9.166 12.736 1.00 84.50 331 SER A C 1
ATOM 2751 O O . SER A 1 331 ? -19.685 -9.965 13.641 1.00 84.50 331 SER A O 1
ATOM 2753 N N . ILE A 1 332 ? -19.317 -9.206 11.556 1.00 81.50 332 ILE A N 1
ATOM 2754 C CA . ILE A 1 332 ? -18.303 -10.193 11.164 1.00 81.50 332 ILE A CA 1
ATOM 2755 C C . ILE A 1 332 ? -16.948 -9.509 11.043 1.00 81.50 332 ILE A C 1
ATOM 2757 O O . ILE A 1 332 ? -16.865 -8.323 10.733 1.00 81.50 332 ILE A O 1
ATOM 2761 N N . ARG A 1 333 ? -15.879 -10.280 11.254 1.00 79.81 333 ARG A N 1
ATOM 2762 C CA . ARG A 1 333 ? -14.506 -9.861 10.992 1.00 79.81 333 ARG A CA 1
ATOM 2763 C C . ARG A 1 333 ? -13.917 -10.693 9.845 1.00 79.81 333 ARG A C 1
ATOM 2765 O O . ARG A 1 333 ? -13.830 -11.913 9.988 1.00 79.81 333 ARG A O 1
ATOM 2772 N N . PRO A 1 334 ? -13.481 -10.075 8.733 1.00 78.12 334 PRO A N 1
ATOM 2773 C CA . PRO A 1 334 ? -12.795 -10.811 7.681 1.00 78.12 334 PRO A CA 1
ATOM 2774 C C . PRO A 1 334 ? -11.397 -11.242 8.138 1.00 78.12 334 PRO A C 1
ATOM 2776 O O . PRO A 1 334 ? -10.732 -10.523 8.894 1.00 78.12 334 PRO A O 1
ATOM 2779 N N . VAL A 1 335 ? -10.917 -12.383 7.632 1.00 71.50 335 VAL A N 1
ATOM 2780 C CA . VAL A 1 335 ? -9.482 -12.695 7.671 1.00 71.50 335 VAL A CA 1
ATOM 2781 C C . VAL A 1 335 ? -8.761 -11.672 6.804 1.00 71.50 335 VAL A C 1
ATOM 2783 O O . VAL A 1 335 ? -8.838 -11.710 5.581 1.00 71.50 335 VAL A O 1
ATOM 2786 N N . THR A 1 336 ? -8.031 -10.758 7.425 1.00 65.06 336 THR A N 1
ATOM 2787 C CA . THR A 1 336 ? -7.135 -9.861 6.697 1.00 65.06 336 THR A CA 1
ATOM 2788 C C . THR A 1 336 ? -5.708 -10.308 6.947 1.00 65.06 336 THR A C 1
ATOM 2790 O O . THR A 1 336 ? -5.221 -10.205 8.075 1.00 65.06 336 THR A O 1
ATOM 2793 N N . LYS A 1 337 ? -5.019 -10.797 5.913 1.00 64.81 337 LYS A N 1
ATOM 2794 C CA . LYS A 1 337 ? -3.560 -10.897 5.977 1.00 64.81 337 LYS A CA 1
ATOM 2795 C C . LYS A 1 337 ? -3.019 -9.472 5.963 1.00 64.81 337 LYS A C 1
ATOM 2797 O O . LYS A 1 337 ? -3.315 -8.705 5.052 1.00 64.81 337 LYS A O 1
ATOM 2802 N N . TYR A 1 338 ? -2.267 -9.107 6.995 1.00 60.41 338 TYR A N 1
ATOM 2803 C CA . TYR A 1 338 ? -1.795 -7.736 7.214 1.00 60.41 338 TYR A CA 1
ATOM 2804 C C . TYR A 1 338 ? -0.923 -7.182 6.067 1.00 60.41 338 TYR A C 1
ATOM 2806 O O . TYR A 1 338 ? -0.796 -5.967 5.940 1.00 60.41 338 TYR A O 1
ATOM 2814 N N . ASP A 1 339 ? -0.403 -8.052 5.197 1.00 58.00 339 ASP A N 1
ATOM 2815 C CA . ASP A 1 339 ? 0.435 -7.691 4.047 1.00 58.00 339 ASP A CA 1
ATOM 2816 C C . ASP A 1 339 ? -0.339 -7.519 2.719 1.00 58.00 339 ASP A C 1
ATOM 2818 O O . ASP A 1 339 ? 0.220 -7.014 1.745 1.00 58.00 339 ASP A O 1
ATOM 2822 N N . ASP A 1 340 ? -1.632 -7.864 2.655 1.00 64.00 340 ASP A N 1
ATOM 2823 C CA . ASP A 1 340 ? -2.414 -7.804 1.402 1.00 64.00 340 ASP A CA 1
ATOM 2824 C C . ASP A 1 340 ? -2.966 -6.392 1.093 1.00 64.00 340 ASP A C 1
ATOM 2826 O O . ASP A 1 340 ? -3.510 -6.142 0.018 1.00 64.00 340 ASP A O 1
ATOM 2830 N N . PHE A 1 341 ? -2.777 -5.420 1.992 1.00 66.69 341 PHE A N 1
ATOM 2831 C CA . PHE A 1 341 ? -3.334 -4.056 1.913 1.00 66.69 341 PHE A CA 1
ATOM 2832 C C . PHE A 1 341 ? -2.661 -3.131 0.881 1.00 66.69 341 PHE A C 1
ATOM 2834 O O . PHE A 1 341 ? -2.782 -1.908 0.936 1.00 66.69 341 PHE A O 1
ATOM 2841 N N . THR A 1 342 ? -1.927 -3.695 -0.070 1.00 63.56 342 THR A N 1
ATOM 2842 C CA . THR A 1 342 ? -0.997 -2.943 -0.922 1.00 63.56 342 THR A CA 1
ATOM 2843 C C . THR A 1 342 ? -1.657 -2.353 -2.162 1.00 63.56 342 THR A C 1
ATOM 2845 O O . THR A 1 342 ? -1.172 -1.357 -2.691 1.00 63.56 342 THR A O 1
ATOM 2848 N N . ALA A 1 343 ? -2.820 -2.882 -2.554 1.00 62.25 343 ALA A N 1
ATOM 2849 C CA . ALA A 1 343 ? -3.553 -2.454 -3.744 1.00 62.25 343 ALA A CA 1
ATOM 2850 C C . ALA A 1 343 ? -4.040 -0.991 -3.698 1.00 62.25 343 ALA A C 1
ATOM 2852 O O . ALA A 1 343 ? -4.201 -0.377 -4.748 1.00 62.25 343 ALA A O 1
ATOM 2853 N N . ASN A 1 344 ? -4.253 -0.422 -2.504 1.00 69.62 344 ASN A N 1
ATOM 2854 C CA . ASN A 1 344 ? -4.880 0.898 -2.334 1.00 69.62 344 ASN A CA 1
ATOM 2855 C C . ASN A 1 344 ? -3.972 1.936 -1.663 1.00 69.62 344 ASN A C 1
ATOM 2857 O O . ASN A 1 344 ? -4.447 2.980 -1.212 1.00 69.62 344 ASN A O 1
ATOM 2861 N N . ILE A 1 345 ? -2.667 1.670 -1.580 1.00 75.25 345 ILE A N 1
ATOM 2862 C CA . ILE A 1 345 ? -1.727 2.658 -1.052 1.00 75.25 345 ILE A CA 1
ATOM 2863 C C . ILE A 1 345 ? -1.499 3.739 -2.100 1.00 75.25 345 ILE A C 1
ATOM 2865 O O . ILE A 1 345 ? -1.202 3.439 -3.257 1.00 75.25 345 ILE A O 1
ATOM 2869 N N . LYS A 1 346 ? -1.627 5.006 -1.685 1.00 82.94 346 LYS A N 1
ATOM 2870 C CA . LYS A 1 346 ? -1.307 6.158 -2.536 1.00 82.94 346 LYS A CA 1
ATOM 2871 C C . LYS A 1 346 ? 0.105 5.999 -3.092 1.00 82.94 346 LYS A C 1
ATOM 2873 O O . LYS A 1 346 ? 1.050 5.794 -2.328 1.00 82.94 346 LYS A O 1
ATOM 2878 N N . LEU A 1 347 ? 0.246 6.111 -4.410 1.00 84.25 347 LEU A N 1
ATOM 2879 C CA . LEU A 1 347 ? 1.562 6.134 -5.033 1.00 84.25 347 LEU A CA 1
ATOM 2880 C C . LEU A 1 347 ? 2.270 7.425 -4.644 1.00 84.25 347 LEU A C 1
ATOM 2882 O O . LEU A 1 347 ? 1.711 8.512 -4.787 1.00 84.25 347 LEU A O 1
ATOM 2886 N N . PHE A 1 348 ? 3.493 7.301 -4.146 1.00 86.81 348 PHE A N 1
ATOM 2887 C CA . PHE A 1 348 ? 4.326 8.448 -3.835 1.00 86.81 348 PHE A CA 1
ATOM 2888 C C . PHE A 1 348 ? 5.795 8.160 -4.136 1.00 86.81 348 PHE A C 1
ATOM 2890 O O . PHE A 1 348 ? 6.230 7.007 -4.175 1.00 86.81 348 PHE A O 1
ATOM 2897 N N . SER A 1 349 ? 6.563 9.227 -4.330 1.00 86.50 349 SER A N 1
ATOM 2898 C CA . SER A 1 349 ? 7.996 9.156 -4.608 1.00 86.50 349 SER A CA 1
ATOM 2899 C C . SER A 1 349 ? 8.735 10.377 -4.079 1.00 86.50 349 SER A C 1
ATOM 2901 O O . SER A 1 349 ? 8.174 11.472 -4.000 1.00 86.50 349 SER A O 1
ATOM 2903 N N . PHE A 1 350 ? 10.020 10.199 -3.786 1.00 87.50 350 PHE A N 1
ATOM 2904 C CA . PHE A 1 350 ? 10.933 11.297 -3.476 1.00 87.50 350 PHE A CA 1
ATOM 2905 C C . PHE A 1 350 ? 11.909 11.501 -4.629 1.00 87.50 350 PHE A C 1
ATOM 2907 O O . PHE A 1 350 ? 12.491 10.529 -5.096 1.00 87.50 350 PHE A O 1
ATOM 2914 N N . LEU A 1 351 ? 12.096 12.737 -5.091 1.00 84.44 351 LEU A N 1
ATOM 2915 C CA . LEU A 1 351 ? 12.986 13.058 -6.208 1.00 84.44 351 LEU A CA 1
ATOM 2916 C C . LEU A 1 351 ? 14.011 14.104 -5.794 1.00 84.44 351 LEU A C 1
ATOM 2918 O O . LEU A 1 351 ? 13.656 15.149 -5.253 1.00 84.44 351 LEU A O 1
ATOM 2922 N N . LYS A 1 352 ? 15.289 13.842 -6.071 1.00 77.00 352 LYS A N 1
ATOM 2923 C CA . LYS A 1 352 ? 16.371 14.797 -5.820 1.00 77.00 352 LYS A CA 1
ATOM 2924 C C . LYS A 1 352 ? 16.486 15.766 -6.997 1.00 77.00 352 LYS A C 1
ATOM 2926 O O . LYS A 1 352 ? 16.766 15.346 -8.117 1.00 77.00 352 LYS A O 1
ATOM 2931 N N . ASN A 1 353 ? 16.291 17.056 -6.742 1.00 73.31 353 ASN A N 1
ATOM 2932 C CA . ASN A 1 353 ? 16.610 18.115 -7.691 1.00 73.31 353 ASN A CA 1
ATOM 2933 C C . ASN A 1 353 ? 18.092 18.491 -7.536 1.00 73.31 353 ASN A C 1
ATOM 2935 O O . ASN A 1 353 ? 18.520 18.976 -6.487 1.00 73.31 353 ASN A O 1
ATOM 2939 N N . GLU A 1 354 ? 18.873 18.247 -8.588 1.00 65.06 354 GLU A N 1
ATOM 2940 C CA . GLU A 1 354 ? 20.320 18.488 -8.605 1.00 65.06 354 GLU A CA 1
ATOM 2941 C C . GLU A 1 354 ? 20.692 19.967 -8.560 1.00 65.06 354 GLU A C 1
ATOM 2943 O O . GLU A 1 354 ? 21.734 20.303 -8.005 1.00 65.06 354 GLU A O 1
ATOM 2948 N N . LYS A 1 355 ? 19.853 20.850 -9.115 1.00 66.88 355 LYS A N 1
ATOM 2949 C CA . LYS A 1 355 ? 20.176 22.278 -9.209 1.00 66.88 355 LYS A CA 1
ATOM 2950 C C . LYS A 1 355 ? 20.150 22.957 -7.842 1.00 66.88 355 LYS A C 1
ATOM 2952 O O . LYS A 1 355 ? 21.008 23.782 -7.554 1.00 66.88 355 LYS A O 1
ATOM 2957 N N . ASP A 1 356 ? 19.213 22.548 -6.988 1.00 64.06 356 ASP A N 1
ATOM 2958 C CA . ASP A 1 356 ? 18.888 23.293 -5.768 1.00 64.06 356 ASP A CA 1
ATOM 2959 C C . ASP A 1 356 ? 19.187 22.522 -4.472 1.00 64.06 356 ASP A C 1
ATOM 2961 O O . ASP A 1 356 ? 18.925 23.022 -3.380 1.00 64.06 356 ASP A O 1
ATOM 2965 N N . SER A 1 357 ? 19.713 21.290 -4.555 1.00 72.44 357 SER A N 1
ATOM 2966 C CA . SER A 1 357 ? 19.826 20.381 -3.395 1.00 72.44 357 SER A CA 1
ATOM 2967 C C . SER A 1 357 ? 18.488 20.196 -2.659 1.00 72.44 357 SER A C 1
ATOM 2969 O O . SER A 1 357 ? 18.433 20.009 -1.440 1.00 72.44 357 SER A O 1
ATOM 2971 N N . ILE A 1 358 ? 17.386 20.275 -3.404 1.00 79.75 358 ILE A N 1
ATOM 2972 C CA . ILE A 1 358 ? 16.028 20.147 -2.884 1.00 79.75 358 ILE A CA 1
ATOM 2973 C C . ILE A 1 358 ? 15.548 18.720 -3.130 1.00 79.75 358 ILE A C 1
ATOM 2975 O O . ILE A 1 358 ? 15.645 18.205 -4.243 1.00 79.75 358 ILE A O 1
ATOM 2979 N N . LEU A 1 359 ? 14.996 18.088 -2.096 1.00 86.19 359 LEU A N 1
ATOM 2980 C CA . LEU A 1 359 ? 14.236 16.856 -2.254 1.00 86.19 359 LEU A CA 1
ATOM 2981 C C . LEU A 1 359 ? 12.755 17.204 -2.414 1.00 86.19 359 LEU A C 1
ATOM 2983 O O . LEU A 1 359 ? 12.170 17.875 -1.561 1.00 86.19 359 LEU A O 1
ATOM 2987 N N . GLU A 1 360 ? 12.167 16.751 -3.512 1.00 87.81 360 GLU A N 1
ATOM 2988 C CA . GLU A 1 360 ? 10.751 16.885 -3.821 1.00 87.81 360 GLU A CA 1
ATOM 2989 C C . GLU A 1 360 ? 10.002 15.632 -3.380 1.00 87.81 360 GLU A C 1
ATOM 2991 O O . GLU A 1 360 ? 10.487 14.516 -3.561 1.00 87.81 360 GLU A O 1
ATOM 2996 N N . TYR A 1 361 ? 8.794 15.806 -2.862 1.00 89.88 361 TYR A N 1
ATOM 2997 C CA . TYR A 1 361 ? 7.876 14.711 -2.577 1.00 89.88 361 TYR A CA 1
ATOM 2998 C C . TYR A 1 361 ? 6.628 14.833 -3.444 1.00 89.88 361 TYR A C 1
ATOM 3000 O O . TYR A 1 361 ? 5.972 15.877 -3.467 1.00 89.88 361 TYR A O 1
ATOM 3008 N N . HIS A 1 362 ? 6.332 13.748 -4.156 1.00 87.69 362 HIS A N 1
ATOM 3009 C CA . HIS A 1 362 ? 5.241 13.640 -5.116 1.00 87.69 362 HIS A CA 1
ATOM 3010 C C . HIS A 1 362 ? 4.275 12.560 -4.661 1.00 87.69 362 HIS A C 1
ATOM 3012 O O . HIS A 1 362 ? 4.708 11.475 -4.280 1.00 87.69 362 HIS A O 1
ATOM 3018 N N . VAL A 1 363 ? 2.976 12.838 -4.746 1.00 87.31 363 VAL A N 1
ATOM 3019 C CA . VAL A 1 363 ? 1.902 11.885 -4.439 1.00 87.31 363 VAL A CA 1
ATOM 3020 C C . VAL A 1 363 ? 0.894 11.926 -5.560 1.00 87.31 363 VAL A C 1
ATOM 3022 O O . VAL A 1 363 ? 0.384 12.997 -5.891 1.00 87.31 363 VAL A O 1
ATOM 3025 N N . MET A 1 364 ? 0.554 10.763 -6.091 1.00 82.69 364 MET A N 1
ATOM 3026 C CA . MET A 1 364 ? -0.562 10.638 -7.003 1.00 82.69 364 MET A CA 1
ATOM 3027 C C . MET A 1 364 ? -1.848 10.475 -6.196 1.00 82.69 364 MET A C 1
ATOM 3029 O O . MET A 1 364 ? -2.046 9.485 -5.486 1.00 82.69 364 MET A O 1
ATOM 3033 N N . GLU A 1 365 ? -2.742 11.454 -6.312 1.00 71.19 365 GLU A N 1
ATOM 3034 C CA . GLU A 1 365 ? -4.129 11.258 -5.908 1.00 71.19 365 GLU A CA 1
ATOM 3035 C C . GLU A 1 365 ? -4.827 10.440 -6.989 1.00 71.19 365 GLU A C 1
ATOM 3037 O O . GLU A 1 365 ? -5.049 10.918 -8.098 1.00 71.19 365 GLU A O 1
ATOM 3042 N N . ASP A 1 366 ? -5.192 9.203 -6.676 1.00 64.38 366 ASP A N 1
ATOM 3043 C CA . ASP A 1 366 ? -6.089 8.454 -7.539 1.00 64.38 366 ASP A CA 1
ATOM 3044 C C . ASP A 1 366 ? -7.511 9.047 -7.403 1.00 64.38 366 ASP A C 1
ATOM 3046 O O . ASP A 1 366 ? -8.007 9.181 -6.281 1.00 64.38 366 ASP A O 1
ATOM 3050 N N . PRO A 1 367 ? -8.213 9.411 -8.490 1.00 52.84 367 PRO A N 1
ATOM 3051 C CA . PRO A 1 367 ? -9.612 9.824 -8.402 1.00 52.84 367 PRO A CA 1
ATOM 3052 C C . PRO A 1 367 ? -10.509 8.756 -7.755 1.00 52.84 367 PRO A C 1
ATOM 3054 O O . PRO A 1 367 ? -11.525 9.100 -7.152 1.00 52.84 367 PRO A O 1
ATOM 3057 N N . LYS A 1 368 ? -10.118 7.472 -7.837 1.00 52.97 368 LYS A N 1
ATOM 3058 C CA . LYS A 1 368 ? -10.761 6.356 -7.128 1.00 52.97 368 LYS A CA 1
ATOM 3059 C C . LYS A 1 368 ? -10.295 6.203 -5.679 1.00 52.97 368 LYS A C 1
ATOM 3061 O O . LYS A 1 368 ? -10.953 5.474 -4.936 1.00 52.97 368 LYS A O 1
ATOM 3066 N N . THR A 1 369 ? -9.210 6.868 -5.248 1.00 55.75 369 THR A N 1
ATOM 3067 C CA . THR A 1 369 ? -8.904 6.928 -3.812 1.00 55.75 369 THR A CA 1
ATOM 3068 C C . THR A 1 369 ? -10.089 7.593 -3.155 1.00 55.75 369 THR A C 1
ATOM 3070 O O . THR A 1 369 ? -10.457 8.723 -3.478 1.00 55.75 369 THR A O 1
ATOM 3073 N N . ILE A 1 370 ? -10.692 6.863 -2.236 1.00 54.22 370 ILE A N 1
ATOM 3074 C CA . ILE A 1 370 ? -11.838 7.317 -1.487 1.00 54.22 370 ILE A CA 1
ATOM 3075 C C . ILE A 1 370 ? -11.448 8.618 -0.763 1.00 54.22 370 ILE A C 1
ATOM 3077 O O . ILE A 1 370 ? -10.713 8.608 0.225 1.00 54.22 370 ILE A O 1
ATOM 3081 N N . LYS A 1 371 ? -11.908 9.763 -1.280 1.00 59.25 371 LYS A N 1
ATOM 3082 C CA . LYS A 1 371 ? -11.742 11.051 -0.603 1.00 59.25 371 LYS A CA 1
ATOM 3083 C C . LYS A 1 371 ? -12.613 11.060 0.647 1.00 59.25 371 LYS A C 1
ATOM 3085 O O . LYS A 1 371 ? -13.681 10.452 0.667 1.00 59.25 371 LYS A O 1
ATOM 3090 N N . ARG A 1 372 ? -12.187 11.809 1.669 1.00 60.31 372 ARG A N 1
ATOM 3091 C CA . ARG A 1 372 ? -12.948 12.024 2.918 1.00 60.31 372 ARG A CA 1
ATOM 3092 C C . ARG A 1 372 ? -14.420 12.358 2.672 1.00 60.31 372 ARG A C 1
ATOM 3094 O O . ARG A 1 372 ? -15.271 11.876 3.403 1.00 60.31 372 ARG A O 1
ATOM 3101 N N . SER A 1 373 ? -14.693 13.148 1.638 1.00 53.62 373 SER A N 1
ATOM 3102 C CA . SER A 1 373 ? -16.027 13.604 1.236 1.00 53.62 373 SER A CA 1
ATOM 3103 C C . SER A 1 373 ? -16.896 12.538 0.566 1.00 53.62 373 SER A C 1
ATOM 3105 O O . SER A 1 373 ? -18.098 12.729 0.466 1.00 53.62 373 SER A O 1
ATOM 3107 N N . ASN A 1 374 ? -16.311 11.441 0.082 1.00 59.62 374 ASN A N 1
ATOM 3108 C CA . ASN A 1 374 ? -16.992 10.489 -0.802 1.00 59.62 374 ASN A CA 1
ATOM 3109 C C . ASN A 1 374 ? -17.445 9.220 -0.063 1.00 59.62 374 ASN A C 1
ATOM 3111 O O . ASN A 1 374 ? -17.947 8.283 -0.682 1.00 59.62 374 ASN A O 1
ATOM 3115 N N . ILE A 1 375 ? -17.229 9.159 1.253 1.00 66.00 375 ILE A N 1
ATOM 3116 C CA . ILE A 1 375 ? -17.631 8.026 2.080 1.00 66.00 375 ILE A CA 1
ATOM 3117 C C . ILE A 1 375 ? -18.976 8.328 2.722 1.00 66.00 375 ILE A C 1
ATOM 3119 O O . ILE A 1 375 ? -19.043 8.884 3.815 1.00 66.00 375 ILE A O 1
ATOM 3123 N N . GLU A 1 376 ? -20.048 7.887 2.077 1.00 73.75 376 GLU A N 1
ATOM 3124 C CA . GLU A 1 376 ? -21.330 7.726 2.755 1.00 73.75 376 GLU A CA 1
ATOM 3125 C C . GLU A 1 376 ? -21.239 6.507 3.682 1.00 73.75 376 GLU A C 1
ATOM 3127 O O . GLU A 1 376 ? -21.425 5.356 3.265 1.00 73.75 376 GLU A O 1
ATOM 3132 N N . ILE A 1 377 ? -20.872 6.759 4.940 1.00 81.44 377 ILE A N 1
ATOM 3133 C CA . ILE A 1 377 ? -20.990 5.803 6.040 1.00 81.44 377 ILE A CA 1
ATOM 3134 C C . ILE A 1 377 ? -22.084 6.296 6.980 1.00 81.44 377 ILE A C 1
ATOM 3136 O O . ILE A 1 377 ? -21.970 7.355 7.595 1.00 81.44 377 ILE A O 1
ATOM 3140 N N . PHE A 1 378 ? -23.124 5.480 7.117 1.00 86.56 378 PHE A N 1
ATOM 3141 C CA . PHE A 1 378 ? -24.161 5.679 8.115 1.00 86.56 378 PHE A CA 1
ATOM 3142 C C . PHE A 1 378 ? -23.660 5.232 9.492 1.00 86.56 378 PHE A C 1
ATOM 3144 O O . PHE A 1 378 ? -23.097 4.145 9.641 1.00 86.56 378 PHE A O 1
ATOM 3151 N N . CYS A 1 379 ? -23.863 6.073 10.505 1.00 89.44 379 CYS A N 1
ATOM 3152 C CA . CYS A 1 379 ? -23.593 5.729 11.894 1.00 89.44 379 CYS A CA 1
ATOM 3153 C C . CYS A 1 379 ? -24.924 5.464 12.614 1.00 89.44 379 CYS A C 1
ATOM 3155 O O . CYS A 1 379 ? -25.734 6.386 12.702 1.00 89.44 379 CYS A O 1
ATOM 3157 N N . PRO A 1 380 ? -25.131 4.270 13.202 1.00 87.56 380 PRO A N 1
ATOM 3158 C CA . PRO A 1 380 ? -26.392 3.920 13.86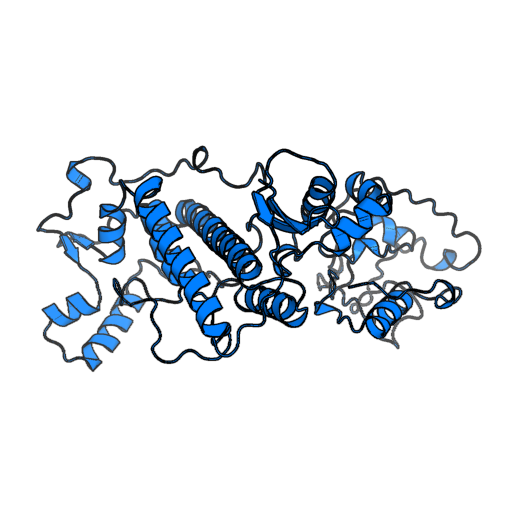3 1.00 87.56 380 PRO A CA 1
ATOM 3159 C C . PRO A 1 380 ? -26.646 4.697 15.169 1.00 87.56 380 PRO A C 1
ATOM 3161 O O . PRO A 1 380 ? -27.725 4.613 15.739 1.00 87.56 380 PRO A O 1
ATOM 3164 N N . TYR A 1 381 ? -25.669 5.476 15.647 1.00 85.88 381 TYR A N 1
ATOM 3165 C CA . TYR A 1 381 ? -25.721 6.199 16.924 1.00 85.88 381 TYR A CA 1
ATOM 3166 C C . TYR A 1 381 ? -25.660 7.730 16.763 1.00 85.88 381 TYR A C 1
ATOM 3168 O O . TYR A 1 381 ? -25.131 8.427 17.627 1.00 85.88 381 TYR A O 1
ATOM 3176 N N . GLN A 1 382 ? -26.132 8.283 15.639 1.00 78.75 382 GLN A N 1
ATOM 3177 C CA . GLN A 1 382 ? -26.112 9.743 15.436 1.00 78.75 382 GLN A CA 1
ATOM 3178 C C . GLN A 1 382 ? -27.034 10.502 16.404 1.00 78.75 382 GLN A C 1
ATOM 3180 O O . GLN A 1 382 ? -26.717 11.630 16.788 1.00 78.75 382 GLN A O 1
ATOM 3185 N N . GLU A 1 383 ? -28.133 9.884 16.841 1.00 78.44 383 GLU A N 1
ATOM 3186 C CA . GLU A 1 383 ? -29.078 10.492 17.778 1.00 78.44 383 GLU A CA 1
ATOM 3187 C C . GLU A 1 383 ? -28.481 10.652 19.183 1.00 78.44 383 GLU A C 1
ATOM 3189 O O . GLU A 1 383 ? -27.880 9.731 19.737 1.00 78.44 383 GLU A O 1
ATOM 3194 N N . SER A 1 384 ? -28.696 11.814 19.809 1.00 64.69 384 SER A N 1
ATOM 3195 C CA . SER A 1 384 ? -28.119 12.169 21.118 1.00 64.69 384 SER A CA 1
ATOM 3196 C C . SER A 1 384 ? -28.402 11.143 22.221 1.00 64.69 384 SER A C 1
ATOM 3198 O O . SER A 1 384 ? -27.520 10.854 23.026 1.00 64.69 384 SER A O 1
ATOM 3200 N N . LYS A 1 385 ? -29.591 10.528 22.226 1.00 66.81 385 LYS A N 1
ATOM 3201 C CA . LYS A 1 385 ? -29.995 9.498 23.203 1.00 66.81 385 LYS A CA 1
ATOM 3202 C C . LYS A 1 385 ? -29.201 8.193 23.082 1.00 66.81 385 LYS A C 1
ATOM 3204 O O . LYS A 1 385 ? -29.089 7.443 24.051 1.00 66.81 385 LYS A O 1
ATOM 3209 N N . LEU A 1 386 ? -28.646 7.930 21.903 1.00 70.50 386 LEU A N 1
ATOM 3210 C CA . LEU A 1 386 ? -27.867 6.738 21.591 1.00 70.50 386 LEU A CA 1
ATOM 3211 C C . LEU A 1 386 ? -26.353 6.963 21.752 1.00 70.50 386 LEU A C 1
ATOM 3213 O O . LEU A 1 386 ? -25.592 5.992 21.770 1.00 70.50 386 LEU A O 1
ATOM 3217 N N . LYS A 1 387 ? -25.908 8.220 21.918 1.00 77.56 387 LYS A N 1
ATOM 3218 C CA . LYS A 1 387 ? -24.491 8.572 22.113 1.00 77.56 387 LYS A CA 1
ATOM 3219 C C . LYS A 1 387 ? -23.941 8.165 23.484 1.00 77.56 387 LYS A C 1
ATOM 3221 O O . LYS A 1 387 ? -22.729 8.032 23.634 1.00 77.56 387 LYS A O 1
ATOM 3226 N N . TYR A 1 388 ? -24.799 7.961 24.480 1.00 79.88 388 TYR A N 1
ATOM 3227 C CA . TYR A 1 388 ? -24.381 7.610 25.838 1.00 79.88 388 TYR A CA 1
ATOM 3228 C C . TYR A 1 388 ? -24.427 6.104 26.058 1.00 79.88 388 TYR A C 1
ATOM 3230 O O . TYR A 1 388 ? -25.315 5.426 25.538 1.00 79.88 388 TYR A O 1
ATOM 3238 N N . ILE A 1 389 ? -23.451 5.603 26.819 1.00 80.19 389 ILE A N 1
ATOM 3239 C CA . ILE A 1 389 ? -23.510 4.248 27.360 1.00 80.19 389 ILE A CA 1
ATOM 3240 C C . ILE A 1 389 ? -24.435 4.306 28.570 1.00 80.19 389 ILE A C 1
ATOM 3242 O O . ILE A 1 389 ? -24.141 5.049 29.508 1.00 80.19 389 ILE A O 1
ATOM 3246 N N . HIS A 1 390 ? -25.554 3.593 28.512 1.00 82.75 390 HIS A N 1
ATOM 3247 C CA . HIS A 1 390 ? -26.563 3.617 29.574 1.00 82.75 390 HIS A CA 1
ATOM 3248 C C . HIS A 1 390 ? -26.128 2.757 30.767 1.00 82.75 390 HIS A C 1
ATOM 3250 O O . HIS A 1 390 ? -25.293 1.865 30.626 1.00 82.75 390 HIS A O 1
ATOM 3256 N N . GLU A 1 391 ? -26.676 3.019 31.956 1.00 81.19 391 GLU A N 1
ATOM 3257 C CA . GLU A 1 391 ? -26.327 2.274 33.181 1.00 81.19 391 GLU A CA 1
ATOM 3258 C C . GLU A 1 391 ? -26.700 0.781 33.107 1.00 81.19 391 GLU A C 1
ATOM 3260 O O . GLU A 1 391 ? -26.110 -0.046 33.802 1.00 81.19 391 GLU A O 1
ATOM 3265 N N . ASP A 1 392 ? -27.648 0.423 32.237 1.00 85.00 392 ASP A N 1
ATOM 3266 C CA . ASP A 1 392 ? -28.069 -0.950 31.953 1.00 85.00 392 ASP A CA 1
ATOM 3267 C C . ASP A 1 392 ? -27.185 -1.667 30.908 1.00 85.00 392 ASP A C 1
ATOM 3269 O O . ASP A 1 392 ? -27.307 -2.886 30.726 1.00 85.00 392 ASP A O 1
ATOM 3273 N N . GLU A 1 393 ? -26.278 -0.945 30.235 1.00 85.38 393 GLU A N 1
ATOM 3274 C CA . GLU A 1 393 ? -25.283 -1.512 29.324 1.00 85.38 393 GLU A CA 1
ATOM 3275 C C . GLU A 1 393 ? -24.061 -2.017 30.099 1.00 85.38 393 GLU A C 1
ATOM 3277 O O . GLU A 1 393 ? -23.286 -1.259 30.687 1.00 85.38 393 GLU A O 1
ATOM 3282 N N . ILE A 1 394 ? -23.827 -3.326 30.033 1.00 84.12 394 ILE A N 1
ATOM 3283 C CA . ILE A 1 394 ? -22.667 -3.967 30.648 1.00 84.12 394 ILE A CA 1
ATOM 3284 C C . ILE A 1 394 ? -21.589 -4.234 29.600 1.00 84.12 394 ILE A C 1
ATOM 3286 O O . ILE A 1 394 ? -21.860 -4.550 28.442 1.00 84.12 394 ILE A O 1
ATOM 3290 N N . SER A 1 395 ? -20.331 -4.096 30.009 1.00 83.00 395 SER A N 1
ATOM 3291 C CA . SER A 1 395 ? -19.192 -4.429 29.158 1.00 83.00 395 SER A CA 1
ATOM 3292 C C . SER A 1 395 ? -19.002 -5.941 29.128 1.00 83.00 395 SER A C 1
ATOM 3294 O O . SER A 1 395 ? -18.752 -6.554 30.164 1.00 83.00 395 SER A O 1
ATOM 3296 N N . HIS A 1 396 ? -19.042 -6.530 27.935 1.00 78.06 396 HIS A N 1
ATOM 3297 C CA . HIS A 1 396 ? -18.738 -7.946 27.727 1.00 78.06 396 HIS A CA 1
ATOM 3298 C C . HIS A 1 396 ? -17.258 -8.190 27.422 1.00 78.06 396 HIS A C 1
ATOM 3300 O O . HIS A 1 396 ? -16.895 -9.215 26.840 1.00 78.06 396 HIS A O 1
ATOM 3306 N N . LEU A 1 397 ? -16.381 -7.261 27.823 1.00 75.81 397 LEU A N 1
ATOM 3307 C CA . LEU A 1 397 ? -14.951 -7.488 27.719 1.00 75.81 397 LEU A CA 1
ATOM 3308 C C . LEU A 1 397 ? -14.562 -8.704 28.563 1.00 75.81 397 LEU A C 1
ATOM 3310 O O . LEU A 1 397 ? -14.843 -8.731 29.766 1.00 75.81 397 LEU A O 1
ATOM 3314 N N . PRO A 1 398 ? -13.848 -9.677 27.985 1.00 67.88 398 PRO A N 1
ATOM 3315 C CA . PRO A 1 398 ? -13.560 -10.935 28.657 1.00 67.88 398 PRO A CA 1
ATOM 3316 C C . PRO A 1 398 ? -12.860 -10.771 30.013 1.00 67.88 398 PRO A C 1
ATOM 3318 O O . PRO A 1 398 ? -13.184 -11.449 30.985 1.00 67.88 398 PRO A O 1
ATOM 3321 N N . MET A 1 399 ? -11.932 -9.814 30.106 1.00 61.50 399 MET A N 1
ATOM 3322 C CA . MET A 1 399 ? -11.213 -9.518 31.344 1.00 61.50 399 MET A CA 1
ATOM 3323 C C . MET A 1 399 ? -12.101 -8.829 32.393 1.00 61.50 399 MET A C 1
ATOM 3325 O O . MET A 1 399 ? -11.935 -9.088 33.582 1.00 61.50 399 MET A O 1
ATOM 3329 N N . ARG A 1 400 ? -13.075 -8.004 31.981 1.00 65.94 400 ARG A N 1
ATOM 3330 C CA . ARG A 1 400 ? -14.034 -7.362 32.899 1.00 65.94 400 ARG A CA 1
ATOM 3331 C C . ARG A 1 400 ? -15.069 -8.356 33.420 1.00 65.94 400 ARG A C 1
ATOM 3333 O O . ARG A 1 400 ? -15.320 -8.369 34.622 1.00 65.94 400 ARG A O 1
ATOM 3340 N N . LEU A 1 401 ? -15.573 -9.243 32.560 1.00 63.53 401 LEU A N 1
ATOM 3341 C CA . LEU A 1 401 ? -16.439 -10.355 32.967 1.00 63.53 401 LEU A CA 1
ATOM 3342 C C . LEU A 1 401 ? -15.730 -11.261 33.981 1.00 63.53 401 LEU A C 1
ATOM 3344 O O . LEU A 1 401 ? -16.289 -11.611 35.014 1.00 63.53 401 LEU A O 1
ATOM 3348 N N . ALA A 1 402 ? -14.460 -11.584 33.738 1.00 58.62 402 ALA A N 1
ATOM 3349 C CA . ALA A 1 402 ? -13.699 -12.443 34.635 1.00 58.62 402 ALA A CA 1
ATOM 3350 C C . ALA A 1 402 ? -13.329 -11.766 35.978 1.00 58.62 402 ALA A C 1
ATOM 3352 O O . ALA A 1 402 ? -13.159 -12.459 36.981 1.00 58.62 402 ALA A O 1
ATOM 3353 N N . ILE A 1 403 ? -13.240 -10.426 36.023 1.00 58.19 403 ILE A N 1
ATOM 3354 C CA . ILE A 1 403 ? -13.132 -9.647 37.272 1.00 58.19 403 ILE A CA 1
ATOM 3355 C C . ILE A 1 403 ? -14.458 -9.664 38.040 1.00 58.19 403 ILE A C 1
ATOM 3357 O O . ILE A 1 403 ? -14.441 -9.919 39.240 1.00 58.19 403 ILE A O 1
ATOM 3361 N N . GLN A 1 404 ? -15.594 -9.455 37.365 1.00 61.81 404 GLN A N 1
ATOM 3362 C CA . GLN A 1 404 ? -16.923 -9.526 37.991 1.00 61.81 404 GLN A CA 1
ATOM 3363 C C . GLN A 1 404 ? -17.227 -10.911 38.581 1.00 61.81 404 GLN A C 1
ATOM 3365 O O . GLN A 1 404 ? -17.924 -11.007 39.583 1.00 61.81 404 GLN A O 1
ATOM 3370 N N . LEU A 1 405 ? -16.672 -11.974 37.992 1.00 61.66 405 LEU A N 1
ATOM 3371 C CA . LEU A 1 405 ? -16.820 -13.356 38.460 1.00 61.66 405 LEU A CA 1
ATOM 3372 C C . LEU A 1 405 ? -15.785 -13.782 39.523 1.00 61.66 405 LEU A C 1
ATOM 3374 O O . LEU A 1 405 ? -15.809 -14.931 39.953 1.00 61.66 405 LEU A O 1
ATOM 3378 N N . GLY A 1 406 ? -14.858 -12.904 39.930 1.00 63.09 406 GLY A N 1
ATOM 3379 C CA . GLY A 1 406 ? -13.891 -13.197 41.001 1.00 63.09 406 GLY A CA 1
ATOM 3380 C C . GLY A 1 406 ? -12.853 -14.287 40.685 1.00 63.09 406 GLY A C 1
ATOM 3381 O O . GLY A 1 406 ? -12.313 -14.898 41.602 1.00 63.09 406 GLY A O 1
ATOM 3382 N N . LEU A 1 407 ? -12.563 -14.559 39.407 1.00 60.38 407 LEU A N 1
ATOM 3383 C CA . LEU A 1 407 ? -11.633 -15.627 38.992 1.00 60.38 407 LEU A CA 1
ATOM 3384 C C . LEU A 1 407 ? -10.155 -15.270 39.305 1.00 60.38 407 LEU A C 1
ATOM 3386 O O . LEU A 1 407 ? -9.853 -14.120 39.613 1.00 60.38 407 LEU A O 1
ATOM 3390 N N . ASP A 1 408 ? -9.209 -16.218 39.223 1.00 67.19 408 ASP A N 1
ATOM 3391 C CA . ASP A 1 408 ? -7.749 -15.964 39.334 1.00 67.19 408 ASP A CA 1
ATOM 3392 C C . ASP A 1 408 ? -7.130 -15.475 37.998 1.00 67.19 408 ASP A C 1
ATOM 3394 O O . ASP A 1 408 ? -7.770 -15.567 36.955 1.00 67.19 408 ASP A O 1
ATOM 3398 N N . SER A 1 409 ? -5.909 -14.917 37.981 1.00 60.12 409 SER A N 1
ATOM 3399 C CA . SER A 1 409 ? -5.329 -14.255 36.786 1.00 60.12 409 SER A CA 1
ATOM 3400 C C . SER A 1 409 ? -5.116 -15.165 35.565 1.00 60.12 409 SER A C 1
ATOM 3402 O O . SER A 1 409 ? -5.248 -14.700 34.429 1.00 60.12 409 SER A O 1
ATOM 3404 N N . GLU A 1 410 ? -4.834 -16.451 35.764 1.00 60.28 410 GLU A N 1
ATOM 3405 C CA . GLU A 1 410 ? -4.541 -17.389 34.677 1.00 60.28 410 GLU A CA 1
ATOM 3406 C C . GLU A 1 410 ? -5.821 -18.042 34.133 1.00 60.28 410 GLU A C 1
ATOM 3408 O O . GLU A 1 410 ? -6.017 -18.135 32.914 1.00 60.28 410 GLU A O 1
ATOM 3413 N N . LYS A 1 411 ? -6.774 -18.370 35.017 1.00 58.53 411 LYS A N 1
ATOM 3414 C CA . LYS A 1 411 ? -8.138 -18.752 34.629 1.00 58.53 411 LYS A CA 1
ATOM 3415 C C . LYS A 1 411 ? -8.889 -17.586 33.994 1.00 58.53 411 LYS A C 1
ATOM 3417 O O . LYS A 1 411 ? -9.655 -17.834 33.062 1.00 58.53 411 LYS A O 1
ATOM 3422 N N . LYS A 1 412 ? -8.640 -16.330 34.404 1.00 62.31 412 LYS A N 1
ATOM 3423 C CA . LYS A 1 412 ? -9.181 -15.114 33.758 1.00 62.31 412 LYS A CA 1
ATOM 3424 C C . LYS A 1 412 ? -8.837 -15.085 32.274 1.00 62.31 412 LYS A C 1
ATOM 3426 O O . LYS A 1 412 ? -9.731 -14.885 31.461 1.00 62.31 412 LYS A O 1
ATOM 3431 N N . LYS A 1 413 ? -7.572 -15.327 31.912 1.00 56.91 413 LYS A N 1
ATOM 3432 C CA . LYS A 1 413 ? -7.103 -15.271 30.518 1.00 56.91 413 LYS A CA 1
ATOM 3433 C C . LYS A 1 413 ? -7.664 -16.413 29.664 1.00 56.91 413 LYS A C 1
ATOM 3435 O O . LYS A 1 413 ? -8.216 -16.150 28.600 1.00 56.91 413 LYS A O 1
ATOM 3440 N N . LYS A 1 414 ? -7.622 -17.658 30.155 1.00 64.00 414 LYS A N 1
ATOM 3441 C CA . LYS A 1 414 ? -8.181 -18.820 29.431 1.00 64.00 414 LYS A CA 1
ATOM 3442 C C . LYS A 1 414 ? -9.701 -18.749 29.267 1.00 64.00 414 LYS A C 1
ATOM 3444 O O . LYS A 1 414 ? -10.219 -19.082 28.205 1.00 64.00 414 LYS A O 1
ATOM 3449 N N . THR A 1 415 ? -10.425 -18.313 30.299 1.00 59.53 415 THR A N 1
ATOM 3450 C CA . THR A 1 415 ? -11.889 -18.131 30.232 1.00 59.53 415 THR A CA 1
ATOM 3451 C C . THR A 1 415 ? -12.239 -16.990 29.286 1.00 59.53 415 THR A C 1
ATOM 3453 O O . THR A 1 415 ? -13.176 -17.105 28.502 1.00 59.53 415 THR A O 1
ATOM 3456 N N . ALA A 1 416 ? -11.431 -15.929 29.292 1.00 56.47 416 ALA A N 1
ATOM 3457 C CA . ALA A 1 416 ? -11.576 -14.817 28.375 1.00 56.47 416 ALA A CA 1
ATOM 3458 C C . ALA A 1 416 ? -11.386 -15.211 26.901 1.00 56.47 416 ALA A C 1
ATOM 3460 O O . ALA A 1 416 ? -12.200 -14.853 26.054 1.00 56.47 416 ALA A O 1
ATOM 3461 N N . GLU A 1 417 ? -10.329 -15.968 26.602 1.00 58.91 417 GLU A N 1
ATOM 3462 C CA . GLU A 1 417 ? -10.036 -16.474 25.255 1.00 58.91 417 GLU A CA 1
ATOM 3463 C C . GLU A 1 417 ? -11.123 -17.448 24.770 1.00 58.91 417 GLU A C 1
ATOM 3465 O O . GLU A 1 417 ? -11.580 -17.335 23.635 1.00 58.91 417 GLU A O 1
ATOM 3470 N N . LYS A 1 418 ? -11.615 -18.344 25.642 1.00 61.38 418 LYS A N 1
ATOM 3471 C CA . LYS A 1 418 ? -12.755 -19.229 25.335 1.00 61.38 418 LYS A CA 1
ATOM 3472 C C . LYS A 1 418 ? -14.055 -18.457 25.088 1.00 61.38 418 LYS A C 1
ATOM 3474 O O . LYS A 1 418 ? -14.816 -18.832 24.202 1.00 61.38 418 LYS A O 1
ATOM 3479 N N . TYR A 1 419 ? -14.307 -17.390 25.847 1.00 61.44 419 TYR A N 1
ATOM 3480 C CA . TYR A 1 419 ? -15.490 -16.546 25.670 1.00 61.44 419 TYR A CA 1
ATOM 3481 C C . TYR A 1 419 ? -15.439 -15.775 24.344 1.00 61.44 419 TYR A C 1
ATOM 3483 O O . TYR A 1 419 ? -16.421 -15.790 23.609 1.00 61.44 419 TYR A O 1
ATOM 3491 N N . LEU A 1 420 ? -14.290 -15.188 23.979 1.00 57.47 420 LEU A N 1
ATOM 3492 C CA . LEU A 1 420 ? -14.107 -14.572 22.655 1.00 57.47 420 LEU A CA 1
ATOM 3493 C C . LEU A 1 420 ? -14.248 -15.582 21.518 1.00 57.47 420 LEU A C 1
ATOM 3495 O O . LEU A 1 420 ? -14.880 -15.269 20.518 1.00 57.47 420 LEU A O 1
ATOM 3499 N N . ALA A 1 421 ? -13.698 -16.789 21.672 1.00 56.91 421 ALA A N 1
ATOM 3500 C CA . ALA A 1 421 ? -13.828 -17.842 20.669 1.00 56.91 421 ALA A CA 1
ATOM 3501 C C . ALA A 1 421 ? -15.285 -18.315 20.483 1.00 56.91 421 ALA A C 1
ATOM 3503 O O . ALA A 1 421 ? -15.639 -18.790 19.407 1.00 56.91 421 ALA A O 1
ATOM 3504 N N . GLY A 1 422 ? -16.124 -18.190 21.519 1.00 52.16 422 GLY A N 1
ATOM 3505 C CA . GLY A 1 422 ? -17.549 -18.537 21.492 1.00 52.16 422 GLY A CA 1
ATOM 3506 C C . GLY A 1 422 ? -18.490 -17.386 21.112 1.00 52.16 422 GLY A C 1
ATOM 3507 O O . GLY A 1 422 ? -19.660 -17.633 20.807 1.00 52.16 422 GLY A O 1
ATOM 3508 N N . LEU A 1 423 ? -18.018 -16.135 21.113 1.00 55.75 423 LEU A N 1
ATOM 3509 C CA . LEU A 1 423 ? -18.794 -14.999 20.626 1.00 55.75 423 LEU A CA 1
ATOM 3510 C C . LEU A 1 423 ? -18.949 -15.128 19.104 1.00 55.75 423 LEU A C 1
ATOM 3512 O O . LEU A 1 423 ? -17.991 -15.018 18.349 1.00 55.75 423 LEU A O 1
ATOM 3516 N N . LYS A 1 424 ? -20.185 -15.345 18.634 1.00 51.12 424 LYS A N 1
ATOM 3517 C CA . LYS A 1 424 ? -20.504 -15.347 17.190 1.00 51.12 424 LYS A CA 1
ATOM 3518 C C . LYS A 1 424 ? -20.181 -14.007 16.510 1.00 51.12 424 LYS A C 1
ATOM 3520 O O . LYS A 1 424 ? -19.983 -13.972 15.294 1.00 51.12 424 LYS A O 1
ATOM 3525 N N . VAL A 1 425 ? -20.124 -12.927 17.293 1.00 48.41 425 VAL A N 1
ATOM 3526 C CA . VAL A 1 425 ? -19.665 -11.603 16.863 1.00 48.41 425 VAL A CA 1
ATOM 3527 C C . VAL A 1 425 ? -18.162 -11.674 16.616 1.00 48.41 425 VAL A C 1
ATOM 3529 O O . VAL A 1 425 ? -17.402 -11.993 17.524 1.00 48.41 425 VAL A O 1
ATOM 3532 N N . PHE A 1 426 ? -17.756 -11.385 15.380 1.00 55.88 426 PHE A N 1
ATOM 3533 C CA . PHE A 1 426 ? -16.396 -11.578 14.857 1.00 55.88 426 PHE A CA 1
ATOM 3534 C C . PHE A 1 426 ? -15.969 -13.031 14.622 1.00 55.88 426 PHE A C 1
ATOM 3536 O O . PHE A 1 426 ? -14.766 -13.304 14.599 1.00 55.88 426 PHE A O 1
ATOM 3543 N N . SER A 1 427 ? -16.913 -13.949 14.373 1.00 54.12 427 SER A N 1
ATOM 3544 C CA . SER A 1 427 ? -16.553 -15.226 13.742 1.00 54.12 427 SER A CA 1
ATOM 3545 C C . SER A 1 427 ? -15.717 -14.936 12.492 1.00 54.12 427 SER A C 1
ATOM 3547 O O . SER A 1 427 ? -16.105 -14.157 11.620 1.00 54.12 427 SER A O 1
ATOM 3549 N N . ILE A 1 428 ? -14.497 -15.467 12.481 1.00 53.88 428 ILE A N 1
ATOM 3550 C CA . ILE A 1 428 ? -13.533 -15.214 11.419 1.00 53.88 428 ILE A CA 1
ATOM 3551 C C . ILE A 1 428 ? -14.055 -15.914 10.163 1.00 53.88 428 ILE A C 1
ATOM 3553 O O . ILE A 1 428 ? -14.039 -17.143 10.087 1.00 53.88 428 ILE A O 1
ATOM 3557 N N . VAL A 1 429 ? -14.528 -15.139 9.189 1.00 53.22 429 VAL A N 1
ATOM 3558 C CA . VAL A 1 429 ? -14.934 -15.669 7.882 1.00 53.22 429 VAL A CA 1
ATOM 3559 C C . VAL A 1 429 ? -13.724 -15.601 6.954 1.00 53.22 4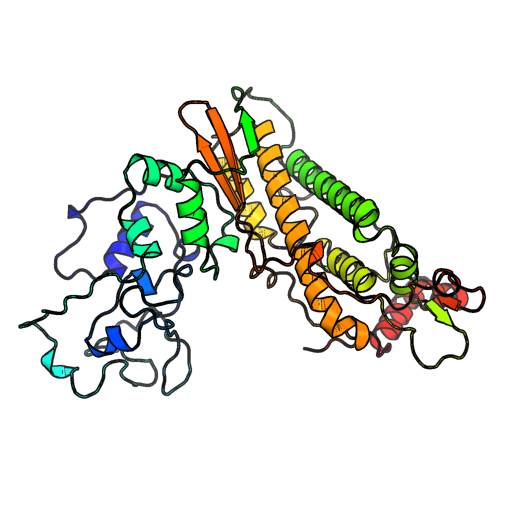29 VAL A C 1
ATOM 3561 O O . VAL A 1 429 ? -13.101 -14.541 6.831 1.00 53.22 429 VAL A O 1
ATOM 3564 N N . LYS A 1 430 ? -13.361 -16.759 6.387 1.00 47.09 430 LYS A N 1
ATOM 3565 C CA . LYS A 1 430 ? -12.254 -16.902 5.433 1.00 47.09 430 LYS A CA 1
ATOM 3566 C C . LYS A 1 430 ? -12.512 -16.152 4.136 1.00 47.09 430 LYS A C 1
ATOM 3568 O O . LYS A 1 430 ? -13.679 -16.147 3.685 1.00 47.09 430 LYS A O 1
#